Protein AF-0000000078981659 (afdb_homodimer)

Secondary structure (DSSP, 8-state):
--HHHHHHHHHHT--TTS-EEE---SSHHHHHHHHHTT-S-EE--HHHHHHHTT--SSS-S-HHHHHHHHHHHHHH-SS-EEEE-TT-SSSSHHHHHHHHHHHHHTT-SEEEE-SB-TTT-PBPP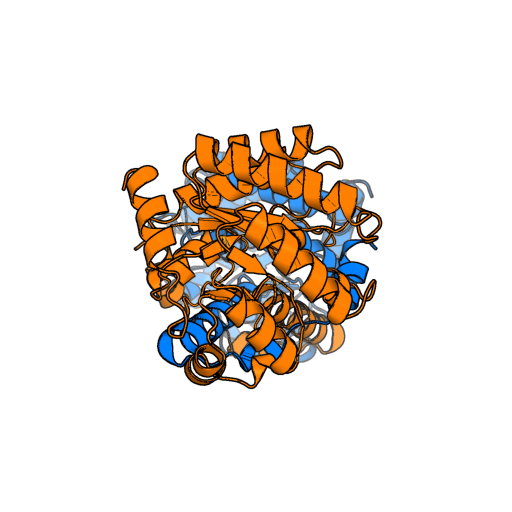HHHHHHHHHHHHHHHHHHT-EEEEE--HHHHTSS-HHHHHHHHHHHHHHT-SEEE-TT--HHHHHHHHTTSS-EEEE--GGGGGS-HHHHHTTT-SEEE-TTHHHHHHHHHHHHHHHHHHHH---GGGGGPPPHHHHHHHHH-/--HHHHHHHHHHT--TTS-EEE---SSHHHHHHHHHTT-S-EE--HHHHHHHTT--SSS-S-HHHHHHHHHHHHHH-SS-EEEE-TT-SSSSHHHHHHHHHHHHHTT-SEEEE-SB-TTT-PBPPHHHHHHHHHHHHHHHHHHT-EEEEE--HHHHTSS-HHHHHHHHHHHHHHT-SEEE-TT--HHHHHHHHTTSS-EEEE--GGGGGS-HHHHHTTT-SEEE-TTHHHHHHHHHHHHHHHHHHHH---GGGGGPPPHHHHHHHHH-

Solvent-accessible surface area (backbone atoms only — not comparable to full-atom values): 25833 Å² total; per-residue (Å²): 128,58,67,67,59,33,16,52,50,50,57,68,45,54,32,67,43,56,43,35,63,31,53,38,32,52,41,37,17,49,39,27,40,43,46,69,74,62,47,73,33,36,23,49,18,56,46,29,33,22,39,47,66,30,38,51,64,66,66,69,71,50,60,69,58,50,45,51,52,46,28,51,45,37,72,57,44,96,49,27,30,31,37,51,44,52,38,28,76,44,87,47,31,67,44,21,19,51,40,42,41,50,41,42,73,36,54,32,20,22,40,34,36,37,36,40,40,70,69,76,60,44,65,52,57,68,70,58,37,49,48,27,49,40,32,29,32,54,28,17,59,75,62,61,33,45,35,30,41,31,32,44,35,46,62,70,68,73,45,52,64,68,55,35,49,54,49,41,54,53,40,43,73,57,54,32,57,24,33,30,48,42,77,56,56,70,67,58,46,36,54,50,34,68,70,71,38,41,25,43,42,50,51,44,83,75,45,20,77,42,36,49,66,60,48,8,72,51,33,26,6,27,34,34,40,53,38,32,63,50,26,26,38,48,29,50,52,52,52,47,48,46,32,40,74,76,66,24,39,41,56,70,44,75,55,32,40,60,63,68,60,54,37,51,36,40,73,100,130,58,66,66,60,32,15,52,49,49,57,67,46,53,32,65,43,54,42,35,64,30,54,37,32,50,41,36,18,49,39,26,38,44,46,69,72,62,47,73,32,36,24,49,18,57,46,26,33,21,41,48,66,30,37,49,62,67,67,68,70,49,60,68,58,51,44,50,52,47,28,50,45,38,72,58,46,96,48,27,29,31,36,51,44,52,38,30,76,43,88,48,32,67,43,20,19,51,41,40,42,51,41,41,73,36,56,33,21,21,39,33,35,37,37,40,40,71,68,78,61,43,66,53,57,69,70,56,40,48,47,27,48,40,32,30,31,54,28,17,60,74,64,61,32,45,34,32,41,31,32,44,37,46,63,70,68,73,45,52,64,69,56,34,48,54,48,40,52,51,40,42,74,56,53,32,57,26,34,30,49,42,77,56,56,70,67,57,46,37,56,49,33,69,70,70,39,40,24,43,41,49,52,43,82,75,47,21,77,41,36,51,67,60,48,8,70,51,35,26,5,28,34,34,38,52,38,32,62,49,26,26,40,48,30,50,52,51,50,48,49,47,31,40,74,76,65,24,38,40,56,68,44,73,56,32,40,59,63,68,62,54,35,52,38,37,74,101

pLDDT: mean 96.69, std 4.77, range [62.84, 98.94]

Foldseek 3Di:
DDLLVQLVLVLVLQFWLQAQEEEEDQALLSLLLCVLVPHQEYEHFQQLVCVVVVHHHWLPAALVRQLQRLLSSLVSHPHAYEYECEQLRDQALVSNLVSLLSNLVSSHQEYEHEQADPPVREGDPLVSLLSNLLSSQVSCVVSVHAYEYEYECVVSVHDDLVVRLVSLLSSVVSPHQEYEYEPDDLVSLLSSLVSVHAYEYECDDPNVVDDSNRVSVSGHRYYYHHCPVSVVVVVLVVVQVCCCPVPVHNVSCVPDDDPVVSVVSSVD/DDLLVQLVQVLVLQFWLQAQEEEEDQALLSLLLCVLVPHQEYEHFQQLVCVVVVHHHWLPAALVRQLQRLLSSLVSHPHAYEYECEQLRDQALVSNLVSLLSNLVSSHQYYEHEQADPPVREGDPLVSLLSNLLSNQVSCVVSVHAYEYEYECVVSVHDDLVVRLVSQLSSVVSPHQEYEYEPDDLVSLLSSLVSVHAYEYACDDPNVVDDSNRVSVSGHRYYYHHCPVSVVVVVLVVVQVCCCPVPVHRVSCVPDDDPVVSVVSSVD

Structure (mmCIF, N/CA/C/O backbone):
data_AF-0000000078981659-model_v1
#
loop_
_entity.id
_entity.type
_entity.pdbx_description
1 polymer 'Carboxyvinyl-carboxyphosphonate phosphorylmutase'
#
loop_
_atom_site.group_PDB
_atom_site.id
_atom_site.type_symbol
_atom_site.label_atom_id
_atom_site.label_alt_id
_atom_site.label_comp_id
_atom_site.label_asym_id
_atom_site.label_entity_id
_atom_site.label_seq_id
_atom_site.pdbx_PDB_ins_code
_atom_site.Cartn_x
_atom_site.Cartn_y
_atom_site.Cartn_z
_atom_site.occupancy
_atom_site.B_iso_or_equiv
_atom_site.auth_seq_id
_atom_site.auth_comp_id
_atom_site.auth_asym_id
_atom_site.auth_atom_id
_atom_site.pdbx_PDB_model_num
ATOM 1 N N . MET A 1 1 ? 19.734 -7.562 -16.297 1 62.84 1 MET A N 1
ATOM 2 C CA . MET A 1 1 ? 19.75 -8.883 -16.922 1 62.84 1 MET A CA 1
ATOM 3 C C . MET A 1 1 ? 18.73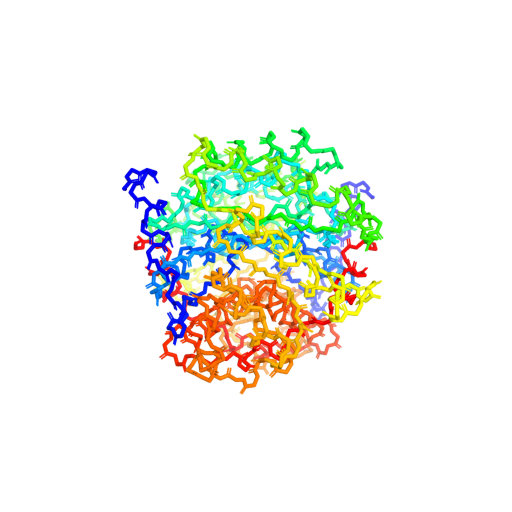4 -8.953 -18.062 1 62.84 1 MET A C 1
ATOM 5 O O . MET A 1 1 ? 17.656 -8.375 -17.984 1 62.84 1 MET A O 1
ATOM 9 N N . GLY A 1 2 ? 19.141 -9.5 -19.141 1 77.19 2 GLY A N 1
ATOM 10 C CA . GLY A 1 2 ? 18.234 -9.594 -20.266 1 77.19 2 GLY A CA 1
ATOM 11 C C . GLY A 1 2 ? 17.016 -10.461 -19.984 1 77.19 2 GLY A C 1
ATOM 12 O O . GLY A 1 2 ? 17.047 -11.305 -19.078 1 77.19 2 GLY A O 1
ATOM 13 N N . ARG A 1 3 ? 15.906 -10.25 -20.453 1 83.56 3 ARG A N 1
ATOM 14 C CA . ARG A 1 3 ? 14.633 -10.945 -20.266 1 83.56 3 ARG A CA 1
ATOM 15 C C . ARG A 1 3 ? 14.805 -12.453 -20.391 1 83.56 3 ARG A C 1
ATOM 17 O O . ARG A 1 3 ? 14.258 -13.219 -19.594 1 83.56 3 ARG A O 1
ATOM 24 N N . ASP A 1 4 ? 15.602 -12.875 -21.328 1 85.19 4 ASP A N 1
ATOM 25 C CA . ASP A 1 4 ? 15.781 -14.312 -21.562 1 85.19 4 ASP A CA 1
ATOM 26 C C . ASP A 1 4 ? 16.5 -14.969 -20.391 1 85.19 4 ASP A C 1
ATOM 28 O O . ASP A 1 4 ? 16.172 -16.078 -19.984 1 85.19 4 ASP A O 1
ATOM 32 N N . LYS A 1 5 ? 17.469 -14.281 -19.953 1 92.31 5 LYS A N 1
ATOM 33 C CA . LYS A 1 5 ? 18.203 -14.797 -18.812 1 92.31 5 LYS A CA 1
ATOM 34 C C . LYS A 1 5 ? 17.312 -14.883 -17.578 1 92.31 5 LYS A C 1
ATOM 36 O O . LYS A 1 5 ? 17.406 -15.836 -16.797 1 92.31 5 LYS A O 1
ATOM 41 N N . LEU A 1 6 ? 16.344 -13.938 -17.406 1 95.31 6 LEU A N 1
ATOM 42 C CA . LEU A 1 6 ? 15.445 -13.922 -16.25 1 95.31 6 LEU A CA 1
ATOM 43 C C . LEU A 1 6 ? 14.438 -15.062 -16.328 1 95.31 6 LEU A C 1
ATOM 45 O O . LEU A 1 6 ? 14.125 -15.695 -15.32 1 95.31 6 LEU A O 1
ATOM 49 N N . THR A 1 7 ? 13.977 -15.32 -17.469 1 96.19 7 THR A N 1
ATOM 50 C CA . THR A 1 7 ? 13 -16.391 -17.656 1 96.19 7 THR A CA 1
ATOM 51 C C . THR A 1 7 ? 13.648 -17.75 -17.422 1 96.19 7 THR A C 1
ATOM 53 O O . THR A 1 7 ? 13.055 -18.625 -16.797 1 96.19 7 THR A O 1
ATOM 56 N N . GLU A 1 8 ? 14.828 -17.938 -17.953 1 96.44 8 GLU A N 1
ATOM 57 C CA . GLU A 1 8 ? 15.555 -19.188 -17.719 1 96.44 8 GLU A CA 1
ATOM 58 C C . GLU A 1 8 ? 15.828 -19.391 -16.234 1 96.44 8 GLU A C 1
ATOM 60 O O . GLU A 1 8 ? 15.664 -20.5 -15.719 1 96.44 8 GLU A O 1
ATOM 65 N N . ARG A 1 9 ? 16.297 -18.344 -15.656 1 97.44 9 ARG A N 1
ATOM 66 C CA . ARG A 1 9 ? 16.5 -18.406 -14.219 1 97.44 9 ARG A CA 1
ATOM 67 C C . ARG A 1 9 ? 15.219 -18.797 -13.492 1 97.44 9 ARG A C 1
ATOM 69 O O . ARG A 1 9 ? 15.227 -19.625 -12.594 1 97.44 9 ARG A O 1
ATOM 76 N N . PHE A 1 10 ? 14.141 -18.172 -13.914 1 98.69 10 PHE A N 1
ATOM 77 C CA . PHE A 1 10 ? 12.852 -18.469 -13.305 1 98.69 10 PHE A CA 1
ATOM 78 C C . PHE A 1 10 ? 12.516 -19.938 -13.422 1 98.69 10 PHE A C 1
ATOM 80 O O . PHE A 1 10 ? 12.086 -20.562 -12.453 1 98.69 10 PHE A O 1
ATOM 87 N N . ARG A 1 11 ? 12.75 -20.5 -14.562 1 97.81 11 ARG A N 1
ATOM 88 C CA . ARG A 1 11 ? 12.484 -21.922 -14.805 1 97.81 11 ARG A CA 1
ATOM 89 C C . ARG A 1 11 ? 13.328 -22.797 -13.883 1 97.81 11 ARG A C 1
ATOM 91 O O . ARG A 1 11 ? 12.82 -23.75 -13.289 1 97.81 11 ARG A O 1
ATOM 98 N N . THR A 1 12 ? 14.539 -22.453 -13.727 1 97.81 12 THR A N 1
ATOM 99 C CA . THR A 1 12 ? 15.477 -23.281 -12.984 1 97.81 12 THR A CA 1
ATOM 100 C C . THR A 1 12 ? 15.172 -23.234 -11.484 1 97.81 12 THR A C 1
ATOM 102 O O . THR A 1 12 ? 15.562 -24.125 -10.734 1 97.81 12 THR A O 1
ATOM 105 N N . LEU A 1 13 ? 14.453 -22.219 -11.094 1 98.5 13 LEU A N 1
ATOM 106 C CA . LEU A 1 13 ? 14.141 -22.047 -9.68 1 98.5 13 LEU A CA 1
ATOM 107 C C . LEU A 1 13 ? 13.031 -23.016 -9.258 1 98.5 13 LEU A C 1
ATOM 109 O O . LEU A 1 13 ? 12.797 -23.203 -8.062 1 98.5 13 LEU A O 1
ATOM 113 N N . HIS A 1 14 ? 12.305 -23.578 -10.18 1 98.62 14 HIS A N 1
ATOM 114 C CA . HIS A 1 14 ? 11.258 -24.547 -9.859 1 98.62 14 HIS A CA 1
ATOM 115 C C . HIS A 1 14 ? 11.836 -25.938 -9.688 1 98.62 14 HIS A C 1
ATOM 117 O O . HIS A 1 14 ? 11.898 -26.719 -10.641 1 98.62 14 HIS A O 1
ATOM 123 N N . VAL A 1 15 ? 12.195 -26.297 -8.461 1 98.38 15 VAL A N 1
ATOM 124 C CA . VAL A 1 15 ? 12.781 -27.594 -8.141 1 98.38 15 VAL A CA 1
ATOM 125 C C . VAL A 1 15 ? 11.836 -28.375 -7.23 1 98.38 15 VAL A C 1
ATOM 127 O O . VAL A 1 15 ? 11.664 -28.031 -6.059 1 98.38 15 VAL A O 1
ATOM 130 N N . PRO A 1 16 ? 11.219 -29.453 -7.766 1 98.31 16 PRO A N 1
ATOM 131 C CA . PRO A 1 16 ? 10.336 -30.25 -6.922 1 98.31 16 PRO A CA 1
ATOM 132 C C . PRO A 1 16 ? 11.016 -30.719 -5.637 1 98.31 16 PRO A C 1
ATOM 134 O O . PRO A 1 16 ? 12.148 -31.219 -5.68 1 98.31 16 PRO A O 1
ATOM 137 N N . GLY A 1 17 ? 10.359 -30.469 -4.488 1 98.38 17 GLY A N 1
ATOM 138 C CA . GLY A 1 17 ? 10.898 -30.875 -3.201 1 98.38 17 GLY A CA 1
ATOM 139 C C . GLY A 1 17 ? 11.75 -29.797 -2.545 1 98.38 17 GLY A C 1
ATOM 140 O O . GLY A 1 17 ? 12.047 -29.875 -1.352 1 98.38 17 GLY A O 1
ATOM 141 N N . ASN A 1 18 ? 12.211 -28.875 -3.252 1 98.38 18 ASN A N 1
ATOM 142 C CA . ASN A 1 18 ? 12.906 -27.672 -2.799 1 98.38 18 ASN A CA 1
ATOM 143 C C . ASN A 1 18 ? 12.273 -26.406 -3.367 1 98.38 18 ASN A C 1
ATOM 145 O O . ASN A 1 18 ? 12.852 -25.75 -4.238 1 98.38 18 ASN A O 1
ATOM 149 N N . PRO A 1 19 ? 11.164 -26.047 -2.785 1 98.75 19 PRO A N 1
ATOM 150 C CA . PRO A 1 19 ? 10.297 -25.062 -3.455 1 98.75 19 PRO A CA 1
ATOM 151 C C . PRO A 1 19 ? 10.859 -23.641 -3.406 1 98.75 19 PRO A C 1
ATOM 153 O O . PRO A 1 19 ? 11.453 -23.25 -2.4 1 98.75 19 PRO A O 1
ATOM 156 N N . LEU A 1 20 ? 10.664 -22.906 -4.512 1 98.75 20 LEU A N 1
ATOM 157 C CA . LEU A 1 20 ? 10.82 -21.453 -4.574 1 98.75 20 LEU A CA 1
ATOM 158 C C . LEU A 1 20 ? 9.75 -20.75 -3.748 1 98.75 20 LEU A C 1
ATOM 160 O O . LEU A 1 20 ? 8.555 -20.922 -4.004 1 98.75 20 LEU A O 1
ATOM 164 N N . VAL A 1 21 ? 10.133 -20.062 -2.691 1 98.81 21 VAL A N 1
ATOM 165 C CA . VAL A 1 21 ? 9.195 -19.172 -2.002 1 98.81 21 VAL A CA 1
ATOM 166 C C . VAL A 1 21 ? 9.078 -17.859 -2.756 1 98.81 21 VAL A C 1
ATOM 168 O O . VAL A 1 21 ? 10.07 -17.141 -2.922 1 98.81 21 VAL A O 1
ATOM 171 N N . MET A 1 22 ? 7.883 -17.5 -3.209 1 98.69 22 MET A N 1
ATOM 172 C CA . MET A 1 22 ? 7.676 -16.375 -4.102 1 98.69 22 MET A CA 1
ATOM 173 C C . MET A 1 22 ? 6.684 -15.375 -3.498 1 98.69 22 MET A C 1
ATOM 175 O O . MET A 1 22 ? 5.473 -15.547 -3.635 1 98.69 22 MET A O 1
ATOM 179 N N . PRO A 1 23 ? 7.207 -14.266 -2.863 1 98.5 23 PRO A N 1
ATOM 180 C CA . PRO A 1 23 ? 6.32 -13.242 -2.303 1 98.5 23 PRO A CA 1
ATOM 181 C C . PRO A 1 23 ? 5.562 -12.461 -3.377 1 98.5 23 PRO A C 1
ATOM 183 O O . PRO A 1 23 ? 5.965 -12.469 -4.543 1 98.5 23 PRO A O 1
ATOM 186 N N . ASN A 1 24 ? 4.496 -11.82 -3.014 1 98.75 24 ASN A N 1
ATOM 187 C CA . ASN A 1 24 ? 3.598 -11.117 -3.926 1 98.75 24 ASN A CA 1
ATOM 188 C C . ASN A 1 24 ? 3.525 -9.625 -3.607 1 98.75 24 ASN A C 1
ATOM 190 O O . ASN A 1 24 ? 2.705 -9.203 -2.791 1 98.75 24 ASN A O 1
ATOM 194 N N . PRO A 1 25 ? 4.32 -8.82 -4.262 1 98.75 25 PRO A N 1
ATOM 195 C CA . PRO A 1 25 ? 4.25 -7.375 -4.047 1 98.75 25 PRO A CA 1
ATOM 196 C C . PRO A 1 25 ? 2.996 -6.746 -4.648 1 98.75 25 PRO A C 1
ATOM 198 O O . PRO A 1 25 ? 2.436 -7.281 -5.609 1 98.75 25 PRO A O 1
ATOM 201 N N . TRP A 1 26 ? 2.572 -5.629 -4.109 1 98.44 26 TRP A N 1
ATOM 202 C CA . TRP A 1 26 ? 1.372 -4.957 -4.594 1 98.44 26 TRP A CA 1
ATOM 203 C C . TRP A 1 26 ? 1.692 -3.543 -5.066 1 98.44 26 TRP A C 1
ATOM 205 O O . TRP A 1 26 ? 0.815 -2.836 -5.566 1 98.44 26 TRP A O 1
ATOM 215 N N . ASP A 1 27 ? 2.873 -3.078 -4.914 1 98.38 27 ASP A N 1
ATOM 216 C CA . ASP A 1 27 ? 3.363 -1.808 -5.438 1 98.38 27 ASP A CA 1
ATOM 217 C C . ASP A 1 27 ? 4.887 -1.819 -5.57 1 98.38 27 ASP A C 1
ATOM 219 O O . ASP A 1 27 ? 5.535 -2.82 -5.254 1 98.38 27 ASP A O 1
ATOM 223 N N . ILE A 1 28 ? 5.473 -0.735 -6.094 1 98.25 28 ILE A N 1
ATOM 224 C CA . ILE A 1 28 ? 6.898 -0.655 -6.379 1 98.25 28 ILE A CA 1
ATOM 225 C C . ILE A 1 28 ? 7.695 -0.793 -5.082 1 98.25 28 ILE A C 1
ATOM 227 O O . ILE A 1 28 ? 8.703 -1.505 -5.035 1 98.25 28 ILE A O 1
ATOM 231 N N . GLY A 1 29 ? 7.238 -0.164 -3.996 1 98.12 29 GLY A N 1
ATOM 232 C CA . GLY A 1 29 ? 7.938 -0.222 -2.723 1 98.12 29 GLY A CA 1
ATOM 233 C C . GLY A 1 29 ? 8 -1.621 -2.141 1 98.12 29 GLY A C 1
ATOM 234 O O . GLY A 1 29 ? 9.062 -2.074 -1.716 1 98.12 29 GLY A O 1
ATOM 235 N N . SER A 1 30 ? 6.879 -2.316 -2.086 1 98.62 30 SER A N 1
ATOM 236 C CA . SER A 1 30 ? 6.883 -3.674 -1.549 1 98.62 30 SER A CA 1
ATOM 237 C C . SER A 1 30 ? 7.738 -4.605 -2.4 1 98.62 30 SER A C 1
ATOM 239 O O . SER A 1 30 ? 8.383 -5.516 -1.878 1 98.62 30 SER A O 1
ATOM 241 N N . ALA A 1 31 ? 7.777 -4.383 -3.746 1 98.62 31 ALA A N 1
ATOM 242 C CA . ALA A 1 31 ? 8.633 -5.18 -4.625 1 98.62 31 ALA A CA 1
ATOM 243 C C . ALA A 1 31 ? 10.109 -4.988 -4.273 1 98.62 31 ALA A C 1
ATOM 245 O O . ALA A 1 31 ? 10.844 -5.965 -4.137 1 98.62 31 ALA A O 1
ATOM 246 N N . LYS A 1 32 ? 10.508 -3.75 -4.129 1 98.38 32 LYS A N 1
ATOM 247 C CA . LYS A 1 32 ? 11.898 -3.443 -3.816 1 98.38 32 LYS A CA 1
ATOM 248 C C . LYS A 1 32 ? 12.305 -4.031 -2.467 1 98.38 32 LYS A C 1
ATOM 250 O O . LYS A 1 32 ? 13.375 -4.621 -2.338 1 98.38 32 LYS A O 1
ATOM 255 N N . VAL A 1 33 ? 11.461 -3.871 -1.497 1 98.12 33 VAL A N 1
ATOM 256 C CA . VAL A 1 33 ? 11.734 -4.371 -0.155 1 98.12 33 VAL A CA 1
ATOM 257 C C . VAL A 1 33 ? 11.883 -5.891 -0.186 1 98.12 33 VAL A C 1
ATOM 259 O O . VAL A 1 33 ? 12.852 -6.438 0.334 1 98.12 33 VAL A O 1
ATOM 262 N N . MET A 1 34 ? 10.953 -6.586 -0.827 1 98.56 34 MET A N 1
ATOM 263 C CA . MET A 1 34 ? 10.977 -8.047 -0.896 1 98.56 34 MET A CA 1
ATOM 264 C C . MET A 1 34 ? 12.227 -8.531 -1.629 1 98.56 34 MET A C 1
ATOM 266 O O . MET A 1 34 ? 12.867 -9.492 -1.201 1 98.56 34 MET A O 1
ATOM 270 N N . ALA A 1 35 ? 12.539 -7.855 -2.719 1 98.38 35 ALA A N 1
ATOM 271 C CA . ALA A 1 35 ? 13.734 -8.203 -3.482 1 98.38 35 ALA A CA 1
ATOM 272 C C . ALA A 1 35 ? 14.992 -8.055 -2.633 1 98.38 35 ALA A C 1
ATOM 274 O O . ALA A 1 35 ? 15.836 -8.953 -2.592 1 98.38 35 ALA A O 1
ATOM 275 N N . ARG A 1 36 ? 15.086 -6.973 -1.884 1 97.75 36 ARG A N 1
ATOM 276 C CA . ARG A 1 36 ? 16.281 -6.664 -1.109 1 97.75 36 ARG A CA 1
ATOM 277 C C . ARG A 1 36 ? 16.406 -7.586 0.099 1 97.75 36 ARG A C 1
ATOM 279 O O . ARG A 1 36 ? 17.516 -7.805 0.611 1 97.75 36 ARG A O 1
ATOM 286 N N . LEU A 1 37 ? 15.305 -8.117 0.504 1 97.94 37 LEU A N 1
ATOM 287 C CA . LEU A 1 37 ? 15.328 -9.023 1.642 1 97.94 37 LEU A CA 1
ATOM 288 C C . LEU A 1 37 ? 15.664 -10.445 1.192 1 97.94 37 LEU A C 1
ATOM 290 O O . LEU A 1 37 ? 15.711 -11.367 2.012 1 97.94 37 LEU A O 1
ATOM 294 N N . GLY A 1 38 ? 15.789 -10.672 -0.123 1 98.06 38 GLY A N 1
ATOM 295 C CA . GLY A 1 38 ? 16.391 -11.93 -0.542 1 98.06 38 GLY A CA 1
ATOM 296 C C . GLY A 1 38 ? 15.469 -12.766 -1.413 1 98.06 38 GLY A C 1
ATOM 297 O O . GLY A 1 38 ? 15.758 -13.93 -1.699 1 98.06 38 GLY A O 1
ATOM 298 N N . ALA A 1 39 ? 14.352 -12.242 -1.826 1 98.69 39 ALA A N 1
ATOM 299 C CA . ALA A 1 39 ? 13.5 -13 -2.744 1 98.69 39 ALA A CA 1
ATOM 300 C C . ALA A 1 39 ? 14.266 -13.367 -4.016 1 98.69 39 ALA A C 1
ATOM 302 O O . ALA A 1 39 ? 15.047 -12.57 -4.535 1 98.69 39 ALA A O 1
ATOM 303 N N . GLN A 1 40 ? 14.008 -14.547 -4.512 1 98.62 40 GLN A N 1
ATOM 304 C CA . GLN A 1 40 ? 14.641 -14.992 -5.746 1 98.62 40 GLN A CA 1
ATOM 305 C C . GLN A 1 40 ? 13.742 -14.734 -6.953 1 98.62 40 GLN A C 1
ATOM 307 O O . GLN A 1 40 ? 14.219 -14.719 -8.094 1 98.62 40 GLN A O 1
ATOM 312 N N . ALA A 1 41 ? 12.484 -14.555 -6.727 1 98.81 41 ALA A N 1
ATOM 313 C CA . ALA A 1 41 ? 11.438 -14.203 -7.676 1 98.81 41 ALA A CA 1
ATOM 314 C C . ALA A 1 41 ? 10.242 -13.57 -6.965 1 98.81 41 ALA A C 1
ATOM 316 O O . ALA A 1 41 ? 10.102 -13.703 -5.746 1 98.81 41 ALA A O 1
ATOM 317 N N . LEU A 1 42 ? 9.461 -12.828 -7.664 1 98.81 42 LEU A N 1
ATOM 318 C CA . LEU A 1 42 ? 8.242 -12.211 -7.152 1 98.81 42 LEU A CA 1
ATOM 319 C C . LEU A 1 42 ? 7.043 -12.555 -8.039 1 98.81 42 LEU A C 1
ATOM 321 O O . LEU A 1 42 ? 7.215 -13.016 -9.172 1 98.81 42 LEU A O 1
ATOM 325 N N . ALA A 1 43 ? 5.871 -12.375 -7.508 1 98.81 43 ALA A N 1
ATOM 326 C CA . ALA A 1 43 ? 4.648 -12.477 -8.297 1 98.81 43 ALA A CA 1
ATOM 327 C C . ALA A 1 43 ? 3.691 -11.336 -7.977 1 98.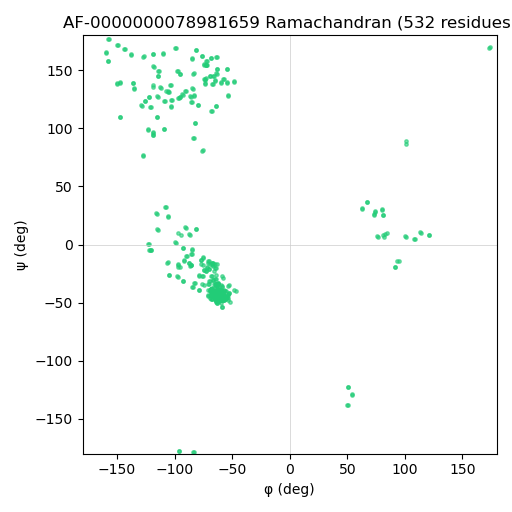81 43 ALA A C 1
ATOM 329 O O . ALA A 1 43 ? 3.502 -10.984 -6.809 1 98.81 43 ALA A O 1
ATOM 330 N N . THR A 1 44 ? 3.137 -10.727 -9.023 1 98.44 44 THR A N 1
ATOM 331 C CA . THR A 1 44 ? 2.109 -9.734 -8.742 1 98.44 44 THR A CA 1
ATOM 332 C C . THR A 1 44 ? 0.898 -10.375 -8.07 1 98.44 44 THR A C 1
ATOM 334 O O . THR A 1 44 ? 0.761 -11.602 -8.07 1 98.44 44 THR A O 1
ATOM 337 N N . THR A 1 45 ? 0.1 -9.617 -7.453 1 97.12 45 THR A N 1
ATOM 338 C CA . THR A 1 45 ? -1.144 -10.039 -6.816 1 97.12 45 THR A CA 1
ATOM 339 C C . THR A 1 45 ? -2.307 -9.156 -7.262 1 97.12 45 THR A C 1
ATOM 341 O O . THR A 1 45 ? -2.287 -7.945 -7.051 1 97.12 45 THR A O 1
ATOM 344 N N . SER A 1 46 ? -3.27 -9.797 -7.863 1 94.12 46 SER A N 1
ATOM 345 C CA . SER A 1 46 ? -4.422 -9.031 -8.328 1 94.12 46 SER A CA 1
ATOM 346 C C . SER A 1 46 ? -5.184 -8.414 -7.16 1 94.12 46 SER A C 1
ATOM 348 O O . SER A 1 46 ? -5.559 -7.238 -7.207 1 94.12 46 SER A O 1
ATOM 350 N N . SER A 1 47 ? -5.418 -9.164 -6.082 1 93.5 47 SER A N 1
ATOM 351 C CA . SER A 1 47 ? -6.141 -8.641 -4.926 1 93.5 47 SER A CA 1
ATOM 352 C C . SER A 1 47 ? -5.336 -7.559 -4.215 1 93.5 47 SER A C 1
ATOM 354 O O . SER A 1 47 ? -5.875 -6.508 -3.857 1 93.5 47 SER A O 1
ATOM 356 N N . GLY A 1 48 ? -4.027 -7.836 -3.98 1 96.5 48 GLY A N 1
ATOM 357 C CA . GLY A 1 48 ? -3.178 -6.852 -3.33 1 96.5 48 GLY A CA 1
ATOM 358 C C . GLY A 1 48 ? -3.139 -5.523 -4.062 1 96.5 48 GLY A C 1
ATOM 359 O O . GLY A 1 48 ? -3.27 -4.465 -3.443 1 96.5 48 GLY A O 1
ATOM 360 N N . TYR A 1 49 ? -2.938 -5.609 -5.367 1 97.69 49 TYR A N 1
ATOM 361 C CA . TYR A 1 49 ? -2.943 -4.395 -6.172 1 97.69 49 TYR A CA 1
ATOM 362 C C . TYR A 1 49 ? -4.328 -3.756 -6.191 1 97.69 49 TYR A C 1
ATOM 364 O O . TYR A 1 49 ? -4.457 -2.533 -6.102 1 97.69 49 TYR A O 1
ATOM 372 N N . GLY A 1 50 ? -5.355 -4.535 -6.312 1 96.38 50 GLY A N 1
ATOM 373 C CA . GLY A 1 50 ? -6.719 -4.031 -6.246 1 96.38 50 GLY A CA 1
ATOM 374 C C . GLY A 1 50 ? -6.988 -3.201 -5.008 1 96.38 50 GLY A C 1
ATOM 375 O O . GLY A 1 50 ? -7.621 -2.145 -5.086 1 96.38 50 GLY A O 1
ATOM 376 N N . PHE A 1 51 ? -6.473 -3.662 -3.838 1 96.56 51 PHE A N 1
ATOM 377 C CA . PHE A 1 51 ? -6.648 -2.934 -2.586 1 96.56 51 PHE A CA 1
ATOM 378 C C . PHE A 1 51 ? -6.109 -1.515 -2.703 1 96.56 51 PHE A C 1
ATOM 380 O O . PHE A 1 51 ? -6.73 -0.565 -2.223 1 96.56 51 PHE A O 1
ATOM 387 N N . THR A 1 52 ? -4.965 -1.345 -3.393 1 97.44 52 THR A N 1
ATOM 388 C CA . THR A 1 52 ? -4.348 -0.028 -3.502 1 97.44 52 THR A CA 1
ATOM 389 C C . THR A 1 52 ? -5.207 0.904 -4.348 1 97.44 52 THR A C 1
ATOM 391 O O . THR A 1 52 ? -5.203 2.119 -4.141 1 97.44 52 THR A O 1
ATOM 394 N N . LEU A 1 53 ? -5.973 0.338 -5.246 1 96.81 53 LEU A N 1
ATOM 395 C CA . LEU A 1 53 ? -6.801 1.103 -6.172 1 96.81 53 LEU A CA 1
ATOM 396 C C . LEU A 1 53 ? -8.203 1.305 -5.605 1 96.81 53 LEU A C 1
ATOM 398 O O . LEU A 1 53 ? -9.047 1.952 -6.234 1 96.81 53 LEU A O 1
ATOM 402 N N . GLY A 1 54 ? -8.422 0.719 -4.449 1 96.5 54 GLY A N 1
ATOM 403 C CA . GLY A 1 54 ? -9.758 0.78 -3.875 1 96.5 54 GLY A CA 1
ATOM 404 C C . GLY A 1 54 ? -10.758 -0.117 -4.582 1 96.5 54 GLY A C 1
ATOM 405 O O . GLY A 1 54 ? -11.938 0.216 -4.68 1 96.5 54 GLY A O 1
ATOM 406 N N . LEU A 1 55 ? -10.227 -1.16 -5.137 1 92.88 55 LEU A N 1
ATOM 407 C CA . LEU A 1 55 ? -11.062 -2.078 -5.898 1 92.88 55 LEU A CA 1
ATOM 408 C C . LEU A 1 55 ? -11.133 -3.441 -5.219 1 92.88 55 LEU A C 1
ATOM 410 O O . LEU A 1 55 ? -10.156 -3.895 -4.625 1 92.88 55 LEU A O 1
ATOM 414 N N . ALA A 1 56 ? -12.344 -4.027 -5.363 1 83.25 56 ALA A N 1
ATOM 415 C CA . ALA A 1 56 ? -12.461 -5.426 -4.957 1 83.25 56 ALA A CA 1
ATOM 416 C C . ALA A 1 56 ? -11.75 -6.344 -5.945 1 83.25 56 ALA A C 1
ATOM 418 O O . ALA A 1 56 ? -11.555 -5.984 -7.109 1 83.25 56 ALA A O 1
ATOM 419 N N . ASP A 1 57 ? -11.367 -7.473 -5.383 1 73.44 57 ASP A N 1
ATOM 420 C CA . ASP A 1 57 ? -10.711 -8.445 -6.254 1 73.44 57 ASP A CA 1
ATOM 421 C C . ASP A 1 57 ? -11.703 -9.039 -7.254 1 73.44 57 ASP A C 1
ATOM 423 O O . ASP A 1 57 ? -12.883 -9.211 -6.941 1 73.44 57 ASP A O 1
ATOM 427 N N . GLY A 1 58 ? -11.133 -9.273 -8.406 1 75.06 58 GLY A N 1
ATOM 428 C CA . GLY A 1 58 ? -11.891 -10.055 -9.375 1 75.06 58 GLY A CA 1
ATOM 429 C C . GLY A 1 58 ? -12.539 -9.195 -10.453 1 75.06 58 GLY A C 1
ATOM 430 O O . GLY A 1 58 ? -13.695 -8.797 -10.32 1 75.06 58 GLY A O 1
ATOM 431 N N . GLY A 1 59 ? -11.789 -9.047 -11.398 1 76.69 59 GLY A N 1
ATOM 432 C CA . GLY A 1 59 ? -12.352 -8.562 -12.648 1 76.69 59 GLY A CA 1
ATOM 433 C C . GLY A 1 59 ? -12.5 -7.051 -12.688 1 76.69 59 GLY A C 1
ATOM 434 O O . GLY A 1 59 ? -13.172 -6.508 -13.57 1 76.69 59 GLY A O 1
ATOM 435 N N . GLN A 1 60 ? -11.977 -6.387 -11.742 1 86.62 60 GLN A N 1
ATOM 436 C CA . GLN A 1 60 ? -12.141 -4.938 -11.719 1 86.62 60 GLN A CA 1
ATOM 437 C C . GLN A 1 60 ? -10.93 -4.234 -12.32 1 86.62 60 GLN A C 1
ATOM 439 O O . GLN A 1 60 ? -10.992 -3.049 -12.648 1 86.62 60 GLN A O 1
ATOM 444 N N . ILE A 1 61 ? -9.875 -4.922 -12.43 1 92.88 61 ILE A N 1
ATOM 445 C CA . ILE A 1 61 ? -8.664 -4.379 -13.031 1 92.88 61 ILE A CA 1
ATOM 446 C C . ILE A 1 61 ? -8.602 -4.77 -14.508 1 92.88 61 ILE A C 1
ATOM 448 O O . ILE A 1 61 ? -8.695 -5.949 -14.844 1 92.88 61 ILE A O 1
ATOM 452 N N . SER A 1 62 ? -8.438 -3.848 -15.438 1 95.75 62 SER A N 1
ATOM 453 C CA . SER A 1 62 ? -8.359 -4.141 -16.859 1 95.75 62 SER A CA 1
ATOM 454 C C . SER A 1 62 ? -7 -4.727 -17.234 1 95.75 62 SER A C 1
ATOM 456 O O . SER A 1 62 ? -6.043 -4.633 -16.469 1 95.75 62 SER A O 1
ATOM 458 N N . ARG A 1 63 ? -6.996 -5.332 -18.391 1 97.5 63 ARG A N 1
ATOM 459 C CA . ARG A 1 63 ? -5.742 -5.895 -18.891 1 97.5 63 ARG A CA 1
ATOM 460 C C . ARG A 1 63 ? -4.648 -4.832 -18.953 1 97.5 63 ARG A C 1
ATOM 462 O O . ARG A 1 63 ? -3.523 -5.066 -18.5 1 97.5 63 ARG A O 1
ATOM 469 N N . ASP A 1 64 ? -4.996 -3.621 -19.5 1 98 64 ASP A N 1
ATOM 470 C CA . ASP A 1 64 ? -4.008 -2.561 -19.656 1 98 64 ASP A CA 1
ATOM 471 C C . ASP A 1 64 ? -3.439 -2.131 -18.312 1 98 64 ASP A C 1
ATOM 473 O O . ASP A 1 64 ? -2.23 -1.92 -18.172 1 98 64 ASP A O 1
ATOM 477 N N . ILE A 1 65 ? -4.285 -2.004 -17.312 1 97.69 65 ILE A N 1
ATOM 478 C CA . ILE A 1 65 ? -3.867 -1.589 -15.984 1 97.69 65 ILE A CA 1
ATOM 479 C C . ILE A 1 65 ? -2.977 -2.664 -15.367 1 97.69 65 ILE A C 1
ATOM 481 O O . ILE A 1 65 ? -1.944 -2.355 -14.766 1 97.69 65 ILE A O 1
ATOM 485 N N . ALA A 1 66 ? -3.375 -3.912 -15.531 1 98 66 ALA A N 1
ATOM 486 C CA . ALA A 1 66 ? -2.584 -5.02 -15 1 98 66 ALA A CA 1
ATOM 487 C C . ALA A 1 66 ? -1.214 -5.082 -15.672 1 98 66 ALA A C 1
ATOM 489 O O . ALA A 1 66 ? -0.202 -5.328 -15.008 1 98 66 ALA A O 1
ATOM 490 N N . LEU A 1 67 ? -1.19 -4.883 -17 1 98.75 67 LEU A N 1
ATOM 491 C CA . LEU A 1 67 ? 0.058 -4.914 -17.75 1 98.75 67 LEU A CA 1
ATOM 492 C C . LEU A 1 67 ? 0.978 -3.775 -17.328 1 98.75 67 LEU A C 1
ATOM 494 O O . LEU A 1 67 ? 2.188 -3.969 -17.172 1 98.75 67 LEU A O 1
ATOM 498 N N . GLN A 1 68 ? 0.448 -2.605 -17.125 1 98.56 68 GLN A N 1
ATOM 499 C CA . GLN A 1 68 ? 1.253 -1.478 -16.672 1 98.56 68 GLN A CA 1
ATOM 500 C C . GLN A 1 68 ? 1.816 -1.734 -15.273 1 98.56 68 GLN A C 1
ATOM 502 O O . GLN A 1 68 ? 2.986 -1.451 -15.008 1 98.56 68 GLN A O 1
ATOM 507 N N . HIS A 1 69 ? 0.98 -2.234 -14.398 1 98.44 69 HIS A N 1
ATOM 508 C CA . HIS A 1 69 ? 1.419 -2.604 -13.055 1 98.44 69 HIS A CA 1
ATOM 509 C C . HIS A 1 69 ? 2.568 -3.604 -13.109 1 98.44 69 HIS A C 1
ATOM 511 O O . HIS A 1 69 ? 3.57 -3.441 -12.414 1 98.44 69 HIS A O 1
ATOM 517 N N . ALA A 1 70 ? 2.406 -4.621 -13.93 1 98.62 70 ALA A N 1
ATOM 518 C CA . ALA A 1 70 ? 3.445 -5.633 -14.094 1 98.62 70 ALA A CA 1
ATOM 519 C C . ALA A 1 70 ? 4.742 -5.008 -14.602 1 98.62 70 ALA A C 1
ATOM 521 O O . ALA A 1 70 ? 5.824 -5.305 -14.094 1 98.62 70 ALA A O 1
ATOM 522 N N . ALA A 1 71 ? 4.625 -4.148 -15.602 1 98.69 71 ALA A N 1
ATOM 523 C CA . ALA A 1 71 ? 5.797 -3.48 -16.156 1 98.69 71 ALA A CA 1
ATOM 524 C C . ALA A 1 71 ? 6.512 -2.65 -15.094 1 98.69 71 ALA A C 1
ATOM 526 O O . ALA A 1 71 ? 7.742 -2.648 -15.023 1 98.69 71 ALA A O 1
ATOM 527 N N . ASP A 1 72 ? 5.75 -1.957 -14.305 1 98.44 72 ASP A N 1
ATOM 528 C CA . ASP A 1 72 ? 6.309 -1.143 -13.227 1 98.44 72 ASP A CA 1
ATOM 529 C C . ASP A 1 72 ? 7.078 -2.004 -12.227 1 98.44 72 ASP A C 1
ATOM 531 O O . ASP A 1 72 ? 8.172 -1.638 -11.797 1 98.44 72 ASP A O 1
ATOM 535 N N . ILE A 1 73 ? 6.516 -3.146 -11.82 1 98.62 73 ILE A N 1
ATOM 536 C CA . ILE A 1 73 ? 7.152 -4.051 -10.867 1 98.62 73 ILE A CA 1
ATOM 537 C C . ILE A 1 73 ? 8.43 -4.621 -11.477 1 98.62 73 ILE A C 1
ATOM 539 O O . ILE A 1 73 ? 9.477 -4.645 -10.828 1 98.62 73 ILE A O 1
ATOM 543 N N . CYS A 1 74 ? 8.359 -5.062 -12.734 1 98.38 74 CYS A N 1
ATOM 544 C CA . CYS A 1 74 ? 9.516 -5.625 -13.414 1 98.38 74 CYS A CA 1
ATOM 545 C C . CYS A 1 74 ? 10.648 -4.605 -13.508 1 98.38 74 CYS A C 1
ATOM 547 O O . CYS A 1 74 ? 11.82 -4.957 -13.352 1 98.38 74 CYS A O 1
ATOM 549 N N . ALA A 1 75 ? 10.289 -3.377 -13.758 1 97.56 75 ALA A N 1
ATOM 550 C CA . ALA A 1 75 ? 11.289 -2.32 -13.898 1 97.56 75 ALA A CA 1
ATOM 551 C C . ALA A 1 75 ? 11.93 -1.995 -12.555 1 97.56 75 ALA A C 1
ATOM 553 O O . ALA A 1 75 ? 13.047 -1.467 -12.5 1 97.56 75 ALA A O 1
ATOM 554 N N . ALA A 1 76 ? 11.289 -2.326 -11.461 1 97 76 ALA A N 1
ATOM 555 C CA . ALA A 1 76 ? 11.703 -1.915 -10.125 1 97 76 ALA A CA 1
ATOM 556 C C . ALA A 1 76 ? 12.703 -2.906 -9.531 1 97 76 ALA A C 1
ATOM 558 O O . ALA A 1 76 ? 13.359 -2.609 -8.531 1 97 76 ALA A O 1
ATOM 559 N N . VAL A 1 77 ? 12.805 -4.105 -10.109 1 97.25 77 VAL A N 1
ATOM 560 C CA . VAL A 1 77 ? 13.633 -5.145 -9.5 1 97.25 77 VAL A CA 1
ATOM 561 C C . VAL A 1 77 ? 14.438 -5.867 -10.578 1 97.25 77 VAL A C 1
ATOM 563 O O . VAL A 1 77 ? 14.094 -5.805 -11.758 1 97.25 77 VAL A O 1
ATOM 566 N N . ASP A 1 78 ? 15.477 -6.602 -10.172 1 96.06 78 ASP A N 1
ATOM 567 C CA . ASP A 1 78 ? 16.312 -7.383 -11.078 1 96.06 78 ASP A CA 1
ATOM 568 C C . ASP A 1 78 ? 16.062 -8.875 -10.898 1 96.06 78 ASP A C 1
ATOM 570 O O . ASP A 1 78 ? 17 -9.68 -10.953 1 96.06 78 ASP A O 1
ATOM 574 N N . LEU A 1 79 ? 14.836 -9.211 -10.562 1 97.25 79 LEU A N 1
ATOM 575 C CA . LEU A 1 79 ? 14.406 -10.594 -10.344 1 97.25 79 LEU A CA 1
ATOM 576 C C . LEU A 1 79 ? 13.312 -10.984 -11.328 1 97.25 79 LEU A C 1
ATOM 578 O O . LEU A 1 79 ? 12.602 -10.117 -11.852 1 97.25 79 LEU A O 1
ATOM 582 N N . PRO A 1 80 ? 13.227 -12.344 -11.625 1 98.69 80 PRO A N 1
ATOM 583 C CA . PRO A 1 80 ? 12.047 -12.758 -12.383 1 98.69 80 PRO A CA 1
ATOM 584 C C . PRO A 1 80 ? 10.734 -12.438 -11.664 1 98.69 80 PRO A C 1
ATOM 586 O O . PRO A 1 80 ? 10.664 -12.555 -10.438 1 98.69 80 PRO A O 1
ATOM 589 N N . VAL A 1 81 ? 9.773 -11.992 -12.438 1 98.88 81 VAL A N 1
ATOM 590 C CA . VAL A 1 81 ? 8.453 -11.695 -11.898 1 98.88 81 VAL A CA 1
ATOM 591 C C . VAL A 1 81 ? 7.395 -12.516 -12.633 1 98.88 81 VAL A C 1
ATOM 593 O O . VAL A 1 81 ? 7.395 -12.578 -13.867 1 98.88 81 VAL A O 1
ATOM 596 N N . ASN A 1 82 ? 6.586 -13.234 -11.859 1 98.88 82 ASN A N 1
ATOM 597 C CA . ASN A 1 82 ? 5.391 -13.883 -12.375 1 98.88 82 ASN A CA 1
ATOM 598 C C . ASN A 1 82 ? 4.168 -12.984 -12.273 1 98.88 82 ASN A C 1
ATOM 600 O O . ASN A 1 82 ? 3.932 -12.367 -11.227 1 98.88 82 ASN A O 1
ATOM 604 N N . GLY A 1 83 ? 3.4 -12.867 -13.328 1 98.75 83 GLY A N 1
ATOM 605 C CA . GLY A 1 83 ? 2.18 -12.078 -13.273 1 98.75 83 GLY A CA 1
ATOM 606 C C . GLY A 1 83 ? 0.951 -12.898 -12.938 1 98.75 83 GLY A C 1
ATOM 607 O O . GLY A 1 83 ? 0.725 -13.961 -13.516 1 98.75 83 GLY A O 1
ATOM 608 N N . ASP A 1 84 ? 0.195 -12.461 -11.977 1 97.88 84 ASP A N 1
ATOM 609 C CA . ASP A 1 84 ? -1.16 -12.969 -11.781 1 97.88 84 ASP A CA 1
ATOM 610 C C . ASP A 1 84 ? -2.148 -12.266 -12.711 1 97.88 84 ASP A C 1
ATOM 612 O O . ASP A 1 84 ? -2.615 -11.164 -12.414 1 97.88 84 ASP A O 1
ATOM 616 N N . PHE A 1 85 ? -2.58 -12.906 -13.727 1 97.69 85 PHE A N 1
ATOM 617 C CA . PHE A 1 85 ? -3.395 -12.25 -14.742 1 97.69 85 PHE A CA 1
ATOM 618 C C . PHE A 1 85 ? -4.797 -12.852 -14.789 1 97.69 85 PHE A C 1
ATOM 620 O O . PHE A 1 85 ? -5.434 -12.883 -15.844 1 97.69 85 PHE A O 1
ATOM 627 N N . GLU A 1 86 ? -5.242 -13.398 -13.656 1 96.19 86 GLU A N 1
ATOM 628 C CA . GLU A 1 86 ? -6.609 -13.867 -13.438 1 96.19 86 GLU A CA 1
ATOM 629 C C . GLU A 1 86 ? -7.062 -14.781 -14.57 1 96.19 86 GLU A C 1
ATOM 631 O O . GLU A 1 86 ? -6.438 -15.812 -14.844 1 96.19 86 GLU A O 1
ATOM 636 N N . ASN A 1 87 ? -8.117 -14.477 -15.234 1 97 87 ASN A N 1
ATOM 637 C CA . ASN A 1 87 ? -8.594 -15.359 -16.297 1 97 87 ASN A CA 1
ATOM 638 C C . ASN A 1 87 ? -7.988 -15 -17.641 1 97 87 ASN A C 1
ATOM 640 O O . ASN A 1 87 ? -8.484 -15.422 -18.688 1 97 87 ASN A O 1
ATOM 644 N N . GLY A 1 88 ? -6.941 -14.18 -17.625 1 97.88 88 GLY A N 1
ATOM 645 C CA . GLY A 1 88 ? -6.352 -13.719 -18.875 1 97.88 88 GLY A CA 1
ATOM 646 C C . GLY A 1 88 ? -7.098 -12.555 -19.5 1 97.88 88 GLY A C 1
ATOM 647 O O . GLY A 1 88 ? -6.898 -12.234 -20.672 1 97.88 88 GLY A O 1
ATOM 648 N N . PHE A 1 89 ? -8.078 -11.992 -18.781 1 97.12 89 PHE A N 1
ATOM 649 C CA . PHE A 1 89 ? -8.82 -10.781 -19.109 1 97.12 89 PHE A CA 1
ATOM 650 C C . PHE A 1 89 ? -9.68 -10.992 -20.344 1 97.12 89 PHE A C 1
ATOM 652 O O . PHE A 1 89 ? -9.781 -10.109 -21.203 1 97.12 89 PHE A O 1
ATOM 659 N N . GLY A 1 90 ? -10.172 -12.141 -20.406 1 96.06 90 GLY A N 1
ATOM 660 C CA . GLY A 1 90 ? -11.117 -12.508 -21.453 1 96.06 90 GLY A CA 1
ATOM 661 C C . GLY A 1 90 ? -11.469 -13.984 -21.438 1 96.06 90 GLY A C 1
ATOM 662 O O . GLY A 1 90 ? -10.742 -14.797 -20.859 1 96.06 90 GLY A O 1
ATOM 663 N N . ASP A 1 91 ? -12.508 -14.383 -22.234 1 96.94 91 ASP A N 1
ATOM 664 C CA . ASP A 1 91 ? -13.023 -15.742 -22.156 1 96.94 91 ASP A CA 1
ATOM 665 C C . ASP A 1 91 ? -12.43 -16.609 -23.266 1 96.94 91 ASP A C 1
ATOM 667 O O . ASP A 1 91 ? -12.297 -17.828 -23.094 1 96.94 91 ASP A O 1
ATOM 671 N N . SER A 1 92 ? -12.062 -16.031 -24.328 1 98.12 92 SER A N 1
ATOM 672 C CA . SER A 1 92 ? -11.68 -16.812 -25.5 1 98.12 92 SER A CA 1
ATOM 673 C C . SER A 1 92 ? -10.227 -17.25 -25.422 1 98.12 92 SER A C 1
ATOM 675 O O . SER A 1 92 ? -9.375 -16.516 -24.906 1 98.12 92 SER A O 1
ATOM 677 N N . PRO A 1 93 ? -9.922 -18.422 -25.953 1 98.75 93 PRO A N 1
ATOM 678 C CA . PRO A 1 93 ? -8.523 -18.844 -26.047 1 98.75 93 PRO A CA 1
ATOM 679 C C . PRO A 1 93 ? -7.645 -17.797 -26.734 1 98.75 93 PRO A C 1
ATOM 681 O O . PRO A 1 93 ? -6.508 -17.562 -26.312 1 98.75 93 PRO A O 1
ATOM 684 N N . ASP A 1 94 ? -8.18 -17.109 -27.703 1 98.69 94 ASP A N 1
ATOM 685 C CA . ASP A 1 94 ? -7.414 -16.094 -28.438 1 98.69 94 ASP A CA 1
ATOM 686 C C . ASP A 1 94 ? -7.047 -14.93 -27.516 1 98.69 94 ASP A C 1
ATOM 688 O O . ASP A 1 94 ? -5.938 -14.398 -27.594 1 98.69 94 ASP A O 1
ATOM 692 N N . THR A 1 95 ? -7.992 -14.508 -26.734 1 98.56 95 THR A N 1
ATOM 693 C CA . THR A 1 95 ? -7.734 -13.406 -25.812 1 98.56 95 THR A CA 1
ATOM 694 C C . THR A 1 95 ? -6.66 -13.789 -24.797 1 98.56 95 THR A C 1
ATOM 696 O O . THR A 1 95 ? -5.785 -12.984 -24.469 1 98.56 95 THR A O 1
ATOM 699 N N . VAL A 1 96 ? -6.73 -14.977 -24.328 1 98.69 96 VAL A N 1
ATOM 700 C CA . VAL A 1 96 ? -5.746 -15.453 -23.375 1 98.69 96 VAL A CA 1
ATOM 701 C C . VAL A 1 96 ? -4.363 -15.484 -24.016 1 98.69 96 VAL A C 1
ATOM 703 O O . VAL A 1 96 ? -3.379 -15.039 -23.406 1 98.69 96 VAL A O 1
ATOM 706 N N . ALA A 1 97 ? -4.305 -16.031 -25.219 1 98.88 97 ALA A N 1
ATOM 707 C CA . ALA A 1 97 ? -3.033 -16.078 -25.938 1 98.88 97 ALA A CA 1
ATOM 708 C C . ALA A 1 97 ? -2.445 -14.672 -26.094 1 98.88 97 ALA A C 1
ATOM 710 O O . ALA A 1 97 ? -1.248 -14.469 -25.891 1 98.88 97 ALA A O 1
ATOM 711 N N . GLU A 1 98 ? -3.291 -13.734 -26.469 1 98.88 98 GLU A N 1
ATOM 712 C CA . GLU A 1 98 ? -2.85 -12.352 -26.609 1 98.88 98 GLU A CA 1
ATOM 713 C C . GLU A 1 98 ? -2.35 -11.789 -25.281 1 98.88 98 GLU A C 1
ATOM 715 O O . GLU A 1 98 ? -1.334 -11.094 -25.234 1 98.88 98 GLU A O 1
ATOM 720 N N . THR A 1 99 ? -3.07 -12.039 -24.219 1 98.88 99 THR A N 1
ATOM 721 C CA . THR A 1 99 ? -2.676 -11.602 -22.891 1 98.88 99 THR A CA 1
ATOM 722 C C . THR A 1 99 ? -1.299 -12.148 -22.531 1 98.88 99 THR A C 1
ATOM 724 O O . THR A 1 99 ? -0.457 -11.414 -22 1 98.88 99 THR A O 1
ATOM 727 N N . VAL A 1 100 ? -1.043 -13.406 -22.797 1 98.88 100 VAL A N 1
ATOM 728 C CA . VAL A 1 100 ? 0.234 -14.039 -22.484 1 98.88 100 VAL A CA 1
ATOM 729 C C . VAL A 1 100 ? 1.352 -13.367 -23.281 1 98.88 100 VAL A C 1
ATOM 731 O O . VAL A 1 100 ? 2.426 -13.094 -22.75 1 98.88 100 VAL A O 1
ATOM 734 N N . ARG A 1 101 ? 1.089 -13.141 -24.547 1 98.81 101 ARG A N 1
ATOM 735 C CA . ARG A 1 101 ? 2.074 -12.445 -25.359 1 98.81 101 ARG A CA 1
ATOM 736 C C . ARG A 1 101 ? 2.404 -11.07 -24.781 1 98.81 101 ARG A C 1
ATOM 738 O O . ARG A 1 101 ? 3.576 -10.711 -24.656 1 98.81 101 ARG A O 1
ATOM 745 N N . LEU A 1 102 ? 1.365 -10.297 -24.438 1 98.88 102 LEU A N 1
ATOM 746 C CA . LEU A 1 102 ? 1.536 -8.961 -23.875 1 98.88 102 LEU A CA 1
ATOM 747 C C . LEU A 1 102 ? 2.254 -9.023 -22.531 1 98.88 102 LEU A C 1
ATOM 749 O O . LEU A 1 102 ? 3.021 -8.125 -22.188 1 98.88 102 LEU A O 1
ATOM 753 N N . ALA A 1 103 ? 1.986 -10.07 -21.766 1 98.75 103 ALA A N 1
ATOM 754 C CA . ALA A 1 103 ? 2.664 -10.273 -20.484 1 98.75 103 ALA A CA 1
ATOM 755 C C . ALA A 1 103 ? 4.176 -10.367 -20.688 1 98.75 103 ALA A C 1
ATOM 757 O O . ALA A 1 103 ? 4.938 -9.75 -19.938 1 98.75 103 ALA A O 1
ATOM 758 N N . ALA A 1 104 ? 4.605 -11.125 -21.656 1 98.5 104 ALA A N 1
ATOM 759 C CA . ALA A 1 104 ? 6.027 -11.234 -21.969 1 98.5 104 ALA A CA 1
ATOM 760 C C . ALA A 1 104 ? 6.605 -9.883 -22.359 1 98.5 104 ALA A C 1
ATOM 762 O O . ALA A 1 104 ? 7.703 -9.516 -21.938 1 98.5 104 ALA A O 1
ATOM 763 N N . GLU A 1 105 ? 5.848 -9.141 -23.141 1 98.12 105 GLU A N 1
ATOM 764 C CA . GLU A 1 105 ? 6.293 -7.824 -23.594 1 98.12 105 GLU A CA 1
ATOM 765 C C . GLU A 1 105 ? 6.434 -6.859 -22.422 1 98.12 105 GLU A C 1
ATOM 767 O O . GLU A 1 105 ? 7.277 -5.961 -22.438 1 98.12 105 GLU A O 1
ATOM 772 N N . ALA A 1 106 ? 5.633 -7.066 -21.391 1 98.19 106 ALA A N 1
ATOM 773 C CA . ALA A 1 106 ? 5.664 -6.219 -20.203 1 98.19 106 ALA A CA 1
ATOM 774 C C . ALA A 1 106 ? 6.879 -6.535 -19.344 1 98.19 106 ALA A C 1
ATOM 776 O O . ALA A 1 106 ? 7.145 -5.84 -18.359 1 98.19 106 ALA A O 1
ATOM 777 N N . GLY A 1 107 ? 7.602 -7.609 -19.594 1 98.19 107 GLY A N 1
ATOM 778 C CA . GLY A 1 107 ? 8.828 -7.934 -18.891 1 98.19 107 GLY A CA 1
ATOM 779 C C . GLY A 1 107 ? 8.68 -9.109 -17.953 1 98.19 107 GLY A C 1
ATOM 780 O O . GLY A 1 107 ? 9.641 -9.492 -17.266 1 98.19 107 GLY A O 1
ATOM 781 N N . LEU A 1 108 ? 7.551 -9.742 -17.953 1 98.69 108 LEU A N 1
ATOM 782 C CA . LEU A 1 108 ? 7.293 -10.844 -17.016 1 98.69 108 LEU A CA 1
ATOM 783 C C . LEU A 1 108 ? 8.055 -12.094 -17.438 1 98.69 108 LEU A C 1
ATOM 785 O O . LEU A 1 108 ? 8.164 -12.391 -18.625 1 98.69 108 LEU A O 1
ATOM 789 N N . ALA A 1 109 ? 8.555 -12.812 -16.438 1 98.81 109 ALA A N 1
ATOM 790 C CA . ALA A 1 109 ? 9.219 -14.094 -16.656 1 98.81 109 ALA A CA 1
ATOM 791 C C . ALA A 1 109 ? 8.211 -15.242 -16.688 1 98.81 109 ALA A C 1
ATOM 793 O O . ALA A 1 109 ? 8.523 -16.328 -17.156 1 98.81 109 ALA A O 1
ATOM 794 N N . GLY A 1 110 ? 7.074 -14.984 -16.172 1 98.81 110 GLY A N 1
ATOM 795 C CA . GLY A 1 110 ? 5.984 -15.953 -16.156 1 98.81 110 GLY A CA 1
ATOM 796 C C . GLY A 1 110 ? 4.625 -15.305 -15.961 1 98.81 110 GLY A C 1
ATOM 797 O O . GLY A 1 110 ? 4.531 -14.141 -15.586 1 98.81 110 GLY A O 1
ATOM 798 N N . VAL A 1 111 ? 3.578 -16.094 -16.234 1 98.88 111 VAL A N 1
ATOM 799 C CA . VAL A 1 111 ? 2.217 -15.578 -16.094 1 98.88 111 VAL A CA 1
ATOM 800 C C . VAL A 1 111 ? 1.287 -16.719 -15.664 1 98.88 111 VAL A C 1
ATOM 802 O O . VAL A 1 111 ? 1.453 -17.859 -16.094 1 98.88 111 VAL A O 1
ATOM 805 N N . SER A 1 112 ? 0.412 -16.391 -14.789 1 98.75 112 SER A N 1
ATOM 806 C CA . SER A 1 112 ? -0.607 -17.344 -14.328 1 98.75 112 SER A CA 1
ATOM 807 C C . SER A 1 112 ? -1.961 -17.031 -14.961 1 98.75 112 SER A C 1
ATOM 809 O O . SER A 1 112 ? -2.369 -15.875 -15.047 1 98.75 112 SER A O 1
ATOM 811 N N . ILE A 1 113 ? -2.654 -18.094 -15.391 1 98.62 113 ILE A N 1
ATOM 812 C CA . ILE A 1 113 ? -3.988 -18.016 -15.977 1 98.62 113 ILE A CA 1
ATOM 813 C C . ILE A 1 113 ? -4.941 -18.938 -15.219 1 98.62 113 ILE A C 1
ATOM 815 O O . ILE A 1 113 ? -4.672 -20.125 -15.055 1 98.62 113 ILE A O 1
ATOM 819 N N . GLU A 1 114 ? -5.965 -18.406 -14.727 1 97.56 114 GLU A N 1
ATOM 820 C CA . GLU A 1 114 ? -6.891 -19.203 -13.938 1 97.56 114 GLU A CA 1
ATOM 821 C C . GLU A 1 114 ? -8.094 -19.641 -14.766 1 97.56 114 GLU A C 1
ATOM 823 O O . GLU A 1 114 ? -8.305 -19.156 -15.875 1 97.56 114 GLU A O 1
ATOM 828 N N . ASP A 1 115 ? -8.875 -20.531 -14.242 1 98.12 115 ASP A N 1
ATOM 829 C CA . ASP A 1 115 ? -10.008 -21.109 -14.945 1 98.12 115 ASP A CA 1
ATOM 830 C C . ASP A 1 115 ? -11.328 -20.547 -14.414 1 98.12 115 ASP A C 1
ATOM 832 O O . ASP A 1 115 ? -12.367 -21.203 -14.5 1 98.12 115 ASP A O 1
ATOM 836 N N . THR A 1 116 ? -11.25 -19.406 -13.859 1 95.44 116 THR A N 1
ATOM 837 C CA . THR A 1 116 ? -12.43 -18.75 -13.289 1 95.44 116 THR A CA 1
ATOM 838 C C . THR A 1 116 ? -12.898 -17.609 -14.18 1 95.44 116 THR A C 1
ATOM 840 O O . THR A 1 116 ? -12.094 -16.75 -14.578 1 95.44 116 THR A O 1
ATOM 843 N N . MET A 1 117 ? -14.227 -17.625 -14.438 1 93.25 117 MET A N 1
ATOM 844 C CA . MET A 1 117 ? -14.812 -16.547 -15.219 1 93.25 117 MET A CA 1
ATOM 845 C C . MET A 1 117 ? -14.906 -15.266 -14.383 1 93.25 117 MET A C 1
ATOM 847 O O . MET A 1 117 ? -15.234 -15.32 -13.195 1 93.25 117 MET A O 1
ATOM 851 N N . MET A 1 118 ? -14.617 -14.211 -14.961 1 87.19 118 MET A N 1
ATOM 852 C CA . MET A 1 118 ? -14.711 -12.914 -14.297 1 87.19 118 MET A CA 1
ATOM 853 C C . MET A 1 118 ? -15.711 -12.008 -15.008 1 87.19 118 MET A C 1
ATOM 855 O O . MET A 1 118 ? -15.82 -12.039 -16.234 1 87.19 118 MET A O 1
ATOM 859 N N . PRO A 1 119 ? -16.5 -11.336 -14.281 1 83.19 119 PRO A N 1
ATOM 860 C CA . PRO A 1 119 ? -16.5 -11.125 -12.828 1 83.19 119 PRO A CA 1
ATOM 861 C C . PRO A 1 119 ? -17.406 -12.102 -12.086 1 83.19 119 PRO A C 1
ATOM 863 O O . PRO A 1 119 ? -17.547 -12.016 -10.859 1 83.19 119 PRO A O 1
ATOM 866 N N . SER A 1 120 ? -17.938 -13.086 -12.703 1 82.19 120 SER A N 1
ATOM 867 C CA . SER A 1 120 ? -18.938 -13.961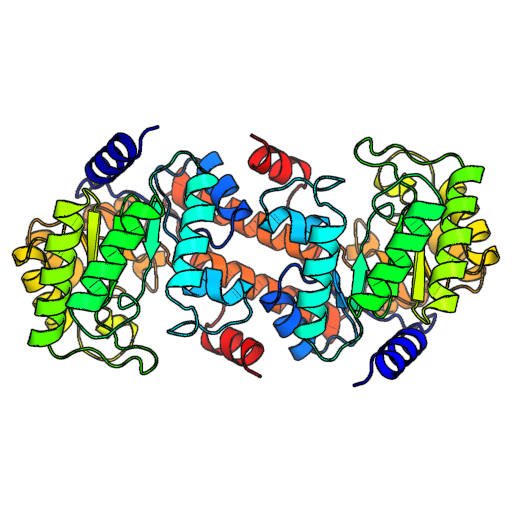 -12.109 1 82.19 120 SER A CA 1
ATOM 868 C C . SER A 1 120 ? -18.297 -14.938 -11.117 1 82.19 120 SER A C 1
ATOM 870 O O . SER A 1 120 ? -18.984 -15.484 -10.25 1 82.19 120 SER A O 1
ATOM 872 N N . LYS A 1 121 ? -17.281 -15.312 -11.125 1 83.56 121 LYS A N 1
ATOM 873 C CA . LYS A 1 121 ? -16.516 -16.234 -10.289 1 83.56 121 LYS A CA 1
ATOM 874 C C . LYS A 1 121 ? -16.906 -17.688 -10.586 1 83.56 121 LYS A C 1
ATOM 876 O O . LYS A 1 121 ? -16.469 -18.609 -9.891 1 83.56 121 LYS A O 1
ATOM 881 N N . GLU A 1 122 ? -17.672 -17.828 -11.57 1 91.88 122 GLU A N 1
ATOM 882 C CA . GLU A 1 122 ? -17.938 -19.172 -12.07 1 91.88 122 GLU A CA 1
ATOM 883 C C . GLU A 1 122 ? -16.703 -19.734 -12.797 1 91.88 122 GLU A C 1
ATOM 885 O O . GLU A 1 122 ? -15.805 -18.984 -13.172 1 91.88 122 GLU A O 1
ATOM 890 N N . PHE A 1 123 ? -16.703 -21.109 -12.867 1 96.5 123 PHE A N 1
ATOM 891 C CA . PHE A 1 123 ? -15.57 -21.734 -13.539 1 96.5 123 PHE A CA 1
ATOM 892 C C . PHE A 1 123 ? -15.914 -22.062 -14.984 1 96.5 123 PHE A C 1
ATOM 894 O O . PHE A 1 123 ? -17.078 -22.344 -15.297 1 96.5 123 PHE A O 1
ATOM 901 N N . TYR A 1 124 ? -15 -22.062 -15.938 1 97.94 124 TYR A N 1
ATOM 902 C CA . TYR A 1 124 ? -15.203 -22.469 -17.328 1 97.94 124 TYR A CA 1
ATOM 903 C C . TYR A 1 124 ? -15.5 -23.953 -17.406 1 97.94 124 TYR A C 1
ATOM 905 O O . TYR A 1 124 ? -14.906 -24.766 -16.703 1 97.94 124 TYR A O 1
ATOM 913 N N . PRO A 1 125 ? -16.375 -24.328 -18.359 1 97.88 125 PRO A N 1
ATOM 914 C CA . PRO A 1 125 ? -16.438 -25.766 -18.672 1 97.88 125 PRO A CA 1
ATOM 915 C C . PRO A 1 125 ? -15.086 -26.359 -19.031 1 97.88 125 PRO A C 1
ATOM 917 O O . PRO A 1 125 ? -14.219 -25.672 -19.562 1 97.88 125 PRO A O 1
ATOM 920 N N . PHE A 1 126 ? -14.953 -27.672 -18.719 1 98.38 126 PHE A N 1
ATOM 921 C CA . PHE A 1 126 ? -13.664 -28.359 -18.797 1 98.38 126 PHE A CA 1
ATOM 922 C C . PHE A 1 126 ? -13.031 -28.141 -20.172 1 98.38 126 PHE A C 1
ATOM 924 O O . PHE A 1 126 ? -11.867 -27.734 -20.266 1 98.38 126 PHE A O 1
ATOM 931 N N . ASP A 1 127 ? -13.797 -28.359 -21.234 1 98.62 127 ASP A N 1
ATOM 932 C CA . ASP A 1 127 ? -13.242 -28.297 -22.578 1 98.62 127 ASP A CA 1
ATOM 933 C C . ASP A 1 127 ? -12.766 -26.891 -22.906 1 98.62 127 ASP A C 1
ATOM 935 O O . ASP A 1 127 ? -11.719 -26.719 -23.547 1 98.62 127 ASP A O 1
ATOM 939 N N . LEU A 1 128 ? -13.492 -25.906 -22.5 1 98.69 128 LEU A N 1
ATOM 940 C CA . LEU A 1 128 ? -13.094 -24.531 -22.75 1 98.69 128 LEU A CA 1
ATOM 941 C C . LEU A 1 128 ? -11.883 -24.141 -21.906 1 98.69 128 LEU A C 1
ATOM 943 O O . LEU A 1 128 ? -10.969 -23.469 -22.375 1 98.69 128 LEU A O 1
ATOM 947 N N . ALA A 1 129 ? -11.906 -24.531 -20.641 1 98.81 129 ALA A N 1
ATOM 948 C CA . ALA A 1 129 ? -10.75 -24.281 -19.797 1 98.81 129 ALA A CA 1
ATOM 949 C C . ALA A 1 129 ? -9.477 -24.859 -20.406 1 98.81 129 ALA A C 1
ATOM 951 O O . ALA A 1 129 ? -8.438 -24.188 -20.438 1 98.81 129 ALA A O 1
ATOM 952 N N . LEU A 1 130 ? -9.578 -26.078 -20.891 1 98.88 130 LEU A N 1
ATOM 953 C CA . LEU A 1 130 ? -8.438 -26.75 -21.5 1 98.88 130 LEU A CA 1
ATOM 954 C C . LEU A 1 130 ? -7.992 -26 -22.75 1 98.88 130 LEU A C 1
ATOM 956 O O . LEU A 1 130 ? -6.797 -25.766 -22.953 1 98.88 130 LEU A O 1
ATOM 960 N N . ALA A 1 131 ? -8.922 -25.609 -23.609 1 98.88 131 ALA A N 1
ATOM 961 C CA . ALA A 1 131 ? -8.594 -24.891 -24.828 1 98.88 131 ALA A CA 1
ATOM 962 C C . ALA A 1 131 ? -7.891 -23.578 -24.516 1 98.88 131 ALA A C 1
ATOM 964 O O . ALA A 1 131 ? -6.969 -23.172 -25.234 1 98.88 131 ALA A O 1
ATOM 965 N N . ARG A 1 132 ? -8.344 -22.891 -23.5 1 98.88 132 ARG A N 1
ATOM 966 C CA . ARG A 1 132 ? -7.73 -21.641 -23.062 1 98.88 132 ARG A CA 1
ATOM 967 C C . ARG A 1 132 ? -6.289 -21.859 -22.609 1 98.88 132 ARG A C 1
ATOM 969 O O . ARG A 1 132 ? -5.391 -21.109 -23 1 98.88 132 ARG A O 1
ATOM 976 N N . ILE A 1 133 ? -6.035 -22.906 -21.844 1 98.94 133 ILE A N 1
ATOM 977 C CA . ILE A 1 133 ? -4.695 -23.203 -21.359 1 98.94 133 ILE A CA 1
ATOM 978 C C . ILE A 1 133 ? -3.811 -23.641 -22.531 1 98.94 133 ILE A C 1
ATOM 980 O O . ILE A 1 133 ? -2.635 -23.281 -22.594 1 98.94 133 ILE A O 1
ATOM 984 N N . GLU A 1 134 ? -4.355 -24.438 -23.469 1 98.94 134 GLU A N 1
ATOM 985 C CA . GLU A 1 134 ? -3.586 -24.828 -24.641 1 98.94 134 GLU A CA 1
ATOM 986 C C . GLU A 1 134 ? -3.129 -23.594 -25.422 1 98.94 134 GLU A C 1
ATOM 988 O O . GLU A 1 134 ? -1.979 -23.531 -25.859 1 98.94 134 GLU A O 1
ATOM 993 N N . ALA A 1 135 ? -4.023 -22.656 -25.578 1 98.94 135 ALA A N 1
ATOM 994 C CA . ALA A 1 135 ? -3.676 -21.406 -26.266 1 98.94 135 ALA A CA 1
ATOM 995 C C . ALA A 1 135 ? -2.605 -20.641 -25.484 1 98.94 135 ALA A C 1
ATOM 997 O O . ALA A 1 135 ? -1.678 -20.094 -26.078 1 98.94 135 ALA A O 1
ATOM 998 N N . ALA A 1 136 ? -2.762 -20.594 -24.203 1 98.94 136 ALA A N 1
ATOM 999 C CA . ALA A 1 136 ? -1.783 -19.922 -23.344 1 98.94 136 ALA A CA 1
ATOM 1000 C C . ALA A 1 136 ? -0.417 -20.594 -23.453 1 98.94 136 ALA A C 1
ATOM 1002 O O . ALA A 1 136 ? 0.611 -19.922 -23.516 1 98.94 136 ALA A O 1
ATOM 1003 N N . VAL A 1 137 ? -0.37 -21.906 -23.469 1 98.94 137 VAL A N 1
ATOM 1004 C CA . VAL A 1 137 ? 0.866 -22.688 -23.562 1 98.94 137 VAL A CA 1
ATOM 1005 C C . VAL A 1 137 ? 1.592 -22.328 -24.859 1 98.94 137 VAL A C 1
ATOM 1007 O O . VAL A 1 137 ? 2.793 -22.047 -24.844 1 98.94 137 VAL A O 1
ATOM 1010 N N . ALA A 1 138 ? 0.833 -22.375 -25.906 1 98.88 138 ALA A N 1
ATOM 1011 C CA . ALA A 1 138 ? 1.43 -22.062 -27.203 1 98.88 138 ALA A CA 1
ATOM 1012 C C . ALA A 1 138 ? 2.021 -20.656 -27.219 1 98.88 138 ALA A C 1
ATOM 1014 O O . ALA A 1 138 ? 3.146 -20.453 -27.672 1 98.88 138 ALA A O 1
ATOM 1015 N N . ALA A 1 139 ? 1.271 -19.688 -26.703 1 98.88 139 ALA A N 1
ATOM 1016 C CA . ALA A 1 139 ? 1.73 -18.297 -26.672 1 98.88 139 ALA A CA 1
ATOM 1017 C C . ALA A 1 139 ? 2.955 -18.156 -25.766 1 98.88 139 ALA A C 1
ATOM 1019 O O . ALA A 1 139 ? 3.9 -17.438 -26.094 1 98.88 139 ALA A O 1
ATOM 1020 N N . ALA A 1 140 ? 2.949 -18.812 -24.656 1 98.81 140 ALA A N 1
ATOM 1021 C CA . ALA A 1 140 ? 4.055 -18.75 -23.703 1 98.81 140 ALA A CA 1
ATOM 1022 C C . ALA A 1 140 ? 5.328 -19.344 -24.297 1 98.81 140 ALA A C 1
ATOM 1024 O O . ALA A 1 140 ? 6.418 -18.781 -24.141 1 98.81 140 ALA A O 1
ATOM 1025 N N . ARG A 1 141 ? 5.156 -20.469 -24.953 1 98.38 141 ARG A N 1
ATOM 1026 C CA . ARG A 1 141 ? 6.293 -21.094 -25.609 1 98.38 141 ARG A CA 1
ATOM 1027 C C . ARG A 1 141 ? 6.891 -20.172 -26.672 1 98.38 141 ARG A C 1
ATOM 1029 O O . ARG A 1 141 ? 8.109 -20.016 -26.75 1 98.38 141 ARG A O 1
ATOM 1036 N N . ALA A 1 142 ? 6.023 -19.625 -27.422 1 98.44 142 ALA A N 1
ATOM 1037 C CA . ALA A 1 142 ? 6.48 -18.703 -28.469 1 98.44 142 ALA A CA 1
ATOM 1038 C C . ALA A 1 142 ? 7.188 -17.5 -27.859 1 98.44 142 ALA A C 1
ATOM 1040 O O . ALA A 1 142 ? 8.164 -17 -28.422 1 98.44 142 ALA A O 1
ATOM 1041 N N . ALA A 1 143 ? 6.711 -17.016 -26.75 1 98.12 143 ALA A N 1
ATOM 1042 C CA . ALA A 1 143 ? 7.238 -15.805 -26.109 1 98.12 143 ALA A CA 1
ATOM 1043 C C . ALA A 1 143 ? 8.414 -16.141 -25.203 1 98.12 143 ALA A C 1
ATOM 1045 O O . ALA A 1 143 ? 9.148 -15.242 -24.781 1 98.12 143 ALA A O 1
ATOM 1046 N N . GLY A 1 144 ? 8.594 -17.375 -24.828 1 97.94 144 GLY A N 1
ATOM 1047 C CA . GLY A 1 144 ? 9.695 -17.812 -23.984 1 97.94 144 GLY A CA 1
ATOM 1048 C C . GLY A 1 144 ? 9.477 -17.547 -22.516 1 97.94 144 GLY A C 1
ATOM 1049 O O . GLY A 1 144 ? 10.422 -17.203 -21.781 1 97.94 144 GLY A O 1
ATOM 1050 N N . ILE A 1 145 ? 8.211 -17.547 -22.031 1 98.56 145 ILE A N 1
ATOM 1051 C CA . ILE A 1 145 ? 7.969 -17.297 -20.609 1 98.56 145 ILE A CA 1
ATOM 1052 C C . ILE A 1 145 ? 7.285 -18.516 -20 1 98.56 145 ILE A C 1
ATOM 1054 O O . ILE A 1 145 ? 6.809 -19.406 -20.719 1 98.56 145 ILE A O 1
ATOM 1058 N N . VAL A 1 146 ? 7.297 -18.594 -18.656 1 98.81 146 VAL A N 1
ATOM 1059 C CA . VAL A 1 146 ? 6.766 -19.719 -17.906 1 98.81 146 VAL A CA 1
ATOM 1060 C C . VAL A 1 146 ? 5.258 -19.562 -17.734 1 98.81 146 VAL A C 1
ATOM 1062 O O . VAL A 1 146 ? 4.777 -18.516 -17.312 1 98.81 146 VAL A O 1
ATOM 1065 N N . LEU A 1 147 ? 4.5 -20.578 -18.094 1 98.94 147 LEU A N 1
ATOM 1066 C CA . LEU A 1 147 ? 3.053 -20.547 -17.922 1 98.94 147 LEU A CA 1
ATOM 1067 C C . LEU A 1 147 ? 2.635 -21.359 -16.703 1 98.94 147 LEU A C 1
ATOM 1069 O O . LEU A 1 147 ? 2.959 -22.547 -16.594 1 98.94 147 LEU A O 1
ATOM 1073 N N . THR A 1 148 ? 1.935 -20.719 -15.82 1 98.94 148 THR A N 1
ATOM 1074 C CA . THR A 1 148 ? 1.264 -21.375 -14.711 1 98.94 148 THR A CA 1
ATOM 1075 C C . THR A 1 148 ? -0.234 -21.5 -14.977 1 98.94 148 THR A C 1
ATOM 1077 O O . THR A 1 148 ? -0.923 -20.5 -15.156 1 98.94 148 THR A O 1
ATOM 1080 N N . ALA A 1 149 ? -0.703 -22.672 -15.031 1 98.94 149 ALA A N 1
ATOM 1081 C CA . ALA A 1 149 ? -2.129 -22.938 -15.227 1 98.94 149 ALA A CA 1
ATOM 1082 C C . ALA A 1 149 ? -2.822 -23.188 -13.891 1 98.94 149 ALA A C 1
ATOM 1084 O O . ALA A 1 149 ? -2.416 -24.078 -13.133 1 98.94 149 ALA A O 1
ATOM 1085 N N . ARG A 1 150 ? -3.865 -22.453 -13.641 1 98.75 150 ARG A N 1
ATOM 1086 C CA . ARG A 1 150 ? -4.52 -22.516 -12.336 1 98.75 150 ARG A CA 1
ATOM 1087 C C . ARG A 1 150 ? -5.91 -23.125 -12.445 1 98.75 150 ARG A C 1
ATOM 1089 O O . ARG A 1 150 ? -6.664 -22.797 -13.367 1 98.75 150 ARG A O 1
ATOM 1096 N N . ALA A 1 151 ? -6.199 -23.984 -11.57 1 98.62 151 ALA A N 1
ATOM 1097 C CA . ALA A 1 151 ? -7.543 -24.5 -11.305 1 98.62 151 ALA A CA 1
ATOM 1098 C C . ALA A 1 151 ? -8.062 -23.984 -9.961 1 98.62 151 ALA A C 1
ATOM 1100 O O . ALA A 1 151 ? -7.809 -24.594 -8.922 1 98.62 151 ALA A O 1
ATOM 1101 N N . ASP A 1 152 ? -8.898 -22.953 -9.992 1 96.94 152 ASP A N 1
ATOM 1102 C CA . ASP A 1 152 ? -9.18 -22.172 -8.805 1 96.94 152 ASP A CA 1
ATOM 1103 C C . ASP A 1 152 ? -10.5 -22.594 -8.164 1 96.94 152 ASP A C 1
ATOM 1105 O O . ASP A 1 152 ? -10.883 -22.078 -7.109 1 96.94 152 ASP A O 1
ATOM 1109 N N . GLY A 1 153 ? -11.172 -23.531 -8.648 1 96.88 153 GLY A N 1
ATOM 1110 C CA . GLY A 1 153 ? -12.547 -23.844 -8.266 1 96.88 153 GLY A CA 1
ATOM 1111 C C . GLY A 1 153 ? -12.68 -24.266 -6.812 1 96.88 153 GLY A C 1
ATOM 1112 O O . GLY A 1 153 ? -13.703 -24 -6.18 1 96.88 153 GLY A O 1
ATOM 1113 N N . CYS A 1 154 ? -11.711 -24.953 -6.238 1 96.38 154 CYS A N 1
ATOM 1114 C CA . CYS A 1 154 ? -11.766 -25.297 -4.824 1 96.38 154 CYS A CA 1
ATOM 1115 C C . CYS A 1 154 ? -11.711 -24.047 -3.955 1 96.38 154 CYS A C 1
ATOM 1117 O O . CYS A 1 154 ? -12.469 -23.922 -2.988 1 96.38 154 CYS A O 1
ATOM 1119 N 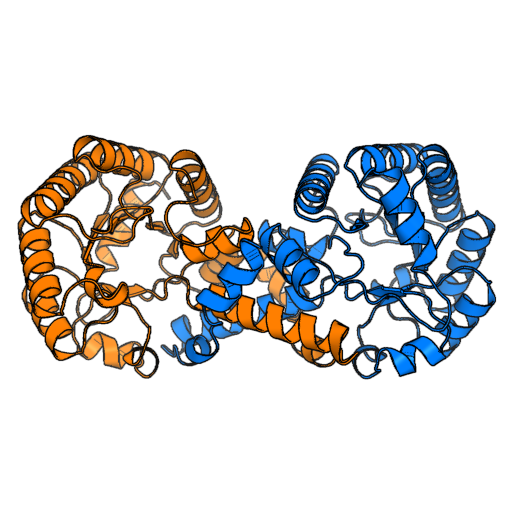N . MET A 1 155 ? -10.914 -23.125 -4.312 1 93.25 155 MET A N 1
ATOM 1120 C CA . MET A 1 155 ? -10.758 -21.875 -3.568 1 93.25 155 MET A CA 1
ATOM 1121 C C . MET A 1 155 ? -12.016 -21.016 -3.664 1 93.25 155 MET A C 1
ATOM 1123 O O . MET A 1 155 ? -12.414 -20.391 -2.688 1 93.25 155 MET A O 1
ATOM 1127 N N . THR A 1 156 ? -12.648 -21 -4.855 1 92.06 156 THR A N 1
ATOM 1128 C CA . THR A 1 156 ? -13.828 -20.172 -5.059 1 92.06 156 THR A CA 1
ATOM 1129 C C . THR A 1 156 ? -15.086 -20.906 -4.594 1 92.06 156 THR A C 1
ATOM 1131 O O . THR A 1 156 ? -16.172 -20.328 -4.594 1 92.06 156 THR A O 1
ATOM 1134 N N . GLY A 1 157 ? -14.945 -22.188 -4.246 1 93.62 157 GLY A N 1
ATOM 1135 C CA . GLY A 1 157 ? -16.062 -22.984 -3.773 1 93.62 157 GLY A CA 1
ATOM 1136 C C . GLY A 1 157 ? -16.938 -23.516 -4.898 1 93.62 157 GLY A C 1
ATOM 1137 O O . GLY A 1 157 ? -18.109 -23.797 -4.691 1 93.62 157 GLY A O 1
ATOM 1138 N N . ASN A 1 158 ? -16.391 -23.672 -6.078 1 95.94 158 ASN A N 1
ATOM 1139 C CA . ASN A 1 158 ? -17.219 -23.953 -7.246 1 95.94 158 ASN A CA 1
ATOM 1140 C C . ASN A 1 158 ? -17.109 -25.422 -7.672 1 95.94 158 ASN A C 1
ATOM 1142 O O . ASN A 1 158 ? -18 -25.922 -8.367 1 95.94 158 ASN A O 1
ATOM 1146 N N . TYR A 1 159 ? -16.031 -26.109 -7.383 1 97.06 159 TYR A N 1
ATOM 1147 C CA . TYR A 1 159 ? -15.906 -27.547 -7.629 1 97.06 159 TYR A CA 1
ATOM 1148 C C . TYR A 1 159 ? -14.984 -28.203 -6.605 1 97.06 159 TYR A C 1
ATOM 1150 O O . TYR A 1 159 ? -14.375 -27.516 -5.781 1 97.06 159 TYR A O 1
ATOM 1158 N N . ASP A 1 160 ? -14.906 -29.531 -6.586 1 97.5 160 ASP A N 1
ATOM 1159 C CA . ASP A 1 160 ? -14.18 -30.234 -5.539 1 97.5 160 ASP A CA 1
ATOM 1160 C C . ASP A 1 160 ? -12.758 -30.578 -5.98 1 97.5 160 ASP A C 1
ATOM 1162 O O . ASP A 1 160 ? -12.336 -30.188 -7.074 1 97.5 160 ASP A O 1
ATOM 1166 N N . GLN A 1 161 ? -12.008 -31.25 -5.137 1 98.12 161 GLN A N 1
ATOM 1167 C CA . GLN A 1 161 ? -10.586 -31.484 -5.367 1 98.12 161 GLN A CA 1
ATOM 1168 C C . GLN A 1 161 ? -10.383 -32.469 -6.508 1 98.12 161 GLN A C 1
ATOM 1170 O O . GLN A 1 161 ? -9.367 -32.406 -7.215 1 98.12 161 GLN A O 1
ATOM 1175 N N . ALA A 1 162 ? -11.328 -33.406 -6.66 1 98.38 162 ALA A N 1
ATOM 1176 C CA . ALA A 1 162 ? -11.219 -34.344 -7.777 1 98.38 162 ALA A CA 1
ATOM 1177 C C . ALA A 1 162 ? -11.227 -33.594 -9.117 1 98.38 162 ALA A C 1
ATOM 1179 O O . ALA A 1 162 ? -10.461 -33.906 -10.016 1 98.38 162 ALA A O 1
ATOM 1180 N N . GLU A 1 163 ? -12.125 -32.625 -9.188 1 98.62 163 GLU A N 1
ATOM 1181 C CA . GLU A 1 163 ? -12.195 -31.828 -10.406 1 98.62 163 GLU A CA 1
ATOM 1182 C C . GLU A 1 163 ? -10.945 -30.984 -10.578 1 98.62 163 GLU A C 1
ATOM 1184 O O . GLU A 1 163 ? -10.445 -30.812 -11.695 1 98.62 163 GLU A O 1
ATOM 1189 N N . ALA A 1 164 ? -10.445 -30.391 -9.531 1 98.69 164 ALA A N 1
ATOM 1190 C CA . ALA A 1 164 ? -9.203 -29.625 -9.602 1 98.69 164 ALA A CA 1
ATOM 1191 C C . ALA A 1 164 ? -8.062 -30.5 -10.125 1 98.69 164 ALA A C 1
ATOM 1193 O O . ALA A 1 164 ? -7.285 -30.062 -10.977 1 98.69 164 ALA A O 1
ATOM 1194 N N . LEU A 1 165 ? -7.988 -31.719 -9.586 1 98.69 165 LEU A N 1
ATOM 1195 C CA . LEU A 1 165 ? -6.957 -32.656 -10.016 1 98.69 165 LEU A CA 1
ATOM 1196 C C . LEU A 1 165 ? -7.113 -33 -11.492 1 98.69 165 LEU A C 1
ATOM 1198 O O . LEU A 1 165 ? -6.137 -33 -12.242 1 98.69 165 LEU A O 1
ATOM 1202 N N . ARG A 1 166 ? -8.359 -33.312 -11.898 1 98.75 166 ARG A N 1
ATOM 1203 C CA . ARG A 1 166 ? -8.641 -33.625 -13.297 1 98.75 166 ARG A CA 1
ATOM 1204 C C . ARG A 1 166 ? -8.164 -32.5 -14.211 1 98.75 166 ARG A C 1
ATOM 1206 O O . ARG A 1 166 ? -7.48 -32.75 -15.211 1 98.75 166 ARG A O 1
ATOM 1213 N N . ARG A 1 167 ? -8.414 -31.312 -13.898 1 98.88 167 ARG A N 1
ATOM 1214 C CA . ARG A 1 167 ? -8.055 -30.156 -14.703 1 98.88 167 ARG A CA 1
ATOM 1215 C C . ARG A 1 167 ? -6.543 -29.953 -14.734 1 98.88 167 ARG A C 1
ATOM 1217 O O . ARG A 1 167 ? -5.949 -29.797 -15.805 1 98.88 167 ARG A O 1
ATOM 1224 N N . CYS A 1 168 ? -5.945 -30.016 -13.586 1 98.88 168 CYS A N 1
ATOM 1225 C CA . CYS A 1 168 ? -4.504 -29.797 -13.516 1 98.88 168 CYS A CA 1
ATOM 1226 C C . CYS A 1 168 ? -3.752 -30.859 -14.305 1 98.88 168 CYS A C 1
ATOM 1228 O O . CYS A 1 168 ? -2.748 -30.562 -14.953 1 98.88 168 CYS A O 1
ATOM 1230 N N . ILE A 1 169 ? -4.211 -32.125 -14.242 1 98.81 169 ILE A N 1
ATOM 1231 C CA . ILE A 1 169 ? -3.6 -33.188 -15.031 1 98.81 169 ILE A CA 1
ATOM 1232 C C . ILE A 1 169 ? -3.699 -32.844 -16.516 1 98.81 169 ILE A C 1
ATOM 1234 O O . ILE A 1 169 ? -2.723 -32.969 -17.25 1 98.81 169 ILE A O 1
ATOM 1238 N N . ALA A 1 170 ? -4.875 -32.438 -16.938 1 98.94 170 ALA A N 1
ATOM 1239 C CA . ALA A 1 170 ? -5.074 -32.062 -18.344 1 98.94 170 ALA A CA 1
ATOM 1240 C C . ALA A 1 170 ? -4.191 -30.859 -18.719 1 98.94 170 ALA A C 1
ATOM 1242 O O . ALA A 1 170 ? -3.621 -30.828 -19.812 1 98.94 170 ALA A O 1
ATOM 1243 N N . PHE A 1 171 ? -4.086 -29.844 -17.859 1 98.94 171 PHE A N 1
ATOM 1244 C CA . PHE A 1 171 ? -3.258 -28.672 -18.109 1 98.94 171 PHE A CA 1
ATOM 1245 C C . PHE A 1 171 ? -1.79 -29.062 -18.219 1 98.94 171 PHE A C 1
ATOM 1247 O O . PHE A 1 171 ? -1.074 -28.547 -19.078 1 98.94 171 PHE A O 1
ATOM 1254 N N . ALA A 1 172 ? -1.365 -29.953 -17.344 1 98.81 172 ALA A N 1
ATOM 1255 C CA . ALA A 1 172 ? 0.001 -30.469 -17.406 1 98.81 172 ALA A CA 1
ATOM 1256 C C . ALA A 1 172 ? 0.271 -31.156 -18.75 1 98.81 172 ALA A C 1
ATOM 1258 O O . ALA A 1 172 ? 1.292 -30.891 -19.391 1 98.81 172 ALA A O 1
ATOM 1259 N N . ARG A 1 173 ? -0.611 -32 -19.156 1 98.75 173 ARG A N 1
ATOM 1260 C CA . ARG A 1 173 ? -0.471 -32.719 -20.422 1 98.75 173 ARG A CA 1
ATOM 1261 C C . ARG A 1 173 ? -0.45 -31.75 -21.594 1 98.75 173 ARG A C 1
ATOM 1263 O O . ARG A 1 173 ? 0.235 -31.984 -22.594 1 98.75 173 ARG A O 1
ATOM 1270 N N . ALA A 1 174 ? -1.22 -30.656 -21.406 1 98.81 174 ALA A N 1
ATOM 1271 C CA . ALA A 1 174 ? -1.269 -29.641 -22.453 1 98.81 174 ALA A CA 1
ATOM 1272 C C . ALA A 1 174 ? 0.054 -28.875 -22.547 1 98.81 174 ALA A C 1
ATOM 1274 O O . ALA A 1 174 ? 0.298 -28.156 -23.5 1 98.81 174 ALA A O 1
ATOM 1275 N N . GLY A 1 175 ? 0.874 -28.984 -21.531 1 98.75 175 GLY A N 1
ATOM 1276 C CA . GLY A 1 175 ? 2.209 -28.406 -21.625 1 98.75 175 GLY A CA 1
ATOM 1277 C C . GLY A 1 175 ? 2.434 -27.25 -20.672 1 98.75 175 GLY A C 1
ATOM 1278 O O . GLY A 1 175 ? 3.416 -26.516 -20.812 1 98.75 175 GLY A O 1
ATOM 1279 N N . ALA A 1 176 ? 1.513 -27.016 -19.75 1 98.88 176 ALA A N 1
ATOM 1280 C CA . ALA A 1 176 ? 1.771 -25.984 -18.734 1 98.88 176 ALA A CA 1
ATOM 1281 C C . ALA A 1 176 ? 3.086 -26.25 -18.016 1 98.88 176 ALA A C 1
ATOM 1283 O O . ALA A 1 176 ? 3.406 -27.406 -17.703 1 98.88 176 ALA A O 1
ATOM 1284 N N . ASP A 1 177 ? 3.875 -25.172 -17.75 1 98.88 177 ASP A N 1
ATOM 1285 C CA . ASP A 1 177 ? 5.16 -25.312 -17.062 1 98.88 177 ASP A CA 1
ATOM 1286 C C . ASP A 1 177 ? 4.969 -25.578 -15.578 1 98.88 177 ASP A C 1
ATOM 1288 O O . ASP A 1 177 ? 5.801 -26.219 -14.938 1 98.88 177 ASP A O 1
ATOM 1292 N N . VAL A 1 178 ? 3.967 -25 -14.992 1 98.94 178 VAL A N 1
ATOM 1293 C CA . VAL A 1 178 ? 3.592 -25.109 -13.586 1 98.94 178 VAL A CA 1
ATOM 1294 C C . VAL A 1 178 ? 2.08 -25.297 -13.469 1 98.94 178 VAL A C 1
ATOM 1296 O O . VAL A 1 178 ? 1.312 -24.672 -14.203 1 98.94 178 VAL A O 1
ATOM 1299 N N . ILE A 1 179 ? 1.62 -26.141 -12.609 1 98.94 179 ILE A N 1
ATOM 1300 C CA . ILE A 1 179 ? 0.198 -26.281 -12.312 1 98.94 179 ILE A CA 1
ATOM 1301 C C . ILE A 1 179 ? -0.078 -25.844 -10.875 1 98.94 179 ILE A C 1
ATOM 1303 O O . ILE A 1 179 ? 0.808 -25.906 -10.023 1 98.94 179 ILE A O 1
ATOM 1307 N N . TYR A 1 180 ? -1.251 -25.328 -10.664 1 98.88 180 TYR A N 1
ATOM 1308 C CA . TYR A 1 180 ? -1.627 -24.609 -9.445 1 98.88 180 TYR A CA 1
ATOM 1309 C C . TYR A 1 180 ? -3.102 -24.828 -9.117 1 98.88 180 TYR A C 1
ATOM 1311 O O . TYR A 1 180 ? -3.977 -24.359 -9.852 1 98.88 180 TYR A O 1
ATOM 1319 N N . ALA A 1 181 ? -3.367 -25.547 -8.086 1 98.62 181 ALA A N 1
ATOM 1320 C CA . ALA A 1 181 ? -4.707 -25.703 -7.523 1 98.62 181 ALA A CA 1
ATOM 1321 C C . ALA A 1 181 ? -4.758 -25.188 -6.082 1 98.62 181 ALA A C 1
ATOM 1323 O O . ALA A 1 181 ? -4.445 -25.938 -5.148 1 98.62 181 ALA A O 1
ATOM 1324 N N . PRO A 1 182 ? -5.191 -23.938 -5.867 1 97.25 182 PRO A N 1
ATOM 1325 C CA . PRO A 1 182 ? -5.164 -23.375 -4.52 1 97.25 182 PRO A CA 1
ATOM 1326 C C . PRO A 1 182 ? -6.137 -24.062 -3.568 1 97.25 182 PRO A C 1
ATOM 1328 O O . PRO A 1 182 ? -7.25 -24.422 -3.967 1 97.25 182 PRO A O 1
ATOM 1331 N N . LEU A 1 183 ? -5.68 -24.312 -2.301 1 96.44 183 LEU A N 1
ATOM 1332 C CA . LEU A 1 183 ? -6.465 -24.734 -1.149 1 96.44 183 LEU A CA 1
ATOM 1333 C C . LEU A 1 183 ? -6.891 -26.188 -1.294 1 96.44 183 LEU A C 1
ATOM 1335 O O . LEU A 1 183 ? -7.973 -26.578 -0.845 1 96.44 183 LEU A O 1
ATOM 1339 N N . VAL A 1 184 ? -6.168 -26.969 -2.016 1 96.94 184 VAL A N 1
ATOM 1340 C CA . VAL A 1 184 ? -6.352 -28.422 -1.986 1 96.94 184 VAL A CA 1
ATOM 1341 C C . VAL A 1 184 ? -5.555 -29.016 -0.833 1 96.94 184 VAL A C 1
ATOM 1343 O O . VAL A 1 184 ? -4.629 -28.391 -0.316 1 96.94 184 VAL A O 1
ATOM 1346 N N . ASP A 1 185 ? -5.902 -30.219 -0.402 1 96.19 185 ASP A N 1
ATOM 1347 C CA . ASP A 1 185 ? -5.25 -30.812 0.756 1 96.19 185 ASP A CA 1
ATOM 1348 C C . ASP A 1 185 ? -3.945 -31.5 0.356 1 96.19 185 ASP A C 1
ATOM 1350 O O . ASP A 1 185 ? -3.549 -31.453 -0.81 1 96.19 185 ASP A O 1
ATOM 1354 N N . ALA A 1 186 ? -3.264 -32.094 1.271 1 96.56 186 ALA A N 1
ATOM 1355 C CA . ALA A 1 186 ? -1.949 -32.719 1.082 1 96.56 186 ALA A CA 1
ATOM 1356 C C . ALA A 1 186 ? -2.02 -33.875 0.097 1 96.56 186 ALA A C 1
ATOM 1358 O O . ALA A 1 186 ? -1.125 -34.062 -0.734 1 96.56 186 ALA A O 1
ATOM 1359 N N . ASP A 1 187 ? -3.033 -34.688 0.207 1 97.12 187 ASP A N 1
ATOM 1360 C CA . ASP A 1 187 ? -3.17 -35.844 -0.678 1 97.12 187 ASP A CA 1
ATOM 1361 C C . ASP A 1 187 ? -3.33 -35.406 -2.131 1 97.12 187 ASP A C 1
ATOM 1363 O O . ASP A 1 187 ? -2.674 -35.938 -3.025 1 97.12 187 ASP A O 1
ATOM 1367 N N . THR A 1 188 ? -4.234 -34.469 -2.342 1 98.25 188 THR A N 1
ATOM 1368 C CA . THR A 1 188 ? -4.406 -33.938 -3.686 1 98.25 188 THR A CA 1
ATOM 1369 C C . THR A 1 188 ? -3.121 -33.281 -4.176 1 98.25 188 THR A C 1
ATOM 1371 O O . THR A 1 188 ? -2.766 -33.375 -5.352 1 98.25 188 THR A O 1
ATOM 1374 N N . THR A 1 189 ? -2.414 -32.594 -3.305 1 98.44 189 THR A N 1
ATOM 1375 C CA . THR A 1 189 ? -1.139 -31.969 -3.662 1 98.44 189 THR A CA 1
ATOM 1376 C C . THR A 1 189 ? -0.148 -33.031 -4.141 1 98.44 189 THR A C 1
ATOM 1378 O O . THR A 1 189 ? 0.497 -32.844 -5.18 1 98.44 189 THR A O 1
ATOM 1381 N N . ARG A 1 190 ? -0.052 -34.125 -3.449 1 98.19 190 ARG A N 1
ATOM 1382 C CA . ARG A 1 190 ? 0.844 -35.219 -3.848 1 98.19 190 ARG A CA 1
ATOM 1383 C C . ARG A 1 190 ? 0.442 -35.781 -5.203 1 98.19 190 ARG A C 1
ATOM 1385 O O . ARG A 1 190 ? 1.302 -36.156 -6.012 1 98.19 190 ARG A O 1
ATOM 1392 N N . ALA A 1 191 ? -0.839 -35.906 -5.375 1 98.62 191 ALA A N 1
ATOM 1393 C CA . ALA A 1 191 ? -1.324 -36.375 -6.664 1 98.62 191 ALA A CA 1
ATOM 1394 C C . ALA A 1 191 ? -0.935 -35.438 -7.789 1 98.62 191 ALA A C 1
ATOM 1396 O O . ALA A 1 191 ? -0.604 -35.875 -8.898 1 98.62 191 ALA A O 1
ATOM 1397 N N . LEU A 1 192 ? -1.011 -34.156 -7.551 1 98.88 192 LEU A N 1
ATOM 1398 C CA . LEU A 1 192 ? -0.568 -33.156 -8.523 1 98.88 192 LEU A CA 1
ATOM 1399 C C . LEU A 1 192 ? 0.924 -33.312 -8.805 1 98.88 192 LEU A C 1
ATOM 1401 O O . LEU A 1 192 ? 1.348 -33.25 -9.961 1 98.88 192 LEU A O 1
ATOM 1405 N N . VAL A 1 193 ? 1.688 -33.469 -7.781 1 98.75 193 VAL A N 1
ATOM 1406 C CA . VAL A 1 193 ? 3.137 -33.625 -7.902 1 98.75 193 VAL A CA 1
ATOM 1407 C C . VAL A 1 193 ? 3.465 -34.844 -8.75 1 98.75 193 VAL A C 1
ATOM 1409 O O . VAL A 1 193 ? 4.422 -34.844 -9.531 1 98.75 193 VAL A O 1
ATOM 1412 N N . ALA A 1 194 ? 2.684 -35.844 -8.641 1 98.31 194 ALA A N 1
ATOM 1413 C CA . ALA A 1 194 ? 2.91 -37.094 -9.336 1 98.31 194 ALA A CA 1
ATOM 1414 C C . ALA A 1 194 ? 2.746 -36.938 -10.844 1 98.31 194 ALA A C 1
ATOM 1416 O O . ALA A 1 194 ? 3.15 -37.781 -11.617 1 98.31 194 ALA A O 1
ATOM 1417 N N . THR A 1 195 ? 2.145 -35.875 -11.289 1 98.06 195 THR A N 1
ATOM 1418 C CA . THR A 1 195 ? 2.016 -35.594 -12.719 1 98.06 195 THR A CA 1
ATOM 1419 C C . THR A 1 195 ? 3.387 -35.375 -13.352 1 98.06 195 THR A C 1
ATOM 1421 O O . THR A 1 195 ? 3.537 -35.469 -14.57 1 98.06 195 THR A O 1
ATOM 1424 N N . GLY A 1 196 ? 4.359 -34.938 -12.539 1 98.38 196 GLY A N 1
ATOM 1425 C CA . GLY A 1 196 ? 5.695 -34.656 -13.031 1 98.38 196 GLY A CA 1
ATOM 1426 C C . GLY A 1 196 ? 5.895 -33.188 -13.375 1 98.38 196 GLY A C 1
ATOM 1427 O O . GLY A 1 196 ? 7.023 -32.75 -13.57 1 98.38 196 GLY A O 1
ATOM 1428 N N . THR A 1 197 ? 4.828 -32.438 -13.477 1 98.75 197 THR A N 1
ATOM 1429 C CA . THR A 1 197 ? 4.871 -31.016 -13.695 1 98.75 197 THR A CA 1
ATOM 1430 C C . THR A 1 197 ? 5.043 -30.266 -12.375 1 98.75 197 THR A C 1
ATOM 1432 O O . THR A 1 197 ? 4.414 -30.625 -11.375 1 98.75 197 THR A O 1
ATOM 1435 N N . PRO A 1 198 ? 5.996 -29.25 -12.328 1 98.88 198 PRO A N 1
ATOM 1436 C CA . PRO A 1 198 ? 6.137 -28.469 -11.094 1 98.88 198 PRO A CA 1
ATOM 1437 C C . PRO A 1 198 ? 4.801 -27.969 -10.555 1 98.88 198 PRO A C 1
ATOM 1439 O O . PRO A 1 198 ? 3.926 -27.562 -11.32 1 98.88 198 PRO A O 1
ATOM 1442 N N . VAL A 1 199 ? 4.621 -28 -9.219 1 98.94 199 VAL A N 1
ATOM 1443 C CA . VAL A 1 199 ? 3.377 -27.609 -8.562 1 98.94 199 VAL A CA 1
ATOM 1444 C C . VAL A 1 199 ? 3.615 -26.359 -7.703 1 98.94 199 VAL A C 1
ATOM 1446 O O . VAL A 1 199 ? 4.578 -26.312 -6.934 1 98.94 199 VAL A O 1
ATOM 1449 N N . ASN A 1 200 ? 2.799 -25.344 -7.914 1 98.88 200 ASN A N 1
ATOM 1450 C CA . ASN A 1 200 ? 2.723 -24.219 -6.988 1 98.88 200 ASN A CA 1
ATOM 1451 C C . ASN A 1 200 ? 1.735 -24.5 -5.855 1 98.88 200 ASN A C 1
ATOM 1453 O O . ASN A 1 200 ? 0.6 -24.906 -6.102 1 98.88 200 ASN A O 1
ATOM 1457 N N . LEU A 1 201 ? 2.174 -24.328 -4.672 1 98.69 201 LEU A N 1
ATOM 1458 C CA . LEU A 1 201 ? 1.314 -24.422 -3.496 1 98.69 201 LEU A CA 1
ATOM 1459 C C . LEU A 1 201 ? 1.058 -23.031 -2.914 1 98.69 201 LEU A C 1
ATOM 1461 O O . LEU A 1 201 ? 1.985 -22.234 -2.775 1 98.69 201 LEU A O 1
ATOM 1465 N N . LEU A 1 202 ? -0.192 -22.703 -2.627 1 98.25 202 LEU A N 1
ATOM 1466 C CA . LEU A 1 202 ? -0.556 -21.469 -1.95 1 98.25 202 LEU A CA 1
ATOM 1467 C C . LEU A 1 202 ? -0.462 -21.625 -0.437 1 98.25 202 LEU A C 1
ATOM 1469 O O . LEU A 1 202 ? -1.113 -22.5 0.141 1 98.25 202 LEU A O 1
ATOM 1473 N N . ALA A 1 203 ? 0.341 -20.797 0.214 1 97.75 203 ALA A N 1
ATOM 1474 C CA . ALA A 1 203 ? 0.385 -20.797 1.674 1 97.75 203 ALA A CA 1
ATOM 1475 C C . ALA A 1 203 ? -0.843 -20.094 2.256 1 97.75 203 ALA A C 1
ATOM 1477 O O . ALA A 1 203 ? -0.751 -18.969 2.74 1 97.75 203 ALA A O 1
ATOM 1478 N N . ALA A 1 204 ? -1.915 -20.781 2.312 1 95.81 204 ALA A N 1
ATOM 1479 C CA . ALA A 1 204 ? -3.207 -20.328 2.824 1 95.81 204 ALA A CA 1
ATOM 1480 C C . ALA A 1 204 ? -3.926 -21.453 3.566 1 95.81 204 ALA A C 1
ATOM 1482 O O . ALA A 1 204 ? -3.516 -22.609 3.498 1 95.81 204 ALA A O 1
ATOM 1483 N N . GLY A 1 205 ? -5.004 -21.047 4.285 1 93.25 205 GLY A N 1
ATOM 1484 C CA . GLY A 1 205 ? -5.691 -22.062 5.07 1 93.25 205 GLY A CA 1
ATOM 1485 C C . GLY A 1 205 ? -4.77 -22.812 6.004 1 93.25 205 GLY A C 1
ATOM 1486 O O . GLY A 1 205 ? -3.967 -22.219 6.719 1 93.25 205 GLY A O 1
ATOM 1487 N N . GLU A 1 206 ? -4.828 -24.109 5.949 1 92.25 206 GLU A N 1
ATOM 1488 C CA . GLU A 1 206 ? -4.039 -24.969 6.84 1 92.25 206 GLU A CA 1
ATOM 1489 C C . GLU A 1 206 ? -2.572 -24.984 6.426 1 92.25 206 GLU A C 1
ATOM 1491 O O . GLU A 1 206 ? -1.696 -25.281 7.238 1 92.25 206 GLU A O 1
ATOM 1496 N N . MET A 1 207 ? -2.363 -24.656 5.195 1 93.81 207 MET A N 1
ATOM 1497 C CA . MET A 1 207 ? -0.989 -24.688 4.699 1 93.81 207 MET A CA 1
ATOM 1498 C C . MET A 1 207 ? -0.137 -23.625 5.391 1 93.81 207 MET A C 1
ATOM 1500 O O . MET A 1 207 ? 1.092 -23.719 5.387 1 93.81 207 MET A O 1
ATOM 1504 N N . ARG A 1 208 ? -0.724 -22.641 6.055 1 95.56 208 ARG A N 1
ATOM 1505 C CA . ARG A 1 208 ? 0.003 -21.594 6.758 1 95.56 208 ARG A CA 1
ATOM 1506 C C . ARG A 1 208 ? 0.681 -22.141 8.008 1 95.56 208 ARG A C 1
ATOM 1508 O O . ARG A 1 208 ? 1.563 -21.484 8.578 1 95.56 208 ARG A O 1
ATOM 1515 N N . ASP A 1 209 ? 0.285 -23.297 8.375 1 96.75 209 ASP A N 1
ATOM 1516 C CA . ASP A 1 209 ? 0.857 -23.906 9.57 1 96.75 209 ASP A CA 1
ATOM 1517 C C . ASP A 1 209 ? 2.1 -24.734 9.219 1 96.75 209 ASP A C 1
ATOM 1519 O O . ASP A 1 209 ? 2.814 -25.188 10.117 1 96.75 209 ASP A O 1
ATOM 1523 N N . LEU A 1 210 ? 2.344 -24.938 7.93 1 97.5 210 LEU A N 1
ATOM 1524 C CA . LEU A 1 210 ? 3.492 -25.703 7.477 1 97.5 210 LEU A CA 1
ATOM 1525 C C . LEU A 1 210 ? 4.664 -24.797 7.133 1 97.5 210 LEU A C 1
ATOM 1527 O O . LEU A 1 210 ? 4.465 -23.672 6.641 1 97.5 210 LEU A O 1
ATOM 1531 N N . THR A 1 211 ? 5.859 -25.297 7.379 1 98.38 211 THR A N 1
ATOM 1532 C CA . THR A 1 211 ? 7.07 -24.609 6.953 1 98.38 211 THR A CA 1
ATOM 1533 C C . THR A 1 211 ? 7.367 -24.891 5.484 1 98.38 211 THR A C 1
ATOM 1535 O O . THR A 1 211 ? 6.777 -25.797 4.891 1 98.38 211 THR A O 1
ATOM 1538 N N . THR A 1 212 ? 8.281 -24.109 4.938 1 98.69 212 THR A N 1
ATOM 1539 C CA . THR A 1 212 ? 8.758 -24.344 3.58 1 98.69 212 THR A CA 1
ATOM 1540 C C . THR A 1 212 ? 9.25 -25.781 3.43 1 98.69 212 THR A C 1
ATOM 1542 O O . THR A 1 212 ? 8.938 -26.453 2.439 1 98.69 212 THR A O 1
ATOM 1545 N N . GLU A 1 213 ? 9.977 -26.25 4.406 1 98.38 213 GLU A N 1
ATOM 1546 C CA . GLU A 1 213 ? 10.516 -27.609 4.375 1 98.38 213 GLU A CA 1
ATOM 1547 C C . GLU A 1 213 ? 9.398 -28.656 4.352 1 98.38 213 GLU A C 1
ATOM 1549 O O . GLU A 1 213 ? 9.438 -29.609 3.574 1 98.38 213 GLU A O 1
ATOM 1554 N N . GLN A 1 214 ? 8.391 -28.422 5.199 1 98.38 214 GLN A N 1
ATOM 1555 C CA . GLN A 1 214 ? 7.27 -29.344 5.27 1 98.38 214 GLN A CA 1
ATOM 1556 C C . GLN A 1 214 ? 6.461 -29.328 3.977 1 98.38 214 GLN A C 1
ATOM 1558 O O . GLN A 1 214 ? 6.008 -30.375 3.51 1 98.38 214 GLN A O 1
ATOM 1563 N N . MET A 1 215 ? 6.293 -28.203 3.363 1 98.5 215 MET A N 1
ATOM 1564 C CA . MET A 1 215 ? 5.609 -28.109 2.076 1 98.5 215 MET A CA 1
ATOM 1565 C C . MET A 1 215 ? 6.445 -28.75 0.972 1 98.5 215 MET A C 1
ATOM 1567 O O . MET A 1 215 ? 5.902 -29.422 0.095 1 98.5 215 MET A O 1
ATOM 1571 N N . GLY A 1 216 ? 7.762 -28.531 1.069 1 98.69 216 GLY A N 1
ATOM 1572 C CA . GLY A 1 216 ? 8.664 -29.203 0.147 1 98.69 216 GLY A CA 1
ATOM 1573 C C . GLY A 1 216 ? 8.562 -30.719 0.207 1 98.69 216 GLY A C 1
ATOM 1574 O O . GLY A 1 216 ? 8.641 -31.391 -0.822 1 98.69 216 GLY A O 1
ATOM 1575 N N . ALA A 1 217 ? 8.344 -31.219 1.356 1 98.5 217 ALA A N 1
ATOM 1576 C CA . ALA A 1 217 ? 8.242 -32.656 1.551 1 98.5 217 ALA A CA 1
ATOM 1577 C C . ALA A 1 217 ? 7.031 -33.219 0.81 1 98.5 217 ALA A C 1
ATOM 1579 O O . ALA A 1 217 ? 6.965 -34.438 0.545 1 98.5 217 ALA A O 1
ATOM 1580 N N . LEU A 1 218 ? 6.074 -32.375 0.486 1 98.38 218 LEU A N 1
ATOM 1581 C CA . LEU A 1 218 ? 4.945 -32.812 -0.341 1 98.38 218 LEU A CA 1
ATOM 1582 C C . LEU A 1 218 ? 5.355 -32.906 -1.807 1 98.38 218 LEU A C 1
ATOM 1584 O O . LEU A 1 218 ? 4.609 -33.438 -2.629 1 98.38 218 LEU A O 1
ATOM 1588 N N . GLY A 1 219 ? 6.512 -32.344 -2.135 1 98.81 219 GLY A N 1
ATOM 1589 C CA . GLY A 1 219 ? 7.055 -32.438 -3.48 1 98.81 219 GLY A CA 1
ATOM 1590 C C . GLY A 1 219 ? 6.824 -31.188 -4.312 1 98.81 219 GLY A C 1
ATOM 1591 O O . GLY A 1 219 ? 7.137 -31.156 -5.504 1 98.81 219 GLY A O 1
ATOM 1592 N N . VAL A 1 220 ? 6.316 -30.141 -3.727 1 98.81 220 VAL A N 1
ATOM 1593 C CA . VAL A 1 220 ? 5.965 -28.953 -4.5 1 98.81 220 VAL A CA 1
ATOM 1594 C C . VAL A 1 220 ? 7.23 -28.203 -4.906 1 98.81 220 VAL A C 1
ATOM 1596 O O . VAL A 1 220 ? 8.281 -28.359 -4.273 1 98.81 220 VAL A O 1
ATOM 1599 N N . ALA A 1 221 ? 7.164 -27.422 -5.988 1 98.88 221 ALA A N 1
ATOM 1600 C CA . ALA A 1 221 ? 8.32 -26.734 -6.555 1 98.88 221 ALA A CA 1
ATOM 1601 C C . ALA A 1 221 ? 8.266 -25.234 -6.262 1 98.88 221 ALA A C 1
ATOM 1603 O O . ALA A 1 221 ? 9.266 -24.531 -6.398 1 98.88 221 ALA A O 1
ATOM 1604 N N . ARG A 1 222 ? 7.133 -24.703 -5.863 1 98.88 222 ARG A N 1
ATOM 1605 C CA . ARG A 1 222 ? 6.895 -23.281 -5.652 1 98.88 222 ARG A CA 1
ATOM 1606 C C . ARG A 1 222 ? 5.852 -23.047 -4.562 1 98.88 222 ARG A C 1
ATOM 1608 O O . ARG A 1 222 ? 4.891 -23.812 -4.449 1 98.88 222 ARG A O 1
ATOM 1615 N N . ILE A 1 223 ? 6.086 -22.094 -3.723 1 98.81 223 ILE A N 1
ATOM 1616 C CA . ILE A 1 223 ? 5.141 -21.641 -2.709 1 98.81 223 ILE A CA 1
ATOM 1617 C C . ILE A 1 223 ? 4.82 -20.172 -2.924 1 98.81 223 ILE A C 1
ATOM 1619 O O . ILE A 1 223 ? 5.727 -19.328 -2.973 1 98.81 223 ILE A O 1
ATOM 1623 N N . SER A 1 224 ? 3.611 -19.828 -3.174 1 98.12 224 SER A N 1
ATOM 1624 C CA . SER A 1 224 ? 3.15 -18.438 -3.256 1 98.12 224 SER A CA 1
ATOM 1625 C C . SER A 1 224 ? 2.248 -18.094 -2.076 1 98.12 224 SER A C 1
ATOM 1627 O O . SER A 1 224 ? 1.78 -18.984 -1.358 1 98.12 224 SER A O 1
ATOM 1629 N N . ILE A 1 225 ? 2.035 -16.766 -1.874 1 98.19 225 ILE A N 1
ATOM 1630 C CA . ILE A 1 225 ? 1.213 -16.359 -0.742 1 98.19 225 ILE A CA 1
ATOM 1631 C C . ILE A 1 225 ? 0.037 -15.516 -1.237 1 98.19 225 ILE A C 1
ATOM 1633 O O . ILE A 1 225 ? -0.785 -15.062 -0.441 1 98.19 225 ILE A O 1
ATOM 1637 N N . GLY A 1 226 ? -0.052 -15.312 -2.535 1 96.25 226 GLY A N 1
ATOM 1638 C CA . GLY A 1 226 ? -1.118 -14.492 -3.086 1 96.25 226 GLY A CA 1
ATOM 1639 C C . GLY A 1 226 ? -1.252 -13.148 -2.398 1 96.25 226 GLY A C 1
ATOM 1640 O O . GLY A 1 226 ? -0.252 -12.477 -2.139 1 96.25 226 GLY A O 1
ATOM 1641 N N . GLY A 1 227 ? -2.492 -12.797 -2.17 1 96.19 227 GLY A N 1
ATOM 1642 C CA . GLY A 1 227 ? -2.756 -11.523 -1.518 1 96.19 227 GLY A CA 1
ATOM 1643 C C . GLY A 1 227 ? -2.617 -11.586 -0.008 1 96.19 227 GLY A C 1
ATOM 1644 O O . GLY A 1 227 ? -3.037 -10.664 0.698 1 96.19 227 GLY A O 1
ATOM 1645 N N . GLY A 1 228 ? -2.014 -12.68 0.51 1 97.5 228 GLY A N 1
ATOM 1646 C CA . GLY A 1 228 ? -2.016 -12.922 1.943 1 97.5 228 GLY A CA 1
ATOM 1647 C C . GLY A 1 228 ? -1.38 -11.797 2.74 1 97.5 228 GLY A C 1
ATOM 1648 O O . GLY A 1 228 ? -1.984 -11.281 3.68 1 97.5 228 GLY A O 1
ATOM 1649 N N . LEU A 1 229 ? -0.165 -11.445 2.383 1 98.62 229 LEU A N 1
ATOM 1650 C CA . LEU A 1 229 ? 0.544 -10.43 3.15 1 98.62 229 LEU A CA 1
ATOM 1651 C C . LEU A 1 229 ? -0.104 -9.062 2.969 1 98.62 229 LEU A C 1
ATOM 1653 O O . LEU A 1 229 ? -0.178 -8.273 3.914 1 98.62 229 LEU A O 1
ATOM 1657 N N . ALA A 1 230 ? -0.571 -8.734 1.737 1 98.12 230 ALA A N 1
ATOM 1658 C CA . ALA A 1 230 ? -1.34 -7.512 1.524 1 98.12 230 ALA A CA 1
ATOM 1659 C C . ALA A 1 230 ? -2.557 -7.461 2.443 1 98.12 230 ALA A C 1
ATOM 1661 O O . ALA A 1 230 ? -2.877 -6.41 3.004 1 98.12 230 ALA A O 1
ATOM 1662 N N . ARG A 1 231 ? -3.199 -8.578 2.629 1 97.81 231 ARG A N 1
ATOM 1663 C CA . ARG A 1 231 ? -4.387 -8.633 3.473 1 97.81 231 ARG A CA 1
ATOM 1664 C C . ARG A 1 231 ? -4.023 -8.461 4.941 1 97.81 231 ARG A C 1
ATOM 1666 O O . ARG A 1 231 ? -4.82 -7.934 5.727 1 97.81 231 ARG A O 1
ATOM 1673 N N . VAL A 1 232 ? -2.865 -8.953 5.34 1 98.69 232 VAL A N 1
ATOM 1674 C CA . VAL A 1 232 ? -2.426 -8.695 6.707 1 98.69 232 VAL A CA 1
ATOM 1675 C C . VAL A 1 232 ? -2.275 -7.191 6.922 1 98.69 232 VAL A C 1
ATOM 1677 O O . VAL A 1 232 ? -2.67 -6.668 7.969 1 98.69 232 VAL A O 1
ATOM 1680 N N . THR A 1 233 ? -1.731 -6.457 5.945 1 98.56 233 THR A N 1
ATOM 1681 C CA . THR A 1 233 ? -1.6 -5.008 6.074 1 98.56 233 THR A CA 1
ATOM 1682 C C . THR A 1 233 ? -2.973 -4.344 6.125 1 98.56 233 THR A C 1
ATOM 1684 O O . THR A 1 233 ? -3.15 -3.326 6.797 1 98.56 233 THR A O 1
ATOM 1687 N N . GLN A 1 234 ? -3.943 -4.91 5.391 1 98.31 234 GLN A N 1
ATOM 1688 C CA . GLN A 1 234 ? -5.301 -4.383 5.477 1 98.31 234 GLN A CA 1
ATOM 1689 C C . GLN A 1 234 ? -5.855 -4.523 6.891 1 98.31 234 GLN A C 1
ATOM 1691 O O . GLN A 1 234 ? -6.582 -3.65 7.371 1 98.31 234 GLN A O 1
ATOM 1696 N N . GLN A 1 235 ? -5.551 -5.66 7.508 1 98.75 235 GLN A N 1
ATOM 1697 C CA . GLN A 1 235 ? -6.008 -5.828 8.883 1 98.75 235 GLN A CA 1
ATOM 1698 C C . GLN A 1 235 ? -5.414 -4.754 9.789 1 98.75 235 GLN A C 1
ATOM 1700 O O . GLN A 1 235 ? -6.094 -4.238 10.68 1 98.75 235 GLN A O 1
ATOM 1705 N N . ILE A 1 236 ? -4.164 -4.383 9.609 1 98.75 236 ILE A N 1
ATOM 1706 C CA . ILE A 1 236 ? -3.498 -3.336 10.383 1 98.75 236 ILE A CA 1
ATOM 1707 C C . ILE A 1 236 ? -4.168 -1.992 10.109 1 98.75 236 ILE A C 1
ATOM 1709 O O . ILE A 1 236 ? -4.395 -1.205 11.031 1 98.75 236 ILE A O 1
ATOM 1713 N N . LEU A 1 237 ? -4.488 -1.732 8.844 1 98.62 237 LEU A N 1
ATOM 1714 C CA . LEU A 1 237 ? -5.211 -0.526 8.445 1 98.62 237 LEU A CA 1
ATOM 1715 C C . LEU A 1 237 ? -6.543 -0.424 9.18 1 98.62 237 LEU A C 1
ATOM 1717 O O . LEU A 1 237 ? -6.863 0.62 9.758 1 98.62 237 LEU A O 1
ATOM 1721 N N . LEU A 1 238 ? -7.27 -1.554 9.211 1 98.56 238 LEU A N 1
ATOM 1722 C CA . LEU A 1 238 ? -8.555 -1.604 9.891 1 98.56 238 LEU A CA 1
ATOM 1723 C C . LEU A 1 238 ? -8.391 -1.355 11.391 1 98.56 238 LEU A C 1
ATOM 1725 O O . LEU A 1 238 ? -9.039 -0.474 11.953 1 98.56 238 LEU A O 1
ATOM 1729 N N . ASP A 1 239 ? -7.477 -2.084 12.008 1 98.69 239 ASP A N 1
ATOM 1730 C CA . ASP A 1 239 ? -7.266 -2.004 13.453 1 98.69 239 ASP A CA 1
ATOM 1731 C C . ASP A 1 239 ? -6.812 -0.607 13.867 1 98.69 239 ASP A C 1
ATOM 1733 O O . ASP A 1 239 ? -7.336 -0.035 14.82 1 98.69 239 ASP A O 1
ATOM 1737 N N . GLY A 1 240 ? -5.832 -0.083 13.133 1 98.69 240 GLY A N 1
ATOM 1738 C CA . GLY A 1 240 ? -5.297 1.229 13.461 1 98.69 240 GLY A CA 1
ATOM 1739 C C . GLY A 1 240 ? -6.316 2.342 13.32 1 98.69 240 GLY A C 1
ATOM 1740 O O . GLY A 1 240 ? -6.418 3.213 14.188 1 98.69 240 GLY A O 1
ATOM 1741 N N . THR A 1 241 ? -7.059 2.295 12.234 1 98.69 241 THR A N 1
ATOM 1742 C CA . THR A 1 241 ? -8.062 3.322 11.984 1 98.69 241 THR A CA 1
ATOM 1743 C C . THR A 1 241 ? -9.172 3.26 13.031 1 98.69 241 THR A C 1
ATOM 1745 O O . THR A 1 241 ? -9.555 4.285 13.594 1 98.69 241 THR A O 1
ATOM 1748 N N . ARG A 1 242 ? -9.648 2.061 13.375 1 98.56 242 ARG A N 1
ATOM 1749 C CA . ARG A 1 242 ? -10.688 1.899 14.391 1 98.56 242 ARG A CA 1
ATOM 1750 C C . ARG A 1 242 ? -10.188 2.346 15.758 1 98.56 242 ARG A C 1
ATOM 1752 O O . ARG A 1 242 ? -10.906 3.033 16.5 1 98.56 242 ARG A O 1
ATOM 1759 N N . ALA A 1 243 ? -8.938 1.966 16.078 1 98.62 243 ALA A N 1
ATOM 1760 C CA . ALA A 1 243 ? -8.375 2.34 17.375 1 98.62 243 ALA A CA 1
ATOM 1761 C C . ALA A 1 243 ? -8.352 3.855 17.547 1 98.62 243 ALA A C 1
ATOM 1763 O O . ALA A 1 243 ? -8.75 4.371 18.594 1 98.62 243 ALA A O 1
ATOM 1764 N N . MET A 1 244 ? -7.957 4.602 16.531 1 98.38 244 MET A N 1
ATOM 1765 C CA . MET A 1 244 ? -7.805 6.043 16.672 1 98.38 244 MET A CA 1
ATOM 1766 C C . MET A 1 244 ? -9.156 6.746 16.609 1 98.38 244 MET A C 1
ATOM 1768 O O . MET A 1 244 ? -9.422 7.676 17.359 1 98.38 244 MET A O 1
ATOM 1772 N N . LEU A 1 245 ? -10.062 6.297 15.727 1 98.5 245 LEU A N 1
ATOM 1773 C CA . LEU A 1 245 ? -11.305 7.027 15.492 1 98.5 245 LEU A CA 1
ATOM 1774 C C . LEU A 1 245 ? -12.359 6.648 16.531 1 98.5 245 LEU A C 1
ATOM 1776 O O . LEU A 1 245 ? -13.141 7.496 16.969 1 98.5 245 LEU A O 1
ATOM 1780 N N . GLU A 1 246 ? -12.391 5.359 16.953 1 97.75 246 GLU A N 1
ATOM 1781 C CA . GLU A 1 246 ? -13.43 4.891 17.859 1 97.75 246 GLU A CA 1
ATOM 1782 C C . GLU A 1 246 ? -12.984 5.004 19.312 1 97.75 246 GLU A C 1
ATOM 1784 O O . GLU A 1 246 ? -13.797 5.262 20.203 1 97.75 246 GLU A O 1
ATOM 1789 N N . ARG A 1 247 ? -11.664 4.848 19.578 1 97.56 247 ARG A N 1
ATOM 1790 C CA . ARG A 1 247 ? -11.234 4.715 20.969 1 97.56 247 ARG A CA 1
ATOM 1791 C C . ARG A 1 247 ? -10.234 5.809 21.328 1 97.56 247 ARG A C 1
ATOM 1793 O O . ARG A 1 247 ? -9.828 5.926 22.484 1 97.56 247 ARG A O 1
ATOM 1800 N N . GLY A 1 248 ? -9.844 6.609 20.344 1 98.38 248 GLY A N 1
ATOM 1801 C CA . GLY A 1 248 ? -8.836 7.621 20.609 1 98.38 248 GLY A CA 1
ATOM 1802 C C . GLY A 1 248 ? -7.504 7.035 21.031 1 98.38 248 GLY A C 1
ATOM 1803 O O . GLY A 1 248 ? -6.812 7.598 21.891 1 98.38 248 GLY A O 1
ATOM 1804 N N . ASP A 1 249 ? -7.184 5.852 20.531 1 98.62 249 ASP A N 1
ATOM 1805 C CA . ASP A 1 249 ? -6.008 5.07 20.922 1 98.62 249 ASP A CA 1
ATOM 1806 C C . ASP A 1 249 ? -4.973 5.047 19.797 1 98.62 249 ASP A C 1
ATOM 1808 O O . ASP A 1 249 ? -5.273 4.625 18.688 1 98.62 249 ASP A O 1
ATOM 1812 N N . PHE A 1 250 ? -3.738 5.477 20.047 1 98.75 250 PHE A N 1
ATOM 1813 C CA . PHE A 1 250 ? -2.697 5.598 19.031 1 98.75 250 PHE A CA 1
ATOM 1814 C C . PHE A 1 250 ? -1.556 4.625 19.312 1 98.75 250 PHE A C 1
ATOM 1816 O O . PHE A 1 250 ? -0.503 4.699 18.672 1 98.75 250 PHE A O 1
ATOM 1823 N N . THR A 1 251 ? -1.749 3.699 20.203 1 98.5 251 THR A N 1
ATOM 1824 C CA . THR A 1 251 ? -0.688 2.82 20.688 1 98.5 251 THR A CA 1
ATOM 1825 C C . THR A 1 251 ? -0.207 1.892 19.578 1 98.5 251 THR A C 1
ATOM 1827 O O . THR A 1 251 ? 0.954 1.479 19.562 1 98.5 251 THR A O 1
ATOM 1830 N N . LEU A 1 252 ? -1.104 1.548 18.656 1 98.44 252 LEU A N 1
ATOM 1831 C CA . LEU A 1 252 ? -0.724 0.678 17.547 1 98.44 252 LEU A CA 1
ATOM 1832 C C . LEU A 1 252 ? 0.421 1.288 16.734 1 98.44 252 LEU A C 1
ATOM 1834 O O . LEU A 1 252 ? 1.251 0.563 16.188 1 98.44 252 LEU A O 1
ATOM 1838 N N . LEU A 1 253 ? 0.536 2.607 16.734 1 98.5 253 LEU A N 1
ATOM 1839 C CA . LEU A 1 253 ? 1.553 3.311 15.953 1 98.5 253 LEU A CA 1
ATOM 1840 C C . LEU A 1 253 ? 2.947 3.023 16.5 1 98.5 253 LEU A C 1
ATOM 1842 O O . LEU A 1 253 ? 3.947 3.283 15.828 1 98.5 253 LEU A O 1
ATOM 1846 N N . LYS A 1 254 ? 3.059 2.525 17.734 1 98 254 LYS A N 1
ATOM 1847 C CA . LYS A 1 254 ? 4.344 2.182 18.328 1 98 254 LYS A CA 1
ATOM 1848 C C . LYS A 1 254 ? 5.016 1.04 17.578 1 98 254 LYS A C 1
ATOM 1850 O O . LYS A 1 254 ? 6.219 0.817 17.719 1 98 254 LYS A O 1
ATOM 1855 N N . GLY A 1 255 ? 4.258 0.311 16.766 1 97.88 255 GLY A N 1
ATOM 1856 C CA . GLY A 1 255 ? 4.793 -0.789 15.977 1 97.88 255 GLY A CA 1
ATOM 1857 C C . GLY A 1 255 ? 5.348 -0.348 14.633 1 97.88 255 GLY A C 1
ATOM 1858 O O . GLY A 1 255 ? 5.691 -1.182 13.797 1 97.88 255 GLY A O 1
ATOM 1859 N N . ALA A 1 256 ? 5.449 0.961 14.414 1 97.69 256 ALA A N 1
ATOM 1860 C CA . ALA A 1 256 ? 5.914 1.493 13.141 1 97.69 256 ALA A CA 1
ATOM 1861 C C . ALA A 1 256 ? 7.367 1.104 12.883 1 97.69 256 ALA A C 1
ATOM 1863 O O . ALA A 1 256 ? 8.188 1.091 13.805 1 97.69 256 ALA A O 1
ATOM 1864 N N . ALA A 1 257 ? 7.668 0.792 11.641 1 97.44 257 ALA A N 1
ATOM 1865 C CA . ALA A 1 257 ? 9.031 0.465 11.234 1 97.44 257 ALA A CA 1
ATOM 1866 C C . ALA A 1 257 ? 9.961 1.659 11.43 1 97.44 257 ALA A C 1
ATOM 1868 O O . ALA A 1 257 ? 9.531 2.811 11.359 1 97.44 257 ALA A O 1
ATOM 1869 N N . ASN A 1 258 ? 11.219 1.312 11.68 1 94.31 258 ASN A N 1
ATOM 1870 C CA . ASN A 1 258 ? 12.25 2.344 11.602 1 94.31 258 ASN A CA 1
ATOM 1871 C C . ASN A 1 258 ? 12.383 2.902 10.188 1 94.31 258 ASN A C 1
ATOM 1873 O O . ASN A 1 258 ? 12.703 2.166 9.25 1 94.31 258 ASN A O 1
ATOM 1877 N N . VAL A 1 259 ? 12.141 4.148 10.078 1 90.12 259 VAL A N 1
ATOM 1878 C CA . VAL A 1 259 ? 12.102 4.793 8.766 1 90.12 259 VAL A CA 1
ATOM 1879 C C . VAL A 1 259 ? 13.438 4.586 8.055 1 90.12 259 VAL A C 1
ATOM 1881 O O . V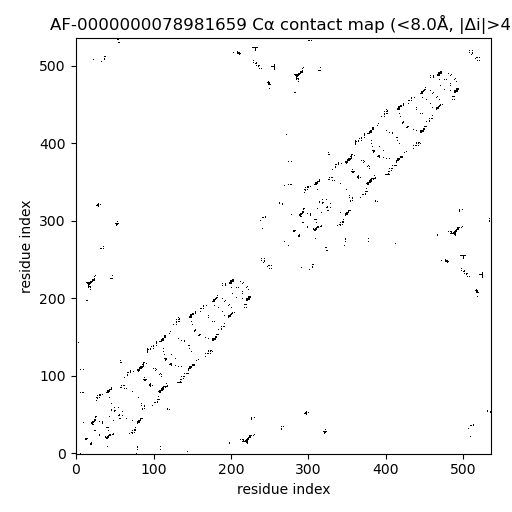AL A 1 259 ? 13.469 4.336 6.848 1 90.12 259 VAL A O 1
ATOM 1884 N N . ALA A 1 260 ? 14.5 4.711 8.75 1 89.69 260 ALA A N 1
ATOM 1885 C CA . ALA A 1 260 ? 15.836 4.551 8.172 1 89.69 260 ALA A CA 1
ATOM 1886 C C . ALA A 1 260 ? 16.016 3.154 7.586 1 89.69 260 ALA A C 1
ATOM 1888 O O . ALA A 1 260 ? 16.656 2.988 6.543 1 89.69 260 ALA A O 1
ATOM 1889 N N . GLU A 1 261 ? 15.523 2.18 8.211 1 92.69 261 GLU A N 1
ATOM 1890 C CA . GLU A 1 261 ? 15.617 0.814 7.707 1 92.69 261 GLU A CA 1
ATOM 1891 C C . GLU A 1 261 ? 14.836 0.659 6.402 1 92.69 261 GLU A C 1
ATOM 1893 O O . GLU A 1 261 ? 15.344 0.088 5.434 1 92.69 261 GLU A O 1
ATOM 1898 N N . VAL A 1 262 ? 13.633 1.169 6.398 1 94.25 262 VAL A N 1
ATOM 1899 C CA . VAL A 1 262 ? 12.797 1.071 5.207 1 94.25 262 VAL A CA 1
ATOM 1900 C C . VAL A 1 262 ? 13.461 1.803 4.043 1 94.25 262 VAL A C 1
ATOM 1902 O O . VAL A 1 262 ? 13.578 1.256 2.943 1 94.25 262 VAL A O 1
ATOM 1905 N N . GLU A 1 263 ? 13.922 2.977 4.348 1 91.56 263 GLU A N 1
ATOM 1906 C CA . GLU A 1 263 ? 14.531 3.799 3.307 1 91.56 263 GLU A CA 1
ATOM 1907 C C . GLU A 1 263 ? 15.789 3.143 2.746 1 91.56 263 GLU A C 1
ATOM 1909 O O . GLU A 1 263 ? 16.078 3.252 1.553 1 91.56 263 GLU A O 1
ATOM 1914 N N . ALA A 1 264 ? 16.531 2.467 3.561 1 93.12 264 ALA A N 1
ATOM 1915 C CA . ALA A 1 264 ? 17.734 1.759 3.107 1 93.12 264 ALA A CA 1
ATOM 1916 C C . ALA A 1 264 ? 17.375 0.656 2.115 1 93.12 264 ALA A C 1
ATOM 1918 O O . ALA A 1 264 ? 18.109 0.408 1.158 1 93.12 264 ALA A O 1
ATOM 1919 N N . LEU A 1 265 ? 16.281 0.056 2.295 1 94.5 265 LEU A N 1
ATOM 1920 C CA . LEU A 1 265 ? 15.828 -1.027 1.426 1 94.5 265 LEU A CA 1
ATOM 1921 C C . LEU A 1 265 ? 15.25 -0.479 0.124 1 94.5 265 LEU A C 1
ATOM 1923 O O . LEU A 1 265 ? 15.32 -1.139 -0.916 1 94.5 265 LEU A O 1
ATOM 1927 N N . LEU A 1 266 ? 14.742 0.711 0.153 1 93.5 266 LEU A N 1
ATOM 1928 C CA . LEU A 1 266 ? 14.125 1.307 -1.027 1 93.5 266 LEU A CA 1
ATOM 1929 C C . LEU A 1 266 ? 15.18 1.908 -1.947 1 93.5 266 LEU A C 1
ATOM 1931 O O . LEU A 1 266 ? 14.992 1.958 -3.164 1 93.5 266 LEU A O 1
ATOM 1935 N N . ASN A 1 267 ? 16.297 2.447 -1.429 1 83.81 267 ASN A N 1
ATOM 1936 C CA . ASN A 1 267 ? 17.328 3.145 -2.182 1 83.81 267 ASN A CA 1
ATOM 1937 C C . ASN A 1 267 ? 18.438 2.191 -2.635 1 83.81 267 ASN A C 1
ATOM 1939 O O . ASN A 1 267 ? 19.297 2.57 -3.422 1 83.81 267 ASN A O 1
ATOM 1943 N N . GLY A 1 268 ? 18.5 1.037 -2.105 1 69.75 268 GLY A N 1
ATOM 1944 C CA . GLY A 1 268 ? 19.609 0.154 -2.42 1 69.75 268 GLY A CA 1
ATOM 1945 C C . GLY A 1 268 ? 19.406 -0.621 -3.709 1 69.75 268 GLY A C 1
ATOM 1946 O O . GLY A 1 268 ? 18.297 -0.667 -4.246 1 69.75 268 GLY A O 1
ATOM 1947 N N . MET B 1 1 ? -20.297 16.891 -2.736 1 63.25 1 MET B N 1
ATOM 1948 C CA . MET B 1 1 ? -20.297 18.203 -2.084 1 63.25 1 MET B CA 1
ATOM 1949 C C . MET B 1 1 ? -19.344 19.172 -2.793 1 63.25 1 MET B C 1
ATOM 1951 O O . MET B 1 1 ? -18.281 18.766 -3.262 1 63.25 1 MET B O 1
ATOM 1955 N N . GLY B 1 2 ? -19.797 20.344 -2.994 1 77.06 2 GLY B N 1
ATOM 1956 C CA . GLY B 1 2 ? -18.938 21.297 -3.67 1 77.06 2 GLY B CA 1
ATOM 1957 C C . GLY B 1 2 ? -17.688 21.641 -2.879 1 77.06 2 GLY B C 1
ATOM 1958 O O . GLY B 1 2 ? -17.641 21.438 -1.663 1 77.06 2 GLY B O 1
ATOM 1959 N N . ARG B 1 3 ? -16.609 21.922 -3.398 1 83.38 3 ARG B N 1
ATOM 1960 C CA . ARG B 1 3 ? -15.305 22.219 -2.807 1 83.38 3 ARG B CA 1
ATOM 1961 C C . ARG B 1 3 ? -15.445 23.25 -1.688 1 83.38 3 ARG B C 1
ATOM 1963 O O . ARG B 1 3 ? -14.828 23.109 -0.627 1 83.38 3 ARG B O 1
ATOM 1970 N N . ASP B 1 4 ? -16.281 24.234 -1.868 1 85.31 4 ASP B N 1
ATOM 1971 C CA . ASP B 1 4 ? -16.438 25.297 -0.871 1 85.31 4 ASP B CA 1
ATOM 1972 C C . ASP B 1 4 ? -17.078 24.75 0.407 1 85.31 4 ASP B C 1
ATOM 1974 O O . ASP B 1 4 ? -16.672 25.125 1.512 1 85.31 4 ASP B O 1
ATOM 1978 N N . LYS B 1 5 ? -18 23.969 0.217 1 92.25 5 LYS B N 1
ATOM 1979 C CA . LYS B 1 5 ? -18.656 23.359 1.371 1 92.25 5 LYS B CA 1
ATOM 1980 C C . LYS B 1 5 ? -17.703 22.469 2.145 1 92.25 5 LYS B C 1
ATOM 1982 O O . LYS B 1 5 ? -17.734 22.438 3.377 1 92.25 5 LYS B O 1
ATOM 1987 N N . LEU B 1 6 ? -16.766 21.766 1.406 1 95.31 6 LEU B N 1
ATOM 1988 C CA . LEU B 1 6 ? -15.789 20.891 2.039 1 95.31 6 LEU B CA 1
ATOM 1989 C C . LEU B 1 6 ? -14.758 21.688 2.83 1 95.31 6 LEU B C 1
ATOM 1991 O O . LEU B 1 6 ? -14.375 21.281 3.932 1 95.31 6 LEU B O 1
ATOM 1995 N N . THR B 1 7 ? -14.367 22.75 2.312 1 96.12 7 THR B N 1
ATOM 1996 C CA . THR B 1 7 ? -13.375 23.578 2.992 1 96.12 7 THR B CA 1
ATOM 1997 C C . THR B 1 7 ? -13.969 24.219 4.246 1 96.12 7 THR B C 1
ATOM 1999 O O . THR B 1 7 ? -13.312 24.281 5.285 1 96.12 7 THR B O 1
ATOM 2002 N N . GLU B 1 8 ? -15.18 24.719 4.129 1 96.38 8 GLU B N 1
ATOM 2003 C CA . GLU B 1 8 ? -15.859 25.281 5.297 1 96.38 8 GLU B CA 1
ATOM 2004 C C . GLU B 1 8 ? -16.031 24.219 6.387 1 96.38 8 GLU B C 1
ATOM 2006 O O . GLU B 1 8 ? -15.805 24.5 7.566 1 96.38 8 GLU B O 1
ATOM 2011 N N . ARG B 1 9 ? -16.5 23.109 5.941 1 97.44 9 ARG B N 1
ATOM 2012 C CA . ARG B 1 9 ? -16.609 22 6.887 1 97.44 9 ARG B CA 1
ATOM 2013 C C . ARG B 1 9 ? -15.266 21.703 7.551 1 97.44 9 ARG B C 1
ATOM 2015 O O . ARG B 1 9 ? -15.195 21.516 8.766 1 97.44 9 ARG B O 1
ATOM 2022 N N . PHE B 1 10 ? -14.234 21.688 6.738 1 98.62 10 PHE B N 1
ATOM 2023 C CA . PHE B 1 10 ? -12.898 21.422 7.262 1 98.62 10 PHE B CA 1
ATOM 2024 C C . PHE B 1 10 ? -12.523 22.438 8.336 1 98.62 10 PHE B C 1
ATOM 2026 O O . PHE B 1 10 ? -12.016 22.078 9.398 1 98.62 10 PHE B O 1
ATOM 2033 N N . ARG B 1 11 ? -12.812 23.672 8.109 1 97.75 11 ARG B N 1
ATOM 2034 C CA . ARG B 1 11 ? -12.531 24.75 9.062 1 97.75 11 ARG B CA 1
ATOM 2035 C C . ARG B 1 11 ? -13.289 24.531 10.367 1 97.75 11 ARG B C 1
ATOM 2037 O O . ARG B 1 11 ? -12.719 24.672 11.453 1 97.75 11 ARG B O 1
ATOM 2044 N N . THR B 1 12 ? -14.492 24.156 10.258 1 97.81 12 THR B N 1
ATOM 2045 C CA . THR B 1 12 ? -15.352 24.047 11.43 1 97.81 12 THR B CA 1
ATOM 2046 C C . THR B 1 12 ? -14.953 22.844 12.281 1 97.81 12 THR B C 1
ATOM 2048 O O . THR B 1 12 ? -15.273 22.797 13.469 1 97.81 12 THR B O 1
ATOM 2051 N N . LEU B 1 13 ? -14.25 21.922 11.68 1 98.5 13 LEU B N 1
ATOM 2052 C CA . LEU B 1 13 ? -13.844 20.719 12.391 1 98.5 13 LEU B CA 1
ATOM 2053 C C . LEU B 1 13 ? -12.688 21.016 13.344 1 98.5 13 LEU B C 1
ATOM 2055 O O . LEU B 1 13 ? -12.375 20.203 14.211 1 98.5 13 LEU B O 1
ATOM 2059 N N . HIS B 1 14 ? -12 22.109 13.18 1 98.62 14 HIS B N 1
ATOM 2060 C CA . HIS B 1 14 ? -10.906 22.484 14.07 1 98.62 14 HIS B CA 1
ATOM 2061 C C . HIS B 1 14 ? -11.422 23.188 15.32 1 98.62 14 HIS B C 1
ATOM 2063 O O . HIS B 1 14 ? -11.539 24.422 15.344 1 98.62 14 HIS B O 1
ATOM 2069 N N . VAL B 1 15 ? -11.68 22.438 16.375 1 98.31 15 VAL B N 1
ATOM 2070 C CA . VAL B 1 15 ? -12.203 22.953 17.625 1 98.31 15 VAL B CA 1
ATOM 2071 C C . VAL B 1 15 ? -11.172 22.75 18.734 1 98.31 15 VAL B C 1
ATOM 2073 O O . VAL B 1 15 ? -10.938 21.609 19.172 1 98.31 15 VAL B O 1
ATOM 2076 N N . PRO B 1 16 ? -10.57 23.844 19.219 1 98.25 16 PRO B N 1
ATOM 2077 C CA . PRO B 1 16 ? -9.609 23.703 20.312 1 98.25 16 PRO B CA 1
ATOM 2078 C C . PRO B 1 16 ? -10.188 22.953 21.516 1 98.25 16 PRO B C 1
ATOM 2080 O O . PRO B 1 16 ? -11.305 23.25 21.953 1 98.25 16 PRO B O 1
ATOM 2083 N N . GLY B 1 17 ? -9.461 21.906 21.969 1 98.31 17 GLY B N 1
ATOM 2084 C CA . GLY B 1 17 ? -9.898 21.125 23.109 1 98.31 17 GLY B CA 1
ATOM 2085 C C . GLY B 1 17 ? -10.742 19.922 22.719 1 98.31 17 GLY B C 1
ATOM 2086 O O . GLY B 1 17 ? -10.961 19.016 23.531 1 98.31 17 GLY B O 1
ATOM 2087 N N . ASN B 1 18 ? -11.281 19.906 21.578 1 98.38 18 ASN B N 1
ATOM 2088 C CA . ASN B 1 18 ? -11.992 18.797 20.953 1 98.38 18 ASN B CA 1
ATOM 2089 C C . ASN B 1 18 ? -11.438 18.484 19.562 1 98.38 18 ASN B C 1
ATOM 2091 O O . ASN B 1 18 ? -12.094 18.75 18.547 1 98.38 18 ASN B O 1
ATOM 2095 N N . PRO B 1 19 ? -10.305 17.844 19.562 1 98.75 19 PRO B N 1
ATOM 2096 C CA . PRO B 1 19 ? -9.516 17.797 18.328 1 98.75 19 PRO B CA 1
ATOM 2097 C C . PRO B 1 19 ? -10.117 16.875 17.281 1 98.75 19 PRO B C 1
ATOM 2099 O O . PRO B 1 19 ? -10.664 15.812 17.609 1 98.75 19 PRO B O 1
ATOM 2102 N N . LEU B 1 20 ? -10.016 17.281 15.992 1 98.75 20 LEU B N 1
ATOM 2103 C CA . LEU B 1 20 ? -10.227 16.438 14.82 1 98.75 20 LEU B CA 1
ATOM 2104 C C . LEU B 1 20 ? -9.125 15.391 14.703 1 98.75 20 LEU B C 1
ATOM 2106 O O . LEU B 1 20 ? -7.945 15.734 14.602 1 98.75 20 LEU B O 1
ATOM 2110 N N . VAL B 1 21 ? -9.469 14.109 14.836 1 98.81 21 VAL B N 1
ATOM 2111 C CA . VAL B 1 21 ? -8.516 13.055 14.5 1 98.81 21 VAL B CA 1
ATOM 2112 C C . VAL B 1 21 ? -8.492 12.844 12.992 1 98.81 21 VAL B C 1
ATOM 2114 O O . VAL B 1 21 ? -9.508 12.5 12.391 1 98.81 21 VAL B O 1
ATOM 2117 N N . MET B 1 22 ? -7.328 13.031 12.359 1 98.69 22 MET B N 1
ATOM 2118 C CA . MET B 1 22 ? -7.215 13.047 10.906 1 98.69 22 MET B CA 1
ATOM 2119 C C . MET B 1 22 ? -6.219 11.992 10.43 1 98.69 22 MET B C 1
ATOM 2121 O O . MET B 1 22 ? -5.012 12.234 10.406 1 98.69 22 MET B O 1
ATOM 2125 N N . PRO B 1 23 ? -6.734 10.789 9.969 1 98.5 23 PRO B N 1
ATOM 2126 C CA . PRO B 1 23 ? -5.844 9.75 9.445 1 98.5 23 PRO B CA 1
ATOM 2127 C C . PRO B 1 23 ? -5.184 10.141 8.125 1 98.5 23 PRO B C 1
ATOM 2129 O O . PRO B 1 23 ? -5.66 11.055 7.441 1 98.5 23 PRO B O 1
ATOM 2132 N N . ASN B 1 24 ? -4.113 9.5 7.773 1 98.81 24 ASN B N 1
ATOM 2133 C CA . ASN B 1 24 ? -3.301 9.812 6.605 1 98.81 24 ASN B CA 1
ATOM 2134 C C . ASN B 1 24 ? -3.254 8.648 5.621 1 98.81 24 ASN B C 1
ATOM 2136 O O . ASN B 1 24 ? -2.396 7.773 5.73 1 98.81 24 ASN B O 1
ATOM 2140 N N . PRO B 1 25 ? -4.117 8.648 4.629 1 98.75 25 PRO B N 1
ATOM 2141 C CA . PRO B 1 25 ? -4.082 7.594 3.617 1 98.75 25 PRO B CA 1
ATOM 2142 C C . PRO B 1 25 ? -2.891 7.727 2.67 1 98.75 25 PRO B C 1
ATOM 2144 O O . PRO B 1 25 ? -2.381 8.828 2.463 1 98.75 25 PRO B O 1
ATOM 2147 N N . TRP B 1 26 ? -2.469 6.625 2.1 1 98.44 26 TRP B N 1
ATOM 2148 C CA . TRP B 1 26 ? -1.324 6.633 1.192 1 98.44 26 TRP B CA 1
ATOM 2149 C C . TRP B 1 26 ? -1.721 6.125 -0.19 1 98.44 26 TRP B C 1
ATOM 2151 O O . TRP B 1 26 ? -0.902 6.117 -1.112 1 98.44 26 TRP B O 1
ATOM 2161 N N . ASP B 1 27 ? -2.908 5.688 -0.386 1 98.31 27 ASP B N 1
ATOM 2162 C CA . ASP B 1 27 ? -3.473 5.305 -1.678 1 98.31 27 ASP B CA 1
ATOM 2163 C C . ASP B 1 27 ? -4.996 5.367 -1.65 1 98.31 27 ASP B C 1
ATOM 2165 O O . ASP B 1 27 ? -5.594 5.707 -0.626 1 98.31 27 ASP B O 1
ATOM 2169 N N . ILE B 1 28 ? -5.648 5.102 -2.797 1 98.25 28 ILE B N 1
ATOM 2170 C CA . ILE B 1 28 ? -7.094 5.23 -2.941 1 98.25 28 ILE B CA 1
ATOM 2171 C C . ILE B 1 28 ? -7.797 4.266 -1.991 1 98.25 28 ILE B C 1
ATOM 2173 O O . ILE B 1 28 ? -8.773 4.633 -1.336 1 98.25 28 ILE B O 1
ATOM 2177 N N . GLY B 1 29 ? -7.285 3.037 -1.852 1 98.12 29 GLY B N 1
ATOM 2178 C CA . GLY B 1 29 ? -7.898 2.043 -0.983 1 98.12 29 GLY B CA 1
ATOM 2179 C C . GLY B 1 29 ? -7.879 2.439 0.481 1 98.12 29 GLY B C 1
ATOM 2180 O O . GLY B 1 29 ? -8.898 2.35 1.167 1 98.12 29 GLY B O 1
ATOM 2181 N N . SER B 1 30 ? -6.742 2.857 0.992 1 98.62 30 SER B N 1
ATOM 2182 C CA . SER B 1 30 ? -6.664 3.268 2.391 1 98.62 30 SER B CA 1
ATOM 2183 C C . SER B 1 30 ? -7.547 4.48 2.66 1 98.62 30 SER B C 1
ATOM 2185 O O . SER B 1 30 ? -8.125 4.609 3.742 1 98.62 30 SER B O 1
ATOM 2187 N N . ALA B 1 31 ? -7.676 5.41 1.664 1 98.62 31 ALA B N 1
ATOM 2188 C CA . ALA B 1 31 ? -8.562 6.566 1.811 1 98.62 31 ALA B CA 1
ATOM 2189 C C . ALA B 1 31 ? -10.016 6.125 1.97 1 98.62 31 ALA B C 1
ATOM 2191 O O . ALA B 1 31 ? -10.711 6.586 2.875 1 98.62 31 ALA B O 1
ATOM 2192 N N . LYS B 1 32 ? -10.445 5.238 1.11 1 98.38 32 LYS B N 1
ATOM 2193 C CA . LYS B 1 32 ? -11.82 4.758 1.149 1 98.38 32 LYS B CA 1
ATOM 2194 C C . LYS B 1 32 ? -12.117 4.043 2.465 1 98.38 32 LYS B C 1
ATOM 2196 O O . LYS B 1 32 ? -13.164 4.27 3.078 1 98.38 32 LYS B O 1
ATOM 2201 N N . VAL B 1 33 ? -11.219 3.209 2.877 1 98.12 33 VAL B N 1
ATOM 2202 C CA . VAL B 1 33 ? -11.398 2.447 4.109 1 98.12 33 VAL B CA 1
ATOM 2203 C C . VAL B 1 33 ? -11.492 3.402 5.297 1 98.12 33 VAL B C 1
ATOM 2205 O O . VAL B 1 33 ? -12.414 3.297 6.109 1 98.12 33 VAL B O 1
ATOM 2208 N N . MET B 1 34 ? -10.586 4.359 5.395 1 98.56 34 MET B N 1
ATOM 2209 C CA . MET B 1 34 ? -10.57 5.312 6.5 1 98.56 34 MET B CA 1
ATOM 2210 C C . MET B 1 34 ? -11.852 6.145 6.516 1 98.56 34 MET B C 1
ATOM 2212 O O . MET B 1 34 ? -12.43 6.379 7.578 1 98.56 34 MET B O 1
ATOM 2216 N N . ALA B 1 35 ? -12.258 6.582 5.34 1 98.38 35 ALA B N 1
ATOM 2217 C CA . ALA B 1 35 ? -13.484 7.359 5.227 1 98.38 35 ALA B CA 1
ATOM 2218 C C . ALA B 1 35 ? -14.688 6.555 5.707 1 98.38 35 ALA B C 1
ATOM 2220 O O . ALA B 1 35 ? -15.5 7.047 6.496 1 98.38 35 ALA B O 1
ATOM 2221 N N . ARG B 1 36 ? -14.773 5.297 5.32 1 97.75 36 ARG B N 1
ATOM 2222 C CA . ARG B 1 36 ? -15.93 4.457 5.629 1 97.75 36 ARG B CA 1
ATOM 2223 C C . ARG B 1 36 ? -15.938 4.066 7.105 1 97.75 36 ARG B C 1
ATOM 2225 O O . ARG B 1 36 ? -17 3.762 7.66 1 97.75 36 ARG B O 1
ATOM 2232 N N . LEU B 1 37 ? -14.789 4.109 7.695 1 97.94 37 LEU B N 1
ATOM 2233 C CA . LEU B 1 37 ? -14.711 3.771 9.117 1 97.94 37 LEU B CA 1
ATOM 2234 C C . LEU B 1 37 ? -15.023 4.984 9.984 1 97.94 37 LEU B C 1
ATOM 2236 O O . LEU B 1 37 ? -14.992 4.902 11.211 1 97.94 37 LEU B O 1
ATOM 2240 N N . GLY B 1 38 ? -15.227 6.16 9.367 1 98.06 38 GLY B N 1
ATOM 2241 C CA . GLY B 1 38 ? -15.805 7.242 10.141 1 98.06 38 GLY B CA 1
ATOM 2242 C C . GLY B 1 38 ? -14.922 8.469 10.211 1 98.06 38 GLY B C 1
ATOM 2243 O O . GLY B 1 38 ? -15.195 9.398 10.977 1 98.06 38 GLY B O 1
ATOM 2244 N N . ALA B 1 39 ? -13.859 8.508 9.469 1 98.69 39 ALA B N 1
ATOM 2245 C CA . ALA B 1 39 ? -13.047 9.727 9.445 1 98.69 39 ALA B CA 1
ATOM 2246 C C . ALA B 1 39 ? -13.875 10.93 9.016 1 98.69 39 ALA B C 1
ATOM 2248 O O . ALA B 1 39 ? -14.719 10.82 8.117 1 98.69 39 ALA B O 1
ATOM 2249 N N . GLN B 1 40 ? -13.602 12.055 9.617 1 98.62 40 GLN B N 1
ATOM 2250 C CA . GLN B 1 40 ? -14.312 13.281 9.25 1 98.62 40 GLN B CA 1
ATOM 2251 C C . GLN B 1 40 ? -13.5 14.102 8.258 1 98.62 40 GLN B C 1
ATOM 2253 O O . GLN B 1 40 ? -14.047 14.984 7.582 1 98.62 40 GLN B O 1
ATOM 2258 N N . ALA B 1 41 ? -12.242 13.867 8.172 1 98.81 41 ALA B N 1
ATOM 2259 C CA . ALA B 1 41 ? -11.266 14.43 7.242 1 98.81 41 ALA B CA 1
ATOM 2260 C C . ALA B 1 41 ? -10.047 13.516 7.105 1 98.81 41 ALA B C 1
ATOM 2262 O O . ALA B 1 41 ? -9.82 12.641 7.941 1 98.81 41 ALA B O 1
ATOM 2263 N N . LEU B 1 42 ? -9.336 13.641 6.043 1 98.88 42 LEU B N 1
ATOM 2264 C CA . LEU B 1 42 ? -8.109 12.891 5.789 1 98.88 42 LEU B CA 1
ATOM 2265 C C . LEU B 1 42 ? -6.961 13.836 5.441 1 98.88 42 LEU B C 1
ATOM 2267 O O . LEU B 1 42 ? -7.188 15 5.125 1 98.88 42 LEU B O 1
ATOM 2271 N N . ALA B 1 43 ? -5.766 13.344 5.555 1 98.81 43 ALA B N 1
ATOM 2272 C CA . ALA B 1 43 ? -4.59 14.07 5.074 1 98.81 43 ALA B CA 1
ATOM 2273 C C . ALA B 1 43 ? -3.654 13.141 4.305 1 98.81 43 ALA B C 1
ATOM 2275 O O . ALA B 1 43 ? -3.398 12.016 4.73 1 98.81 43 ALA B O 1
ATOM 2276 N N . THR B 1 44 ? -3.182 13.609 3.146 1 98.44 44 THR B N 1
ATOM 2277 C CA . THR B 1 44 ? -2.172 12.805 2.465 1 98.44 44 THR B CA 1
ATOM 2278 C C . THR B 1 44 ? -0.902 12.711 3.305 1 98.44 44 THR B C 1
ATOM 2280 O O . THR B 1 44 ? -0.727 13.461 4.266 1 98.44 44 THR B O 1
ATOM 2283 N N . THR B 1 45 ? -0.09 11.773 3.035 1 97.19 45 THR B N 1
ATOM 2284 C CA . THR B 1 45 ? 1.203 11.57 3.678 1 97.19 45 THR B CA 1
ATOM 2285 C C . THR B 1 45 ? 2.309 11.43 2.637 1 97.19 45 THR B C 1
ATOM 2287 O O . THR B 1 45 ? 2.271 10.516 1.806 1 97.19 45 THR B O 1
ATOM 2290 N N . SER B 1 46 ? 3.248 12.328 2.709 1 94.12 46 SER B N 1
ATOM 2291 C CA . SER B 1 46 ? 4.348 12.266 1.751 1 94.12 46 SER B CA 1
ATOM 2292 C C . SER B 1 46 ? 5.164 10.992 1.927 1 94.12 46 SER B C 1
ATOM 2294 O O . SER B 1 46 ? 5.496 10.32 0.947 1 94.12 46 SER B O 1
ATOM 2296 N N . SER B 1 47 ? 5.484 10.609 3.174 1 93.56 47 SER B N 1
ATOM 2297 C CA . SER B 1 47 ? 6.262 9.398 3.42 1 93.56 47 SER B CA 1
ATOM 2298 C C . SER B 1 47 ? 5.473 8.148 3.051 1 93.56 47 SER B C 1
ATOM 2300 O O . SER B 1 47 ? 6.004 7.238 2.408 1 93.56 47 SER B O 1
ATOM 2302 N N . GLY B 1 48 ? 4.188 8.086 3.496 1 96.5 48 GLY B N 1
ATOM 2303 C CA . GLY B 1 48 ? 3.354 6.941 3.168 1 96.5 48 GLY B CA 1
ATOM 2304 C C . GLY B 1 48 ? 3.227 6.703 1.676 1 96.5 48 GLY B C 1
ATOM 2305 O O . GLY B 1 48 ? 3.365 5.574 1.208 1 96.5 48 GLY B O 1
ATOM 2306 N N . TYR B 1 49 ? 2.947 7.777 0.952 1 97.75 49 TYR B N 1
ATOM 2307 C CA . TYR B 1 49 ? 2.867 7.668 -0.5 1 97.75 49 TYR B CA 1
ATOM 2308 C C . TYR B 1 49 ? 4.227 7.332 -1.098 1 97.75 49 TYR B C 1
ATOM 2310 O O . TYR B 1 49 ? 4.324 6.516 -2.018 1 97.75 49 TYR B O 1
ATOM 2318 N N . GLY B 1 50 ? 5.273 7.941 -0.62 1 96.44 50 GLY B N 1
ATOM 2319 C CA . GLY B 1 50 ? 6.621 7.621 -1.06 1 96.44 50 GLY B CA 1
ATOM 2320 C C . GLY B 1 50 ? 6.941 6.141 -0.973 1 96.44 50 GLY B C 1
ATOM 2321 O O . GLY B 1 50 ? 7.535 5.574 -1.893 1 96.44 50 GLY B O 1
ATOM 2322 N N . PHE B 1 51 ? 6.516 5.488 0.14 1 96.62 51 PHE B N 1
ATOM 2323 C CA . PHE B 1 51 ? 6.746 4.059 0.319 1 96.62 51 PHE B CA 1
ATOM 2324 C C . PHE B 1 51 ? 6.152 3.266 -0.839 1 96.62 51 PHE B C 1
ATOM 2326 O O . PHE B 1 51 ? 6.777 2.324 -1.336 1 96.62 51 PHE B O 1
ATOM 2333 N N . THR B 1 52 ? 4.961 3.662 -1.322 1 97.44 52 THR B N 1
ATOM 2334 C CA . THR B 1 52 ? 4.297 2.92 -2.389 1 97.44 52 THR B CA 1
ATOM 2335 C C . THR B 1 52 ? 5.07 3.043 -3.697 1 97.44 52 THR B C 1
ATOM 2337 O O . THR B 1 52 ? 5.047 2.133 -4.527 1 97.44 52 THR B O 1
ATOM 2340 N N . LEU B 1 53 ? 5.797 4.125 -3.852 1 96.88 53 LEU B N 1
ATOM 2341 C CA . LEU B 1 53 ? 6.539 4.414 -5.074 1 96.88 53 LEU B CA 1
ATOM 2342 C C . LEU B 1 53 ? 7.969 3.887 -4.98 1 96.88 53 LEU B C 1
ATOM 2344 O O . LEU B 1 53 ? 8.742 4.016 -5.926 1 96.88 53 LEU B O 1
ATOM 2348 N N . GLY B 1 54 ? 8.289 3.342 -3.822 1 96.56 54 GLY B N 1
ATOM 2349 C CA . GLY B 1 54 ? 9.648 2.893 -3.605 1 96.56 54 GLY B CA 1
ATOM 2350 C C . GLY B 1 54 ? 10.633 4.035 -3.398 1 96.56 54 GLY B C 1
ATOM 2351 O O . GLY B 1 54 ? 11.789 3.943 -3.799 1 96.56 54 GLY B O 1
ATOM 2352 N N . LEU B 1 55 ? 10.094 5.09 -2.879 1 93 55 LEU B N 1
ATOM 2353 C CA . LEU B 1 55 ? 10.914 6.281 -2.676 1 93 55 LEU B CA 1
ATOM 2354 C C . LEU B 1 55 ? 11.078 6.582 -1.188 1 93 55 LEU B C 1
ATOM 2356 O O . LEU B 1 55 ? 10.156 6.355 -0.402 1 93 55 LEU B O 1
ATOM 2360 N N . ALA B 1 56 ? 12.289 7.098 -0.903 1 83.19 56 ALA B N 1
ATOM 2361 C CA . ALA B 1 56 ? 12.484 7.637 0.441 1 83.19 56 ALA B CA 1
ATOM 2362 C C . ALA B 1 56 ? 11.75 8.961 0.612 1 83.19 56 ALA B C 1
ATOM 2364 O O . ALA B 1 56 ? 11.461 9.648 -0.37 1 83.19 56 ALA B O 1
ATOM 2365 N N . ASP B 1 57 ? 11.438 9.195 1.88 1 73.5 57 ASP B N 1
ATOM 2366 C CA . ASP B 1 57 ? 10.766 10.461 2.164 1 73.5 57 ASP B CA 1
ATOM 2367 C C . ASP B 1 57 ? 11.711 11.641 1.953 1 73.5 57 ASP B C 1
ATOM 2369 O O . ASP B 1 57 ? 12.914 11.531 2.189 1 73.5 57 ASP B O 1
ATOM 2373 N N . GLY B 1 58 ? 11.07 12.688 1.486 1 75.31 58 GLY B N 1
ATOM 2374 C CA . GLY B 1 58 ? 11.805 13.945 1.467 1 75.31 58 GLY B CA 1
ATOM 2375 C C . GLY B 1 58 ? 12.344 14.297 0.094 1 75.31 58 GLY B C 1
ATOM 2376 O O . GLY B 1 58 ? 13.508 14.031 -0.212 1 75.31 58 GLY B O 1
ATOM 2377 N N . GLY B 1 59 ? 11.516 14.898 -0.563 1 76.75 59 GLY B N 1
ATOM 2378 C CA . GLY B 1 59 ? 11.969 15.617 -1.746 1 76.75 59 GLY B CA 1
ATOM 2379 C C . GLY B 1 59 ? 12.07 14.734 -2.975 1 76.75 59 GLY B C 1
ATOM 2380 O O . GLY B 1 59 ? 12.672 15.117 -3.979 1 76.75 59 GLY B O 1
ATOM 2381 N N . GLN B 1 60 ? 11.586 13.555 -2.898 1 86.69 60 GLN B N 1
ATOM 2382 C CA . GLN B 1 60 ? 11.711 12.648 -4.043 1 86.69 60 GLN B CA 1
ATOM 2383 C C . GLN B 1 60 ? 10.445 12.664 -4.891 1 86.69 60 GLN B C 1
ATOM 2385 O O . GLN B 1 60 ? 10.461 12.219 -6.039 1 86.69 60 GLN B O 1
ATOM 2390 N N . ILE B 1 61 ? 9.406 13.133 -4.344 1 93.06 61 ILE B N 1
ATOM 2391 C CA . ILE B 1 61 ? 8.141 13.234 -5.066 1 93.06 61 ILE B CA 1
ATOM 2392 C C . ILE B 1 61 ? 8 14.633 -5.66 1 93.06 61 ILE B C 1
ATOM 2394 O O . ILE B 1 61 ? 8.109 15.633 -4.945 1 93.06 61 ILE B O 1
ATOM 2398 N N . SER B 1 62 ? 7.742 14.805 -6.953 1 95.75 62 SER B N 1
ATOM 2399 C CA . SER B 1 62 ? 7.582 16.109 -7.59 1 95.75 62 SER B CA 1
ATOM 2400 C C . SER B 1 62 ? 6.223 16.719 -7.27 1 95.75 62 SER B C 1
ATOM 2402 O O . SER B 1 62 ? 5.316 16.016 -6.809 1 95.75 62 SER B O 1
ATOM 2404 N N . ARG B 1 63 ? 6.16 18 -7.492 1 97.5 63 ARG B N 1
ATOM 2405 C CA . ARG B 1 63 ? 4.898 18.703 -7.27 1 97.5 63 ARG B CA 1
ATOM 2406 C C . ARG B 1 63 ? 3.771 18.062 -8.07 1 97.5 63 ARG B C 1
ATOM 2408 O O . ARG B 1 63 ? 2.684 17.812 -7.543 1 97.5 63 ARG B O 1
ATOM 2415 N N . ASP B 1 64 ? 4.043 17.766 -9.391 1 98 64 ASP B N 1
ATOM 2416 C CA . ASP B 1 64 ? 3.01 17.203 -10.258 1 98 64 ASP B CA 1
ATOM 2417 C C . ASP B 1 64 ? 2.516 15.859 -9.734 1 98 64 ASP B C 1
ATOM 2419 O O . ASP B 1 64 ? 1.313 15.586 -9.742 1 98 64 ASP B O 1
ATOM 2423 N N . ILE B 1 65 ? 3.422 15.023 -9.281 1 97.69 65 ILE B N 1
ATOM 2424 C CA . ILE B 1 65 ? 3.078 13.703 -8.766 1 97.69 65 ILE B CA 1
ATOM 2425 C C . ILE B 1 65 ? 2.262 13.852 -7.484 1 97.69 65 ILE B C 1
ATOM 2427 O O . ILE B 1 65 ? 1.259 13.156 -7.297 1 97.69 65 ILE B O 1
ATOM 2431 N N . ALA B 1 66 ? 2.686 14.758 -6.629 1 98 66 ALA B N 1
ATOM 2432 C CA . ALA B 1 66 ? 1.965 15 -5.383 1 98 66 ALA B CA 1
ATOM 2433 C C . ALA B 1 66 ? 0.557 15.523 -5.656 1 98 66 ALA B C 1
ATOM 2435 O O . ALA B 1 66 ? -0.401 15.117 -4.992 1 98 66 ALA B O 1
ATOM 2436 N N . LEU B 1 67 ? 0.447 16.453 -6.621 1 98.75 67 LEU B N 1
ATOM 2437 C CA . LEU B 1 67 ? -0.846 17.016 -6.977 1 98.75 67 LEU B CA 1
ATOM 2438 C C . LEU B 1 67 ? -1.772 15.961 -7.555 1 98.75 67 LEU B C 1
ATOM 2440 O O . LEU B 1 67 ? -2.963 15.922 -7.234 1 98.75 67 LEU B O 1
ATOM 2444 N N . GLN B 1 68 ? -1.269 15.102 -8.391 1 98.56 68 GLN B N 1
ATOM 2445 C CA . GLN B 1 68 ? -2.078 14.023 -8.953 1 98.56 68 GLN B CA 1
ATOM 2446 C C . GLN B 1 68 ? -2.545 13.062 -7.859 1 98.56 68 GLN B C 1
ATOM 2448 O O . GLN B 1 68 ? -3.705 12.648 -7.848 1 98.56 68 GLN B O 1
ATOM 2453 N N . HIS B 1 69 ? -1.635 12.703 -6.984 1 98.44 69 HIS B N 1
ATOM 2454 C CA . HIS B 1 69 ? -1.976 11.859 -5.848 1 98.44 69 HIS B CA 1
ATOM 2455 C C . HIS B 1 69 ? -3.096 12.477 -5.016 1 98.44 69 HIS B C 1
ATOM 2457 O O . HIS B 1 69 ? -4.055 11.797 -4.656 1 98.44 69 HIS B O 1
ATOM 2463 N N . ALA B 1 70 ? -2.955 13.75 -4.727 1 98.62 70 ALA B N 1
ATOM 2464 C CA . ALA B 1 70 ? -3.971 14.469 -3.963 1 98.62 70 ALA B CA 1
ATOM 2465 C C . ALA B 1 70 ? -5.316 14.445 -4.684 1 98.62 70 ALA B C 1
ATOM 2467 O O . ALA B 1 70 ? -6.352 14.195 -4.062 1 98.62 70 ALA B O 1
ATOM 2468 N N . ALA B 1 71 ? -5.289 14.711 -5.977 1 98.69 71 ALA B N 1
ATOM 2469 C CA . ALA B 1 71 ? -6.52 14.703 -6.77 1 98.69 71 ALA B CA 1
ATOM 2470 C C . ALA B 1 71 ? -7.188 13.336 -6.727 1 98.69 71 ALA B C 1
ATOM 2472 O O . ALA B 1 71 ? -8.414 13.234 -6.605 1 98.69 71 ALA B O 1
ATOM 2473 N N . ASP B 1 72 ? -6.402 12.305 -6.84 1 98.44 72 ASP B N 1
ATOM 2474 C CA . ASP B 1 72 ? -6.918 10.938 -6.789 1 98.44 72 ASP B CA 1
ATOM 2475 C C . ASP B 1 72 ? -7.594 10.656 -5.445 1 98.44 72 ASP B C 1
ATOM 2477 O O . ASP B 1 72 ? -8.672 10.055 -5.402 1 98.44 72 ASP B O 1
ATOM 2481 N N . ILE B 1 73 ? -6.961 11.055 -4.328 1 98.62 73 ILE B N 1
ATOM 2482 C CA . ILE B 1 73 ? -7.508 10.836 -2.994 1 98.62 73 ILE B CA 1
ATOM 2483 C C . ILE B 1 73 ? -8.805 11.625 -2.832 1 98.62 73 ILE B C 1
ATOM 2485 O O . ILE B 1 73 ? -9.805 11.102 -2.348 1 98.62 73 ILE B O 1
ATOM 2489 N N . CYS B 1 74 ? -8.797 12.898 -3.262 1 98.38 74 CYS B N 1
ATOM 2490 C CA . CYS B 1 74 ? -9.977 13.742 -3.16 1 98.38 74 CYS B CA 1
ATOM 2491 C C . CYS B 1 74 ? -11.141 13.156 -3.945 1 98.38 74 CYS B C 1
ATOM 2493 O O . CYS B 1 74 ? -12.289 13.211 -3.498 1 98.38 74 CYS B O 1
ATOM 2495 N N . ALA B 1 75 ? -10.844 12.609 -5.09 1 97.56 75 ALA B N 1
ATOM 2496 C CA . ALA B 1 75 ? -11.883 12.039 -5.941 1 97.56 75 ALA B CA 1
ATOM 2497 C C . ALA B 1 75 ? -12.453 10.758 -5.336 1 97.56 75 ALA B C 1
ATOM 2499 O O . ALA B 1 75 ? -13.57 10.359 -5.656 1 97.56 75 ALA B O 1
ATOM 2500 N N . ALA B 1 76 ? -11.727 10.125 -4.449 1 97 76 ALA B N 1
ATOM 2501 C CA . ALA B 1 76 ? -12.07 8.805 -3.926 1 97 76 ALA B CA 1
ATOM 2502 C C . ALA B 1 76 ? -13 8.914 -2.723 1 97 76 ALA B C 1
ATOM 2504 O O . ALA B 1 76 ? -13.609 7.926 -2.303 1 97 76 ALA B O 1
ATOM 2505 N N . VAL B 1 77 ? -13.102 10.102 -2.115 1 97.25 77 VAL B N 1
ATOM 2506 C CA . VAL B 1 77 ? -13.859 10.227 -0.875 1 97.25 77 VAL B CA 1
ATOM 2507 C C . VAL B 1 77 ? -14.695 11.5 -0.912 1 97.25 77 VAL B C 1
ATOM 2509 O O . VAL B 1 77 ? -14.43 12.414 -1.701 1 97.25 77 VAL B O 1
ATOM 2512 N N . ASP B 1 78 ? -15.703 11.609 -0.024 1 96.06 78 ASP B N 1
ATOM 2513 C CA . ASP B 1 78 ? -16.562 12.773 0.1 1 96.06 78 ASP B CA 1
ATOM 2514 C C . ASP B 1 78 ? -16.25 13.555 1.377 1 96.06 78 ASP B C 1
ATOM 2516 O O . ASP B 1 78 ? -17.156 14.039 2.053 1 96.06 78 ASP B O 1
ATOM 2520 N N . LEU B 1 79 ? -14.984 13.531 1.763 1 97.38 79 LEU B N 1
ATOM 2521 C CA . LEU B 1 79 ? -14.484 14.211 2.955 1 97.38 79 LEU B CA 1
ATOM 2522 C C . LEU B 1 79 ? -13.461 15.281 2.586 1 97.38 79 LEU B C 1
ATOM 2524 O O . LEU B 1 79 ? -12.828 15.195 1.534 1 97.38 79 LEU B O 1
ATOM 2528 N N . PRO B 1 80 ? -13.359 16.344 3.471 1 98.75 80 PRO B N 1
ATOM 2529 C CA . PRO B 1 80 ? -12.219 17.234 3.262 1 98.75 80 PRO B CA 1
ATOM 2530 C C . PRO B 1 80 ? -10.875 16.516 3.369 1 98.75 80 PRO B C 1
ATOM 2532 O O . PRO B 1 80 ? -10.719 15.617 4.203 1 98.75 80 PRO B O 1
ATOM 2535 N N . VAL B 1 81 ? -9.977 16.875 2.479 1 98.88 81 VAL B N 1
ATOM 2536 C CA . VAL B 1 81 ? -8.633 16.312 2.488 1 98.88 81 VAL B CA 1
ATOM 2537 C C . VAL B 1 81 ? -7.598 17.422 2.617 1 98.88 81 VAL B C 1
ATOM 2539 O O . VAL B 1 81 ? -7.676 18.438 1.916 1 98.88 81 VAL B O 1
ATOM 2542 N N . ASN B 1 82 ? -6.719 17.281 3.604 1 98.88 82 ASN B N 1
ATOM 2543 C CA . ASN B 1 82 ? -5.535 18.125 3.727 1 98.88 82 ASN B CA 1
ATOM 2544 C C . ASN B 1 82 ? -4.336 17.531 3 1 98.88 82 ASN B C 1
ATOM 2546 O O . ASN B 1 82 ? -4.055 16.328 3.141 1 98.88 82 ASN B O 1
ATOM 2550 N N . GLY B 1 83 ? -3.637 18.312 2.217 1 98.75 83 GLY B N 1
ATOM 2551 C CA . GLY B 1 83 ? -2.443 17.828 1.545 1 98.75 83 GLY B CA 1
ATOM 2552 C C . GLY B 1 83 ? -1.168 18.094 2.322 1 98.75 83 GLY B C 1
ATOM 2553 O O . GLY B 1 83 ? -0.946 19.219 2.785 1 98.75 83 GLY B O 1
ATOM 2554 N N . ASP B 1 84 ? -0.372 17.094 2.516 1 97.88 84 ASP B N 1
ATOM 2555 C CA . ASP B 1 84 ? 1.009 17.297 2.947 1 97.88 84 ASP B CA 1
ATOM 2556 C C . ASP B 1 84 ? 1.912 17.625 1.762 1 97.88 84 ASP B C 1
ATOM 2558 O O . ASP B 1 84 ? 2.369 16.719 1.053 1 97.88 84 ASP B O 1
ATOM 2562 N N . PHE B 1 85 ? 2.295 18.844 1.612 1 97.75 85 PHE B N 1
ATOM 2563 C CA . PHE B 1 85 ? 3.021 19.266 0.421 1 97.75 85 PHE B CA 1
ATOM 2564 C C . PHE B 1 85 ? 4.434 19.703 0.778 1 97.75 85 PHE B C 1
ATOM 2566 O O . PHE B 1 85 ? 5.004 20.578 0.114 1 97.75 85 PHE B O 1
ATOM 2573 N N . GLU B 1 86 ? 4.977 19.172 1.873 1 96.25 86 GLU B N 1
ATOM 2574 C CA . GLU B 1 86 ? 6.367 19.328 2.285 1 96.25 86 GLU B CA 1
ATOM 2575 C C . GLU B 1 86 ? 6.781 20.797 2.281 1 96.25 86 GLU B C 1
ATOM 2577 O O . GLU B 1 86 ? 6.172 21.625 2.969 1 96.25 86 GLU B O 1
ATOM 2582 N N . ASN B 1 87 ? 7.777 21.156 1.567 1 97.06 87 ASN B N 1
ATOM 2583 C CA . ASN B 1 87 ? 8.211 22.547 1.588 1 97.06 87 ASN B CA 1
ATOM 2584 C C . ASN B 1 87 ? 7.516 23.375 0.508 1 97.06 87 ASN B C 1
ATOM 2586 O O . ASN B 1 87 ? 7.965 24.469 0.167 1 97.06 87 ASN B O 1
ATOM 2590 N N . GLY B 1 88 ? 6.445 22.828 -0.056 1 97.88 88 GLY B N 1
ATOM 2591 C CA . GLY B 1 88 ? 5.762 23.516 -1.146 1 97.88 88 GLY B CA 1
ATOM 2592 C C . GLY B 1 88 ? 6.43 23.297 -2.492 1 97.88 88 GLY B C 1
ATOM 2593 O O . GLY B 1 88 ? 6.145 24.016 -3.449 1 97.88 88 GLY B O 1
ATOM 2594 N N . PHE B 1 89 ? 7.441 22.422 -2.551 1 97.12 89 PHE B N 1
ATOM 2595 C CA . PHE B 1 89 ? 8.125 21.969 -3.756 1 97.12 89 PHE B CA 1
ATOM 2596 C C . PHE B 1 89 ? 8.906 23.094 -4.402 1 97.12 89 PHE B C 1
ATOM 2598 O O . PHE B 1 89 ? 8.922 23.234 -5.629 1 97.12 89 PHE B O 1
ATOM 2605 N N . GLY B 1 90 ? 9.43 23.859 -3.574 1 96.06 90 GLY B N 1
ATOM 2606 C CA . GLY B 1 90 ? 10.312 24.953 -3.975 1 96.06 90 GLY B CA 1
ATOM 2607 C C . GLY B 1 90 ? 10.703 25.859 -2.824 1 96.06 90 GLY B C 1
ATOM 2608 O O . GLY B 1 90 ? 10.047 25.859 -1.78 1 96.06 90 GLY B O 1
ATOM 2609 N N . ASP B 1 91 ? 11.703 26.75 -3.072 1 96.94 91 ASP B N 1
ATOM 2610 C CA . ASP B 1 91 ? 12.258 27.547 -1.981 1 96.94 91 ASP B CA 1
ATOM 2611 C C . ASP B 1 91 ? 11.625 28.922 -1.928 1 96.94 91 ASP B C 1
ATOM 2613 O O . ASP B 1 91 ? 11.539 29.531 -0.86 1 96.94 91 ASP B O 1
ATOM 2617 N N . SER B 1 92 ? 11.18 29.406 -3.018 1 98.12 92 SER B N 1
ATOM 2618 C CA . SER B 1 92 ? 10.75 30.797 -3.082 1 98.12 92 SER B CA 1
ATOM 2619 C C . SER B 1 92 ? 9.312 30.953 -2.59 1 98.12 92 SER B C 1
ATOM 2621 O O . SER B 1 92 ? 8.477 30.078 -2.809 1 98.12 92 SER B O 1
ATOM 2623 N N . PRO B 1 93 ? 9.016 32.094 -1.979 1 98.75 93 PRO B N 1
ATOM 2624 C CA . PRO B 1 93 ? 7.629 32.375 -1.621 1 98.75 93 PRO B CA 1
ATOM 2625 C C . PRO B 1 93 ? 6.676 32.25 -2.807 1 98.75 93 PRO B C 1
ATOM 2627 O O . PRO B 1 93 ? 5.562 31.75 -2.658 1 98.75 93 PRO B O 1
ATOM 2630 N N . ASP B 1 94 ? 7.125 32.625 -3.969 1 98.69 94 ASP B N 1
ATOM 2631 C CA . ASP B 1 94 ? 6.281 32.562 -5.16 1 98.69 94 ASP B CA 1
ATOM 2632 C C . ASP B 1 94 ? 5.938 31.094 -5.504 1 98.69 94 ASP B C 1
ATOM 2634 O O . ASP B 1 94 ? 4.809 30.797 -5.895 1 98.69 94 ASP B O 1
ATOM 2638 N N . THR B 1 95 ? 6.91 30.25 -5.422 1 98.56 95 THR B N 1
ATOM 2639 C CA . THR B 1 95 ? 6.68 28.844 -5.711 1 98.56 95 THR B CA 1
ATOM 2640 C C . THR B 1 95 ? 5.688 28.234 -4.715 1 98.56 95 THR B C 1
ATOM 2642 O O . THR B 1 95 ? 4.809 27.469 -5.098 1 98.56 95 THR B O 1
ATOM 2645 N N . VAL B 1 96 ? 5.828 28.594 -3.504 1 98.69 96 VAL B N 1
ATOM 2646 C CA . VAL B 1 96 ? 4.922 28.094 -2.475 1 98.69 96 VAL B CA 1
ATOM 2647 C C . VAL B 1 96 ? 3.502 28.578 -2.756 1 98.69 96 VAL B C 1
ATOM 2649 O O . VAL B 1 96 ? 2.547 27.812 -2.67 1 98.69 96 VAL B O 1
ATOM 2652 N N . ALA B 1 97 ? 3.383 29.859 -3.055 1 98.88 97 ALA B N 1
ATOM 2653 C CA . ALA B 1 97 ? 2.07 30.422 -3.377 1 98.88 97 ALA B CA 1
ATOM 2654 C C . ALA B 1 97 ? 1.431 29.672 -4.543 1 98.88 97 ALA B C 1
ATOM 2656 O O . ALA B 1 97 ? 0.242 29.344 -4.5 1 98.88 97 ALA B O 1
ATOM 2657 N N . GLU B 1 98 ? 2.223 29.422 -5.566 1 98.88 98 GLU B N 1
ATOM 2658 C CA . GLU B 1 98 ? 1.731 28.672 -6.715 1 98.88 98 GLU B CA 1
ATOM 2659 C C . GLU B 1 98 ? 1.298 27.266 -6.312 1 98.88 98 GLU B C 1
ATOM 2661 O O . GLU B 1 98 ? 0.267 26.766 -6.773 1 98.88 98 GLU B O 1
ATOM 2666 N N . THR B 1 99 ? 2.09 26.609 -5.516 1 98.88 99 THR B N 1
ATOM 2667 C CA . THR B 1 99 ? 1.767 25.266 -5.027 1 98.88 99 THR B CA 1
ATOM 2668 C C . THR B 1 99 ? 0.434 25.266 -4.281 1 98.88 99 THR B C 1
ATOM 2670 O O . THR B 1 99 ? -0.394 24.375 -4.477 1 98.88 99 THR B O 1
ATOM 2673 N N . VAL B 1 100 ? 0.204 26.25 -3.445 1 98.88 100 VAL B N 1
ATOM 2674 C CA . VAL B 1 100 ? -1.028 26.359 -2.67 1 98.88 100 VAL B CA 1
ATOM 2675 C C . VAL B 1 100 ? -2.217 26.531 -3.611 1 98.88 100 VAL B C 1
ATOM 2677 O O . VAL B 1 100 ? -3.262 25.906 -3.434 1 98.88 100 VAL B O 1
ATOM 2680 N N . ARG B 1 101 ? -2.049 27.391 -4.578 1 98.75 101 ARG B N 1
ATOM 2681 C CA . ARG B 1 101 ? -3.107 27.578 -5.562 1 98.75 101 ARG B CA 1
ATOM 2682 C C . ARG B 1 101 ? -3.441 26.281 -6.27 1 98.75 101 ARG B C 1
ATOM 2684 O O . ARG B 1 101 ? -4.613 25.922 -6.402 1 98.75 101 ARG B O 1
ATOM 2691 N N . LEU B 1 102 ? -2.404 25.562 -6.73 1 98.88 102 LEU B N 1
ATOM 2692 C CA . LEU B 1 102 ? -2.582 24.297 -7.426 1 98.88 102 LEU B CA 1
ATOM 2693 C C . LEU B 1 102 ? -3.209 23.25 -6.508 1 98.88 102 LEU B C 1
ATOM 2695 O O . LEU B 1 102 ? -3.982 22.406 -6.961 1 98.88 102 LEU B O 1
ATOM 2699 N N . ALA B 1 103 ? -2.859 23.297 -5.242 1 98.75 103 ALA B N 1
ATOM 2700 C CA . ALA B 1 103 ? -3.445 22.391 -4.254 1 98.75 103 ALA B CA 1
ATOM 2701 C C . ALA B 1 103 ? -4.961 22.547 -4.203 1 98.75 103 ALA B C 1
ATOM 2703 O O . ALA B 1 103 ? -5.695 21.547 -4.188 1 98.75 103 ALA B O 1
ATOM 2704 N N . ALA B 1 104 ? -5.43 23.766 -4.168 1 98.44 104 ALA B N 1
ATOM 2705 C CA . ALA B 1 104 ? -6.863 24.047 -4.18 1 98.44 104 ALA B CA 1
ATOM 2706 C C . ALA B 1 104 ? -7.512 23.5 -5.457 1 98.44 104 ALA B C 1
ATOM 2708 O O . ALA B 1 104 ? -8.594 22.922 -5.41 1 98.44 104 ALA B O 1
ATOM 2709 N N . GLU B 1 105 ? -6.828 23.703 -6.566 1 98.06 105 GLU B N 1
ATOM 2710 C CA . GLU B 1 105 ? -7.344 23.234 -7.852 1 98.06 105 GLU B CA 1
ATOM 2711 C C . GLU B 1 105 ? -7.441 21.703 -7.883 1 98.06 105 GLU B C 1
ATOM 2713 O O . GLU B 1 105 ? -8.312 21.141 -8.555 1 98.06 105 GLU B O 1
ATOM 2718 N N . ALA B 1 106 ? -6.57 21.047 -7.148 1 98.19 106 ALA B N 1
ATOM 2719 C CA . ALA B 1 106 ? -6.551 19.578 -7.09 1 98.19 106 ALA B CA 1
ATOM 2720 C C . ALA B 1 106 ? -7.695 19.062 -6.23 1 98.19 106 ALA B C 1
ATOM 2722 O O . ALA B 1 106 ? -7.922 17.844 -6.164 1 98.19 106 ALA B O 1
ATOM 2723 N N . GLY B 1 107 ? -8.398 19.906 -5.496 1 98.12 107 GLY B N 1
ATOM 2724 C CA . GLY B 1 107 ? -9.57 19.516 -4.727 1 98.12 107 GLY B CA 1
ATOM 2725 C C . GLY B 1 107 ? -9.32 19.5 -3.23 1 98.12 107 GLY B C 1
ATOM 2726 O O . GLY B 1 107 ? -10.219 19.172 -2.451 1 98.12 107 GLY B O 1
ATOM 2727 N N . LEU B 1 108 ? -8.172 19.906 -2.803 1 98.69 108 LEU B N 1
ATOM 2728 C CA . LEU B 1 108 ? -7.82 19.859 -1.389 1 98.69 108 LEU B CA 1
ATOM 2729 C C . LEU B 1 108 ? -8.562 20.938 -0.604 1 98.69 108 LEU B C 1
ATOM 2731 O O . LEU B 1 108 ? -8.742 22.062 -1.089 1 98.69 108 LEU B O 1
ATOM 2735 N N . ALA B 1 109 ? -8.984 20.562 0.603 1 98.81 109 ALA B N 1
ATOM 2736 C CA . ALA B 1 109 ? -9.617 21.516 1.521 1 98.81 109 ALA B CA 1
ATOM 2737 C C . ALA B 1 109 ? -8.578 22.266 2.342 1 98.81 109 ALA B C 1
ATOM 2739 O O . ALA B 1 109 ? -8.883 23.297 2.941 1 98.81 109 ALA B O 1
ATOM 2740 N N . GLY B 1 110 ? -7.418 21.75 2.381 1 98.75 110 GLY B N 1
ATOM 2741 C CA . GLY B 1 110 ? -6.297 22.344 3.082 1 98.75 110 GLY B CA 1
ATOM 2742 C C . GLY B 1 110 ? -4.949 21.844 2.604 1 98.75 110 GLY B C 1
ATOM 2743 O O . GLY B 1 110 ? -4.871 20.828 1.907 1 98.75 110 GLY B O 1
ATOM 2744 N N . VAL B 1 111 ? -3.904 22.562 2.984 1 98.88 111 VAL B N 1
ATOM 2745 C CA . VAL B 1 111 ? -2.555 22.188 2.584 1 98.88 111 VAL B CA 1
ATOM 2746 C C . VAL B 1 111 ? -1.563 22.578 3.682 1 98.88 111 VAL B C 1
ATOM 2748 O O . VAL B 1 111 ? -1.724 23.609 4.34 1 98.88 111 VAL B O 1
ATOM 2751 N N . SER B 1 112 ? -0.637 21.719 3.914 1 98.75 112 SER B N 1
ATOM 2752 C CA . SER B 1 112 ? 0.438 21.969 4.867 1 98.75 112 SER B CA 1
ATOM 2753 C C . SER B 1 112 ? 1.737 22.328 4.156 1 98.75 112 SER B C 1
ATOM 2755 O O . SER B 1 112 ? 2.102 21.688 3.162 1 98.75 112 SER B O 1
ATOM 2757 N N . ILE B 1 113 ? 2.436 23.328 4.688 1 98.62 113 ILE B N 1
ATOM 2758 C CA . ILE B 1 113 ? 3.727 23.781 4.18 1 98.62 113 ILE B CA 1
ATOM 2759 C C . ILE B 1 113 ? 4.754 23.781 5.309 1 98.62 113 ILE B C 1
ATOM 2761 O O . ILE B 1 113 ? 4.531 24.375 6.363 1 98.62 113 ILE B O 1
ATOM 2765 N N . GLU B 1 114 ? 5.789 23.094 5.109 1 97.56 114 GLU B N 1
ATOM 2766 C CA . GLU B 1 114 ? 6.785 22.984 6.172 1 97.56 114 GLU B CA 1
ATOM 2767 C C . GLU B 1 114 ? 7.949 23.953 5.93 1 97.56 114 GLU B C 1
ATOM 2769 O O . GLU B 1 114 ? 8.07 24.531 4.848 1 97.56 114 GLU B O 1
ATOM 2774 N N . ASP B 1 115 ? 8.789 24.109 6.895 1 98.12 115 ASP B N 1
ATOM 2775 C CA . ASP B 1 115 ? 9.898 25.047 6.844 1 98.12 115 ASP B CA 1
ATOM 2776 C C . ASP B 1 115 ? 11.227 24.344 6.641 1 98.12 115 ASP B C 1
ATOM 2778 O O . ASP B 1 115 ? 12.281 24.844 7.047 1 98.12 115 ASP B O 1
ATOM 2782 N N . THR B 1 116 ? 11.156 23.188 6.086 1 95.5 116 THR B N 1
ATOM 2783 C CA . THR B 1 116 ? 12.344 22.375 5.848 1 95.5 116 THR B CA 1
ATOM 2784 C C . THR B 1 116 ? 12.719 22.391 4.371 1 95.5 116 THR B C 1
ATOM 2786 O O . THR B 1 116 ? 11.867 22.172 3.506 1 95.5 116 THR B O 1
ATOM 2789 N N . MET B 1 117 ? 14.039 22.656 4.152 1 93.25 117 MET B N 1
ATOM 2790 C CA . MET B 1 117 ? 14.539 22.625 2.779 1 93.25 117 MET B CA 1
ATOM 2791 C C . MET B 1 117 ? 14.641 21.203 2.271 1 93.25 117 MET B C 1
ATOM 2793 O O . MET B 1 117 ? 15.055 20.297 3.008 1 93.25 117 MET B O 1
ATOM 2797 N N . MET B 1 118 ? 14.273 20.984 1.103 1 87.19 118 MET B N 1
ATOM 2798 C CA . MET B 1 118 ? 14.367 19.672 0.48 1 87.19 118 MET B CA 1
ATOM 2799 C C . MET B 1 118 ? 15.281 19.703 -0.736 1 87.19 118 MET B C 1
ATOM 2801 O O . MET B 1 118 ? 15.32 20.703 -1.466 1 87.19 118 MET B O 1
ATOM 2805 N N . PRO B 1 119 ? 16.109 18.75 -0.855 1 83.19 119 PRO B N 1
ATOM 2806 C CA . PRO B 1 119 ? 16.188 17.469 -0.143 1 83.19 119 PRO B CA 1
ATOM 2807 C C . PRO B 1 119 ? 17.172 17.5 1.024 1 83.19 119 PRO B C 1
ATOM 2809 O O . PRO B 1 119 ? 17.391 16.484 1.693 1 83.19 119 PRO B O 1
ATOM 2812 N N . SER B 1 120 ? 17.688 18.625 1.406 1 81.88 120 SER B N 1
ATOM 2813 C CA . SER B 1 120 ? 18.75 18.719 2.4 1 81.88 120 SER B CA 1
ATOM 2814 C C . SER B 1 120 ? 18.203 18.516 3.811 1 81.88 120 SER B C 1
ATOM 2816 O O . SER B 1 120 ? 18.969 18.188 4.73 1 81.88 120 SER B O 1
ATOM 2818 N N . LYS B 1 121 ? 17.219 18.719 4.172 1 83.75 121 LYS B N 1
ATOM 2819 C CA . LYS B 1 121 ? 16.547 18.609 5.461 1 83.75 121 LYS B CA 1
ATOM 2820 C C . LYS B 1 121 ? 16.938 19.75 6.395 1 83.75 121 LYS B C 1
ATOM 2822 O O . LYS B 1 121 ? 16.547 19.766 7.562 1 83.75 121 LYS B O 1
ATOM 2827 N N . GLU B 1 122 ? 17.656 20.625 5.855 1 91.81 122 GLU B N 1
ATOM 2828 C CA . GLU B 1 122 ? 17.922 21.859 6.59 1 91.81 122 GLU B CA 1
ATOM 2829 C C . GLU B 1 122 ? 16.672 22.734 6.66 1 91.81 122 GLU B C 1
ATOM 2831 O O . GLU B 1 122 ? 15.734 22.547 5.887 1 91.81 122 GLU B O 1
ATOM 2836 N N . PHE B 1 123 ? 16.703 23.625 7.699 1 96.5 123 PHE B N 1
ATOM 2837 C CA . PHE B 1 123 ? 15.547 24.5 7.844 1 96.5 123 PHE B CA 1
ATOM 2838 C C . PHE B 1 123 ? 15.812 25.859 7.211 1 96.5 123 PHE B C 1
ATOM 2840 O O . PHE B 1 123 ? 16.953 26.312 7.168 1 96.5 123 PHE B O 1
ATOM 2847 N N . TYR B 1 124 ? 14.836 26.578 6.676 1 97.94 124 TYR B N 1
ATOM 2848 C CA . TYR B 1 124 ? 14.961 27.922 6.141 1 97.94 124 TYR B CA 1
ATOM 2849 C C . TYR B 1 124 ? 15.305 28.922 7.246 1 97.94 124 TYR B C 1
ATOM 2851 O O . TYR B 1 124 ? 14.773 28.828 8.359 1 97.94 124 TYR B O 1
ATOM 2859 N N . PRO B 1 125 ? 16.109 29.938 6.914 1 97.88 125 PRO B N 1
ATOM 2860 C CA . PRO B 1 125 ? 16.219 31.062 7.848 1 97.88 125 PRO B CA 1
ATOM 2861 C C . PRO B 1 125 ? 14.852 31.656 8.195 1 97.88 125 PRO B C 1
ATOM 2863 O O . PRO B 1 125 ? 13.938 31.625 7.379 1 97.88 125 PRO B O 1
ATOM 2866 N N . PHE B 1 126 ? 14.789 32.219 9.43 1 98.38 126 PHE B N 1
ATOM 2867 C CA . PHE B 1 126 ? 13.516 32.656 10 1 98.38 126 PHE B CA 1
ATOM 2868 C C . PHE B 1 126 ? 12.789 33.594 9.039 1 98.38 126 PHE B C 1
ATOM 2870 O O . PHE B 1 126 ? 11.609 33.375 8.734 1 98.38 126 PHE B O 1
ATOM 2877 N N . ASP B 1 127 ? 13.492 34.562 8.516 1 98.62 127 ASP B N 1
ATOM 2878 C CA . ASP B 1 127 ? 12.852 35.594 7.676 1 98.62 127 ASP B CA 1
ATOM 2879 C C . ASP B 1 127 ? 12.312 34.969 6.391 1 98.62 127 ASP B C 1
ATOM 2881 O O . ASP B 1 127 ? 11.227 35.344 5.926 1 98.62 127 ASP B O 1
ATOM 2885 N N . LEU B 1 128 ? 13.031 34.062 5.816 1 98.69 128 LEU B N 1
ATOM 2886 C CA . LEU B 1 128 ? 12.578 33.406 4.598 1 98.69 128 LEU B CA 1
ATOM 2887 C C . LEU B 1 128 ? 11.414 32.469 4.895 1 98.69 128 LEU B C 1
ATOM 2889 O O . LEU B 1 128 ? 10.445 32.406 4.129 1 98.69 128 LEU B O 1
ATOM 2893 N N . ALA B 1 129 ? 11.531 31.703 5.961 1 98.81 129 ALA B N 1
ATOM 2894 C CA . ALA B 1 129 ? 10.422 30.844 6.363 1 98.81 129 ALA B CA 1
ATOM 2895 C C . ALA B 1 129 ? 9.133 31.641 6.523 1 98.81 129 ALA B C 1
ATOM 2897 O O . ALA B 1 129 ? 8.07 31.234 6.051 1 98.81 129 ALA B O 1
ATOM 2898 N N . LEU B 1 130 ? 9.242 32.781 7.199 1 98.88 130 LEU B N 1
ATOM 2899 C CA . LEU B 1 130 ? 8.086 33.625 7.418 1 98.88 130 LEU B CA 1
ATOM 2900 C C . LEU B 1 130 ? 7.539 34.156 6.098 1 98.88 130 LEU B C 1
ATOM 2902 O O . LEU B 1 130 ? 6.328 34.125 5.867 1 98.88 130 LEU B O 1
ATOM 2906 N N . ALA B 1 131 ? 8.406 34.625 5.211 1 98.88 131 ALA B N 1
ATOM 2907 C CA . ALA B 1 131 ? 7.98 35.125 3.91 1 98.88 131 ALA B CA 1
ATOM 2908 C C . ALA B 1 131 ? 7.254 34.062 3.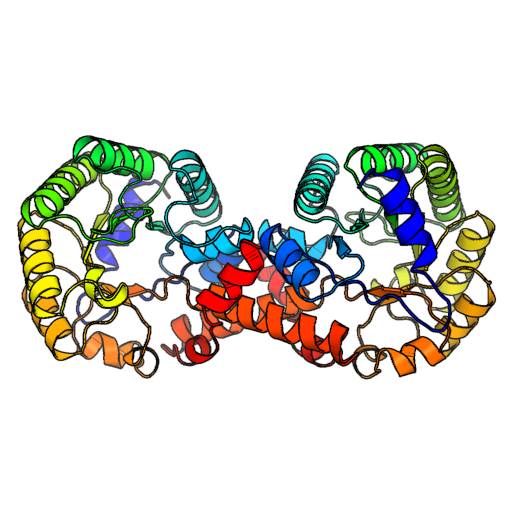107 1 98.88 131 ALA B C 1
ATOM 2910 O O . ALA B 1 131 ? 6.277 34.344 2.412 1 98.88 131 ALA B O 1
ATOM 2911 N N . ARG B 1 132 ? 7.742 32.844 3.154 1 98.88 132 ARG B N 1
ATOM 2912 C CA . ARG B 1 132 ? 7.117 31.719 2.477 1 98.88 132 ARG B CA 1
ATOM 2913 C C . ARG B 1 132 ? 5.715 31.453 3.02 1 98.88 132 ARG B C 1
ATOM 2915 O O . ARG B 1 132 ? 4.77 31.266 2.25 1 98.88 132 ARG B O 1
ATOM 2922 N N . ILE B 1 133 ? 5.547 31.469 4.32 1 98.94 133 ILE B N 1
ATOM 2923 C CA . ILE B 1 133 ? 4.25 31.234 4.941 1 98.94 133 ILE B CA 1
ATOM 2924 C C . ILE B 1 133 ? 3.307 32.375 4.641 1 98.94 133 ILE B C 1
ATOM 2926 O O . ILE B 1 133 ? 2.119 32.188 4.383 1 98.94 133 ILE B O 1
ATOM 2930 N N . GLU B 1 134 ? 3.818 33.625 4.66 1 98.94 134 GLU B N 1
ATOM 2931 C CA . GLU B 1 134 ? 2.986 34.781 4.293 1 98.94 134 GLU B CA 1
ATOM 2932 C C . GLU B 1 134 ? 2.443 34.625 2.875 1 98.94 134 GLU B C 1
ATOM 2934 O O . GLU B 1 134 ? 1.267 34.906 2.625 1 98.94 134 GLU B O 1
ATOM 2939 N N . ALA B 1 135 ? 3.297 34.219 1.975 1 98.94 135 ALA B N 1
ATOM 2940 C CA . ALA B 1 135 ? 2.867 33.969 0.6 1 98.94 135 ALA B CA 1
ATOM 2941 C C . ALA B 1 135 ? 1.826 32.844 0.539 1 98.94 135 ALA B C 1
ATOM 2943 O O . ALA B 1 135 ? 0.847 32.938 -0.206 1 98.94 135 ALA B O 1
ATOM 2944 N N . ALA B 1 136 ? 2.053 31.812 1.267 1 98.94 136 ALA B N 1
ATOM 2945 C CA . ALA B 1 136 ? 1.11 30.703 1.332 1 98.94 136 ALA B CA 1
ATOM 2946 C C . ALA B 1 136 ? -0.238 31.156 1.884 1 98.94 136 ALA B C 1
ATOM 2948 O O . ALA B 1 136 ? -1.289 30.75 1.378 1 98.94 136 ALA B O 1
ATOM 2949 N N . VAL B 1 137 ? -0.244 31.969 2.914 1 98.94 137 VAL B N 1
ATOM 2950 C CA . VAL B 1 137 ? -1.458 32.469 3.541 1 98.94 137 VAL B CA 1
ATOM 2951 C C . VAL B 1 137 ? -2.275 33.281 2.52 1 98.94 137 VAL B C 1
ATOM 2953 O O . VAL B 1 137 ? -3.482 33.062 2.379 1 98.94 137 VAL B O 1
ATOM 2956 N N . ALA B 1 138 ? -1.582 34.156 1.865 1 98.88 138 ALA B N 1
ATOM 2957 C CA . ALA B 1 138 ? -2.27 34.969 0.866 1 98.88 138 ALA B CA 1
ATOM 2958 C C . ALA B 1 138 ? -2.906 34.094 -0.209 1 98.88 138 ALA B C 1
ATOM 2960 O O . ALA B 1 138 ? -4.062 34.312 -0.584 1 98.88 138 ALA B O 1
ATOM 2961 N N . ALA B 1 139 ? -2.16 33.125 -0.724 1 98.88 139 ALA B N 1
ATOM 2962 C CA . ALA B 1 139 ? -2.66 32.219 -1.759 1 98.88 139 ALA B CA 1
ATOM 2963 C C . ALA B 1 139 ? -3.828 31.391 -1.24 1 98.88 139 ALA B C 1
ATOM 2965 O O . ALA B 1 139 ? -4.816 31.188 -1.949 1 98.88 139 ALA B O 1
ATOM 2966 N N . ALA B 1 140 ? -3.73 30.906 -0.044 1 98.81 140 ALA B N 1
ATOM 2967 C CA . ALA B 1 140 ? -4.777 30.078 0.555 1 98.81 140 ALA B CA 1
ATOM 2968 C C . ALA B 1 140 ? -6.062 30.875 0.741 1 98.81 140 ALA B C 1
ATOM 2970 O O . ALA B 1 140 ? -7.156 30.375 0.471 1 98.81 140 ALA B O 1
ATOM 2971 N N . ARG B 1 141 ? -5.891 32.094 1.229 1 98.31 141 ARG B N 1
ATOM 2972 C CA . ARG B 1 141 ? -7.047 32.969 1.394 1 98.31 141 ARG B CA 1
ATOM 2973 C C . ARG B 1 141 ? -7.742 33.219 0.058 1 98.31 141 ARG B C 1
ATOM 2975 O O . ARG B 1 141 ? -8.969 33.125 -0.033 1 98.31 141 ARG B O 1
ATOM 2982 N N . ALA B 1 142 ? -6.945 33.5 -0.899 1 98.44 142 ALA B N 1
ATOM 2983 C CA . ALA B 1 142 ? -7.496 33.75 -2.229 1 98.44 142 ALA B CA 1
ATOM 2984 C C . ALA B 1 142 ? -8.203 32.5 -2.77 1 98.44 142 ALA B C 1
ATOM 2986 O O . ALA B 1 142 ? -9.227 32.625 -3.443 1 98.44 142 ALA B O 1
ATOM 2987 N N . ALA B 1 143 ? -7.672 31.344 -2.5 1 98.06 143 ALA B N 1
ATOM 2988 C CA . ALA B 1 143 ? -8.203 30.078 -3.029 1 98.06 143 ALA B CA 1
ATOM 2989 C C . ALA B 1 143 ? -9.312 29.531 -2.135 1 98.06 143 ALA B C 1
ATOM 2991 O O . ALA B 1 143 ? -10.047 28.641 -2.533 1 98.06 143 ALA B O 1
ATOM 2992 N N . GLY B 1 144 ? -9.414 30 -0.91 1 97.88 144 GLY B N 1
ATOM 2993 C CA . GLY B 1 144 ? -10.445 29.578 0.02 1 97.88 144 GLY B CA 1
ATOM 2994 C C . GLY B 1 144 ? -10.141 28.25 0.688 1 97.88 144 GLY B C 1
ATOM 2995 O O . GLY B 1 144 ? -11.055 27.453 0.934 1 97.88 144 GLY B O 1
ATOM 2996 N N . ILE B 1 145 ? -8.859 27.906 0.901 1 98.56 145 ILE B N 1
ATOM 2997 C CA . ILE B 1 145 ? -8.539 26.641 1.561 1 98.56 145 ILE B CA 1
ATOM 2998 C C . ILE B 1 145 ? -7.773 26.906 2.855 1 98.56 145 ILE B C 1
ATOM 3000 O O . ILE B 1 145 ? -7.312 28.031 3.084 1 98.56 145 ILE B O 1
ATOM 3004 N N . VAL B 1 146 ? -7.691 25.906 3.723 1 98.81 146 VAL B N 1
ATOM 3005 C CA . VAL B 1 146 ? -7.074 26.016 5.043 1 98.81 146 VAL B CA 1
ATOM 3006 C C . VAL B 1 146 ? -5.562 25.844 4.922 1 98.81 146 VAL B C 1
ATOM 3008 O O . VAL B 1 146 ? -5.09 24.875 4.312 1 98.81 146 VAL B O 1
ATOM 3011 N N . LEU B 1 147 ? -4.805 26.766 5.469 1 98.94 147 LEU B N 1
ATOM 3012 C CA . LEU B 1 147 ? -3.352 26.656 5.453 1 98.94 147 LEU B CA 1
ATOM 3013 C C . LEU B 1 147 ? -2.828 26.203 6.812 1 98.94 147 LEU B C 1
ATOM 3015 O O . LEU B 1 147 ? -3.107 26.828 7.836 1 98.94 147 LEU B O 1
ATOM 3019 N N . THR B 1 148 ? -2.094 25.125 6.789 1 98.94 148 THR B N 1
ATOM 3020 C CA . THR B 1 148 ? -1.332 24.688 7.949 1 98.94 148 THR B CA 1
ATOM 3021 C C . THR B 1 148 ? 0.148 25.016 7.785 1 98.94 148 THR B C 1
ATOM 3023 O O . THR B 1 148 ? 0.794 24.562 6.84 1 98.94 148 THR B O 1
ATOM 3026 N N . ALA B 1 149 ? 0.647 25.797 8.641 1 98.94 149 ALA B N 1
ATOM 3027 C CA . ALA B 1 149 ? 2.064 26.156 8.641 1 98.94 149 ALA B CA 1
ATOM 3028 C C . ALA B 1 149 ? 2.852 25.281 9.617 1 98.94 149 ALA B C 1
ATOM 3030 O O . ALA B 1 149 ? 2.523 25.219 10.805 1 98.94 149 ALA B O 1
ATOM 3031 N N . ARG B 1 150 ? 3.885 24.656 9.117 1 98.75 150 ARG B N 1
ATOM 3032 C CA . ARG B 1 150 ? 4.625 23.688 9.914 1 98.75 150 ARG B CA 1
ATOM 3033 C C . ARG B 1 150 ? 6.023 24.203 10.242 1 98.75 150 ARG B C 1
ATOM 3035 O O . ARG B 1 150 ? 6.699 24.766 9.375 1 98.75 150 ARG B O 1
ATOM 3042 N N . ALA B 1 151 ? 6.391 24.047 11.445 1 98.62 151 ALA B N 1
ATOM 3043 C CA . ALA B 1 151 ? 7.766 24.188 11.914 1 98.62 151 ALA B CA 1
ATOM 3044 C C . ALA B 1 151 ? 8.359 22.844 12.297 1 98.62 151 ALA B C 1
ATOM 3046 O O . ALA B 1 151 ? 8.195 22.391 13.43 1 98.62 151 ALA B O 1
ATOM 3047 N N . ASP B 1 152 ? 9.156 22.25 11.414 1 96.94 152 ASP B N 1
ATOM 3048 C CA . ASP B 1 152 ? 9.5 20.844 11.492 1 96.94 152 ASP B CA 1
ATOM 3049 C C . ASP B 1 152 ? 10.867 20.641 12.141 1 96.94 152 ASP B C 1
ATOM 3051 O O . ASP B 1 152 ? 11.297 19.5 12.352 1 96.94 152 ASP B O 1
ATOM 3055 N N . GLY B 1 153 ? 11.523 21.625 12.547 1 96.88 153 GLY B N 1
ATOM 3056 C CA . GLY B 1 153 ? 12.93 21.547 12.93 1 96.88 153 GLY B CA 1
ATOM 3057 C C . GLY B 1 153 ? 13.164 20.656 14.141 1 96.88 153 GLY B C 1
ATOM 3058 O O . GLY B 1 153 ? 14.219 20.031 14.258 1 96.88 153 GLY B O 1
ATOM 3059 N N . CYS B 1 154 ? 12.258 20.594 15.109 1 96.38 154 CYS B N 1
ATOM 3060 C CA . CYS B 1 154 ? 12.414 19.688 16.234 1 96.38 154 CYS B CA 1
ATOM 3061 C C . CYS B 1 154 ? 12.383 18.234 15.781 1 96.38 154 CYS B C 1
ATOM 3063 O O . CYS B 1 154 ? 13.195 17.422 16.219 1 96.38 154 CYS B O 1
ATOM 3065 N N . MET B 1 155 ? 11.531 17.938 14.891 1 93.25 155 MET B N 1
ATOM 3066 C CA . MET B 1 155 ? 11.383 16.578 14.367 1 93.25 155 MET B CA 1
ATOM 3067 C C . MET B 1 155 ? 12.602 16.172 13.555 1 93.25 155 MET B C 1
ATOM 3069 O O . MET B 1 155 ? 13.039 15.016 13.625 1 93.25 155 MET B O 1
ATOM 3073 N N . THR B 1 156 ? 13.172 17.109 12.773 1 92.06 156 THR B N 1
ATOM 3074 C CA . THR B 1 156 ? 14.312 16.797 11.922 1 92.06 156 THR B CA 1
ATOM 3075 C C . THR B 1 156 ? 15.617 16.922 12.695 1 92.06 156 THR B C 1
ATOM 3077 O O . THR B 1 156 ? 16.688 16.609 12.172 1 92.06 156 THR B O 1
ATOM 3080 N N . GLY B 1 157 ? 15.531 17.438 13.93 1 93.62 157 GLY B N 1
ATOM 3081 C CA . GLY B 1 157 ? 16.703 17.594 14.773 1 93.62 157 GLY B CA 1
ATOM 3082 C C . GLY B 1 157 ? 17.516 18.828 14.445 1 93.62 157 GLY B C 1
ATOM 3083 O O . GLY B 1 157 ? 18.719 18.875 14.719 1 93.62 157 GLY B O 1
ATOM 3084 N N . ASN B 1 158 ? 16.906 19.828 13.891 1 95.94 158 ASN B N 1
ATOM 3085 C CA . ASN B 1 158 ? 17.656 20.953 13.344 1 95.94 158 ASN B CA 1
ATOM 3086 C C . ASN B 1 158 ? 17.578 22.188 14.242 1 95.94 158 ASN B C 1
ATOM 3088 O O . ASN B 1 158 ? 18.422 23.078 14.156 1 95.94 158 ASN B O 1
ATOM 3092 N N . TYR B 1 159 ? 16.531 22.344 15.047 1 97.06 159 TYR B N 1
ATOM 3093 C CA . TYR B 1 159 ? 16.438 23.406 16.031 1 97.06 159 TYR B CA 1
ATOM 3094 C C . TYR B 1 159 ? 15.609 22.969 17.234 1 97.06 159 TYR B C 1
ATOM 3096 O O . TYR B 1 159 ? 15.039 21.891 17.234 1 97.06 159 TYR B O 1
ATOM 3104 N N . ASP B 1 160 ? 15.57 23.781 18.297 1 97.5 160 ASP B N 1
ATOM 3105 C CA . ASP B 1 160 ? 14.938 23.359 19.547 1 97.5 160 ASP B CA 1
ATOM 3106 C C . ASP B 1 160 ? 13.492 23.859 19.625 1 97.5 160 ASP B C 1
ATOM 3108 O O . ASP B 1 160 ? 12.992 24.469 18.672 1 97.5 160 ASP B O 1
ATOM 3112 N N . GLN B 1 161 ? 12.828 23.578 20.719 1 98.12 161 GLN B N 1
ATOM 3113 C CA . GLN B 1 161 ? 11.406 23.875 20.875 1 98.12 161 GLN B CA 1
ATOM 3114 C C . GLN B 1 161 ? 11.156 25.375 20.969 1 98.12 161 GLN B C 1
ATOM 3116 O O . GLN B 1 161 ? 10.102 25.859 20.562 1 98.12 161 GLN B O 1
ATOM 3121 N N . ALA B 1 162 ? 12.117 26.078 21.531 1 98.31 162 ALA B N 1
ATOM 3122 C CA . ALA B 1 162 ? 11.977 27.531 21.609 1 98.31 162 ALA B CA 1
ATOM 3123 C C . ALA B 1 162 ? 11.875 28.141 20.203 1 98.31 162 ALA B C 1
ATOM 3125 O O . ALA B 1 162 ? 11.055 29.031 19.969 1 98.31 162 ALA B O 1
ATOM 3126 N N . GLU B 1 163 ? 12.734 27.625 19.344 1 98.56 163 GLU B N 1
ATOM 3127 C CA . GLU B 1 163 ? 12.703 28.109 17.969 1 98.56 163 GLU B CA 1
ATOM 3128 C C . GLU B 1 163 ? 11.414 27.672 17.266 1 98.56 163 GLU B C 1
ATOM 3130 O O . GLU B 1 163 ? 10.844 28.438 16.484 1 98.56 163 GLU B O 1
ATOM 3135 N N . ALA B 1 164 ? 10.969 26.484 17.469 1 98.69 164 ALA B N 1
ATOM 3136 C CA . ALA B 1 164 ? 9.695 26.031 16.906 1 98.69 164 ALA B CA 1
ATOM 3137 C C . ALA B 1 164 ? 8.547 26.938 17.344 1 98.69 164 ALA B C 1
ATOM 3139 O O . ALA B 1 164 ? 7.707 27.328 16.531 1 98.69 164 ALA B O 1
ATOM 3140 N N . LEU B 1 165 ? 8.555 27.25 18.641 1 98.69 165 LEU B N 1
ATOM 3141 C CA . LEU B 1 165 ? 7.523 28.141 19.188 1 98.69 165 LEU B CA 1
ATOM 3142 C C . LEU B 1 165 ? 7.598 29.516 18.547 1 98.69 165 LEU B C 1
ATOM 3144 O O . LEU B 1 165 ? 6.574 30.078 18.141 1 98.69 165 LEU B O 1
ATOM 3148 N N . ARG B 1 166 ? 8.828 30.078 18.469 1 98.75 166 ARG B N 1
ATOM 3149 C CA . ARG B 1 166 ? 9.031 31.375 17.844 1 98.75 166 ARG B CA 1
ATOM 3150 C C . ARG B 1 166 ? 8.461 31.391 16.422 1 98.75 166 ARG B C 1
ATOM 3152 O O . ARG B 1 166 ? 7.727 32.312 16.062 1 98.75 166 ARG B O 1
ATOM 3159 N N . ARG B 1 167 ? 8.695 30.422 15.664 1 98.88 167 ARG B N 1
ATOM 3160 C CA . ARG B 1 167 ? 8.242 30.344 14.273 1 98.88 167 ARG B CA 1
ATOM 3161 C C . ARG B 1 167 ? 6.727 30.188 14.203 1 98.88 167 ARG B C 1
ATOM 3163 O O . ARG B 1 167 ? 6.062 30.922 13.469 1 98.88 167 ARG B O 1
ATOM 3170 N N . CYS B 1 168 ? 6.207 29.312 14.992 1 98.88 168 CYS B N 1
ATOM 3171 C CA . CYS B 1 168 ? 4.77 29.078 14.953 1 98.88 168 CYS B CA 1
ATOM 3172 C C . CYS B 1 168 ? 4 30.328 15.359 1 98.88 168 CYS B C 1
ATOM 3174 O O . CYS B 1 168 ? 2.949 30.625 14.789 1 98.88 168 CYS B O 1
ATOM 3176 N N . ILE B 1 169 ? 4.5 31.062 16.359 1 98.81 169 ILE B N 1
ATOM 3177 C CA . ILE B 1 169 ? 3.873 32.312 16.766 1 98.81 169 ILE B CA 1
ATOM 3178 C C . ILE B 1 169 ? 3.867 33.281 15.586 1 98.81 169 ILE B C 1
ATOM 3180 O O . ILE B 1 169 ? 2.85 33.906 15.305 1 98.81 169 ILE B O 1
ATOM 3184 N N . ALA B 1 170 ? 4.996 33.406 14.914 1 98.94 170 ALA B N 1
ATOM 3185 C CA . ALA B 1 170 ? 5.098 34.281 13.75 1 98.94 170 ALA B CA 1
ATOM 3186 C C . ALA B 1 170 ? 4.156 33.844 12.633 1 98.94 170 ALA B C 1
ATOM 3188 O O . ALA B 1 170 ? 3.518 34.656 11.977 1 98.94 170 ALA B O 1
ATOM 3189 N N . PHE B 1 171 ? 4.07 32.531 12.367 1 98.94 171 PHE B N 1
ATOM 3190 C CA . PHE B 1 171 ? 3.191 31.969 11.344 1 98.94 171 PHE B CA 1
ATOM 3191 C C . PHE B 1 171 ? 1.731 32.25 11.672 1 98.94 171 PHE B C 1
ATOM 3193 O O . PHE B 1 171 ? 0.946 32.594 10.781 1 98.94 171 PHE B O 1
ATOM 3200 N N . ALA B 1 172 ? 1.396 32.094 12.945 1 98.81 172 ALA B N 1
ATOM 3201 C CA . ALA B 1 172 ? 0.045 32.438 13.391 1 98.81 172 ALA B CA 1
ATOM 3202 C C . ALA B 1 172 ? -0.287 33.906 13.133 1 98.81 172 ALA B C 1
ATOM 3204 O O . ALA B 1 172 ? -1.354 34.219 12.602 1 98.81 172 ALA B O 1
ATOM 3205 N N . ARG B 1 173 ? 0.592 34.75 13.492 1 98.75 173 ARG B N 1
ATOM 3206 C CA . ARG B 1 173 ? 0.396 36.188 13.289 1 98.75 173 ARG B CA 1
ATOM 3207 C C . ARG B 1 173 ? 0.269 36.531 11.812 1 98.75 173 ARG B C 1
ATOM 3209 O O . ARG B 1 173 ? -0.47 37.438 11.438 1 98.75 173 ARG B O 1
ATOM 3216 N N . ALA B 1 174 ? 1.013 35.75 11.023 1 98.81 174 ALA B N 1
ATOM 3217 C CA . ALA B 1 174 ? 0.965 35.938 9.57 1 98.81 174 ALA B CA 1
ATOM 3218 C C . ALA B 1 174 ? -0.383 35.5 9.008 1 98.81 174 ALA B C 1
ATOM 3220 O O . ALA B 1 174 ? -0.707 35.812 7.855 1 98.81 174 ALA B O 1
ATOM 3221 N N . GLY B 1 175 ? -1.134 34.75 9.75 1 98.75 175 GLY B N 1
ATOM 3222 C CA . GLY B 1 175 ? -2.49 34.438 9.336 1 98.75 175 GLY B CA 1
ATOM 3223 C C . GLY B 1 175 ? -2.691 32.969 9.008 1 98.75 175 GLY B C 1
ATOM 3224 O O . GLY B 1 175 ? -3.703 32.594 8.414 1 98.75 175 GLY B O 1
ATOM 3225 N N . ALA B 1 176 ? -1.721 32.094 9.328 1 98.88 176 ALA B N 1
ATOM 3226 C CA . ALA B 1 176 ? -1.95 30.672 9.156 1 98.88 176 ALA B CA 1
ATOM 3227 C C . ALA B 1 176 ? -3.207 30.234 9.898 1 98.88 176 ALA B C 1
ATOM 3229 O O . ALA B 1 176 ? -3.471 30.688 11.016 1 98.88 176 ALA B O 1
ATOM 3230 N N . ASP B 1 177 ? -4.012 29.328 9.266 1 98.81 177 ASP B N 1
ATOM 3231 C CA . ASP B 1 177 ? -5.246 28.844 9.875 1 98.81 177 ASP B CA 1
ATOM 3232 C C . ASP B 1 177 ? -4.953 27.828 10.977 1 98.81 177 ASP B C 1
ATOM 3234 O O . ASP B 1 177 ? -5.719 27.703 11.93 1 98.81 177 ASP B O 1
ATOM 3238 N N . VAL B 1 178 ? -3.93 27.047 10.805 1 98.94 178 VAL B N 1
ATOM 3239 C CA . VAL B 1 178 ? -3.463 26.016 11.727 1 98.94 178 VAL B CA 1
ATOM 3240 C C . VAL B 1 178 ? -1.941 26.094 11.852 1 98.94 178 VAL B C 1
ATOM 3242 O O . VAL B 1 178 ? -1.242 26.312 10.859 1 98.94 178 VAL B O 1
ATOM 3245 N N . ILE B 1 179 ? -1.404 25.938 13.016 1 98.94 179 ILE B N 1
ATOM 3246 C CA . ILE B 1 179 ? 0.038 25.828 13.211 1 98.94 179 ILE B CA 1
ATOM 3247 C C . ILE B 1 179 ? 0.39 24.438 13.727 1 98.94 179 ILE B C 1
ATOM 3249 O O . ILE B 1 179 ? -0.437 23.766 14.359 1 98.94 179 ILE B O 1
ATOM 3253 N N . TYR B 1 180 ? 1.56 23.984 13.367 1 98.88 180 TYR B N 1
ATOM 3254 C CA . TYR B 1 180 ? 1.99 22.609 13.531 1 98.88 180 TYR B CA 1
ATOM 3255 C C . TYR B 1 180 ? 3.488 22.516 13.797 1 98.88 180 TYR B C 1
ATOM 3257 O O . TYR B 1 180 ? 4.301 22.844 12.93 1 98.88 180 TYR B O 1
ATOM 3265 N N . ALA B 1 181 ? 3.846 22.156 14.984 1 98.62 181 ALA B N 1
ATOM 3266 C CA . ALA B 1 181 ? 5.223 21.844 15.359 1 98.62 181 ALA B CA 1
ATOM 3267 C C . ALA B 1 181 ? 5.348 20.406 15.836 1 98.62 181 ALA B C 1
ATOM 3269 O O . ALA B 1 181 ? 5.125 20.109 17.016 1 98.62 181 ALA B O 1
ATOM 3270 N N . PRO B 1 182 ? 5.758 19.484 14.938 1 97.25 182 PRO B N 1
ATOM 3271 C CA . PRO B 1 182 ? 5.797 18.062 15.312 1 97.25 182 PRO B CA 1
ATOM 3272 C C . PRO B 1 182 ? 6.852 17.766 16.375 1 97.25 182 PRO B C 1
ATOM 3274 O O . PRO B 1 182 ? 7.945 18.328 16.344 1 97.25 182 PRO B O 1
ATOM 3277 N N . LEU B 1 183 ? 6.477 16.906 17.375 1 96.44 183 LEU B N 1
ATOM 3278 C CA . LEU B 1 183 ? 7.348 16.281 18.359 1 96.44 183 LEU B CA 1
ATOM 3279 C C . LEU B 1 183 ? 7.809 17.297 19.406 1 96.44 183 LEU B C 1
ATOM 3281 O O . LEU B 1 183 ? 8.93 17.203 19.906 1 96.44 183 LEU B O 1
ATOM 3285 N N . VAL B 1 184 ? 7.074 18.328 19.625 1 96.94 184 VAL B N 1
ATOM 3286 C CA . VAL B 1 184 ? 7.305 19.188 20.766 1 96.94 184 VAL B CA 1
ATOM 3287 C C . VAL B 1 184 ? 6.598 18.625 22 1 96.94 184 VAL B C 1
ATOM 3289 O O . VAL B 1 184 ? 5.688 17.797 21.875 1 96.94 184 VAL B O 1
ATOM 3292 N N . ASP B 1 185 ? 7.016 19.031 23.188 1 96.19 185 ASP B N 1
ATOM 3293 C CA . ASP B 1 185 ? 6.457 18.453 24.406 1 96.19 185 ASP B CA 1
ATOM 3294 C C . ASP B 1 185 ? 5.148 19.141 24.781 1 96.19 185 ASP B C 1
ATOM 3296 O O . ASP B 1 185 ? 4.68 20.031 24.078 1 96.19 185 ASP B O 1
ATOM 3300 N N . ALA B 1 186 ? 4.543 18.766 25.859 1 96.5 186 ALA B N 1
ATOM 3301 C CA . ALA B 1 186 ? 3.238 19.234 26.312 1 96.5 186 ALA B CA 1
ATOM 3302 C C . ALA B 1 186 ? 3.281 20.734 26.641 1 96.5 186 ALA B C 1
ATOM 3304 O O . ALA B 1 186 ? 2.338 21.469 26.328 1 96.5 186 ALA B O 1
ATOM 3305 N N . ASP B 1 187 ? 4.32 21.156 27.266 1 97 187 ASP B N 1
ATOM 3306 C CA . ASP B 1 187 ? 4.438 22.578 27.641 1 97 187 ASP B CA 1
ATOM 3307 C C . ASP B 1 187 ? 4.492 23.453 26.391 1 97 187 ASP B C 1
ATOM 3309 O O . ASP B 1 187 ? 3.799 24.469 26.328 1 97 187 ASP B O 1
ATOM 3313 N N . THR B 1 188 ? 5.355 23.094 25.469 1 98.19 188 THR B N 1
ATOM 3314 C CA . THR B 1 188 ? 5.43 23.828 24.219 1 98.19 188 THR B CA 1
ATOM 3315 C C . THR B 1 188 ? 4.098 23.781 23.484 1 98.19 188 THR B C 1
ATOM 3317 O O . THR B 1 188 ? 3.674 24.766 22.875 1 98.19 188 THR B O 1
ATOM 3320 N N . THR B 1 189 ? 3.422 22.641 23.516 1 98.44 189 THR B N 1
ATOM 3321 C CA . THR B 1 189 ? 2.107 22.516 22.891 1 98.44 189 THR B CA 1
ATOM 3322 C C . THR B 1 189 ? 1.124 23.516 23.5 1 98.44 189 THR B C 1
ATOM 3324 O O . THR B 1 189 ? 0.408 24.203 22.781 1 98.44 189 THR B O 1
ATOM 3327 N N . ARG B 1 190 ? 1.115 23.641 24.812 1 98.19 190 ARG B N 1
ATOM 3328 C CA . ARG B 1 190 ? 0.232 24.594 25.469 1 98.19 190 ARG B CA 1
ATOM 3329 C C . ARG B 1 190 ? 0.565 26.016 25.078 1 98.19 190 ARG B C 1
ATOM 3331 O O . ARG B 1 190 ? -0.332 26.859 24.922 1 98.19 190 ARG B O 1
ATOM 3338 N N . ALA B 1 191 ? 1.832 26.266 24.969 1 98.62 191 ALA B N 1
ATOM 3339 C CA . ALA B 1 191 ? 2.25 27.594 24.547 1 98.62 191 ALA B CA 1
ATOM 3340 C C . ALA B 1 191 ? 1.758 27.891 23.125 1 98.62 191 ALA B C 1
ATOM 3342 O O . ALA B 1 191 ? 1.373 29.016 22.812 1 98.62 191 ALA B O 1
ATOM 3343 N N . LEU B 1 192 ? 1.803 26.906 22.25 1 98.88 192 LEU B N 1
ATOM 3344 C CA . LEU B 1 192 ? 1.267 27.062 20.906 1 98.88 192 LEU B CA 1
ATOM 3345 C C . LEU B 1 192 ? -0.234 27.328 20.938 1 98.88 192 LEU B C 1
ATOM 3347 O O . LEU B 1 192 ? -0.731 28.203 20.234 1 98.88 192 LEU B O 1
ATOM 3351 N N . VAL B 1 193 ? -0.916 26.609 21.766 1 98.75 193 VAL B N 1
ATOM 3352 C CA . VAL B 1 193 ? -2.363 26.75 21.891 1 98.75 193 VAL B CA 1
ATOM 3353 C C . VAL B 1 193 ? -2.705 28.156 22.375 1 98.75 193 VAL B C 1
ATOM 3355 O O . VAL B 1 193 ? -3.707 28.734 21.938 1 98.75 193 VAL B O 1
ATOM 3358 N N . ALA B 1 194 ? -1.889 28.688 23.156 1 98.25 194 ALA B N 1
ATOM 3359 C CA . ALA B 1 194 ? -2.117 30.016 23.75 1 98.25 194 ALA B CA 1
ATOM 3360 C C . ALA B 1 194 ? -2.057 31.109 22.688 1 98.25 194 ALA B C 1
ATOM 3362 O O . ALA B 1 194 ? -2.484 32.25 22.922 1 98.25 194 ALA B O 1
ATOM 3363 N N . THR B 1 195 ? -1.517 30.828 21.531 1 98.06 195 THR B N 1
ATOM 3364 C CA . THR B 1 195 ? -1.491 31.797 20.453 1 98.06 195 THR B CA 1
ATOM 3365 C C . THR B 1 195 ? -2.906 32.094 19.969 1 98.06 195 THR B C 1
ATOM 3367 O O . THR B 1 195 ? -3.133 33.125 19.312 1 98.06 195 THR B O 1
ATOM 3370 N N . GLY B 1 196 ? -3.834 31.188 20.203 1 98.31 196 GLY B N 1
ATOM 3371 C CA . GLY B 1 196 ? -5.207 31.344 19.75 1 98.31 196 GLY B CA 1
ATOM 3372 C C . GLY B 1 196 ? -5.477 30.719 18.406 1 98.31 196 GLY B C 1
ATOM 3373 O O . GLY B 1 196 ? -6.633 30.562 18.016 1 98.31 196 GLY B O 1
ATOM 3374 N N . THR B 1 197 ? -4.449 30.375 17.688 1 98.75 197 THR B N 1
ATOM 3375 C CA . THR B 1 197 ? -4.559 29.672 16.406 1 98.75 197 THR B CA 1
ATOM 3376 C C . THR B 1 197 ? -4.672 28.172 16.641 1 98.75 197 THR B C 1
ATOM 3378 O O . THR B 1 197 ? -3.967 27.609 17.484 1 98.75 197 THR B O 1
ATOM 3381 N N . PRO B 1 198 ? -5.645 27.484 15.922 1 98.88 198 PRO B N 1
ATOM 3382 C CA . PRO B 1 198 ? -5.734 26.016 16.062 1 98.88 198 PRO B CA 1
ATOM 3383 C C . PRO B 1 198 ? -4.379 25.328 15.922 1 98.88 198 PRO B C 1
ATOM 3385 O O . PRO B 1 198 ? -3.57 25.719 15.078 1 98.88 198 PRO B O 1
ATOM 3388 N N . VAL B 1 199 ? -4.117 24.297 16.75 1 98.94 199 VAL B N 1
ATOM 3389 C CA . VAL B 1 199 ? -2.85 23.578 16.75 1 98.94 199 VAL B CA 1
ATOM 3390 C C . VAL B 1 199 ? -3.072 22.141 16.312 1 98.94 199 VAL B C 1
ATOM 3392 O O . VAL B 1 199 ? -3.982 21.453 16.797 1 98.94 199 VAL B O 1
ATOM 3395 N N . ASN B 1 200 ? -2.311 21.703 15.32 1 98.88 200 ASN B N 1
ATOM 3396 C CA . ASN B 1 200 ? -2.209 20.281 14.992 1 98.88 200 ASN B CA 1
ATOM 3397 C C . ASN B 1 200 ? -1.143 19.594 15.836 1 98.88 200 ASN B C 1
ATOM 3399 O O . ASN B 1 200 ? -0.013 20.062 15.938 1 98.88 200 ASN B O 1
ATOM 3403 N N . LEU B 1 201 ? -1.509 18.547 16.469 1 98.69 201 LEU B N 1
ATOM 3404 C CA . LEU B 1 201 ? -0.573 17.703 17.188 1 98.69 201 LEU B CA 1
ATOM 3405 C C . LEU B 1 201 ? -0.32 16.391 16.438 1 98.69 201 LEU B C 1
ATOM 3407 O O . LEU B 1 201 ? -1.26 15.766 15.953 1 98.69 201 LEU B O 1
ATOM 3411 N N . LEU B 1 202 ? 0.927 16.016 16.281 1 98.25 202 LEU B N 1
ATOM 3412 C CA . LEU B 1 202 ? 1.298 14.734 15.688 1 98.25 202 LEU B CA 1
ATOM 3413 C C . LEU B 1 202 ? 1.306 13.641 16.75 1 98.25 202 LEU B C 1
ATOM 3415 O O . LEU B 1 202 ? 2.02 13.742 17.75 1 98.25 202 LEU B O 1
ATOM 3419 N N . ALA B 1 203 ? 0.526 12.594 16.562 1 97.69 203 ALA B N 1
ATOM 3420 C CA . ALA B 1 203 ? 0.573 11.438 17.453 1 97.69 203 ALA B CA 1
ATOM 3421 C C . ALA B 1 203 ? 1.812 10.586 17.172 1 97.69 203 ALA B C 1
ATOM 3423 O O . ALA B 1 203 ? 1.716 9.508 16.578 1 97.69 203 ALA B O 1
ATOM 3424 N N . ALA B 1 204 ? 2.906 10.984 17.688 1 95.88 204 ALA B N 1
ATOM 3425 C CA . ALA B 1 204 ? 4.211 10.344 17.562 1 95.88 204 ALA B CA 1
ATOM 3426 C C . ALA B 1 204 ? 5.012 10.477 18.859 1 95.88 204 ALA B C 1
ATOM 3428 O O . ALA B 1 204 ? 4.637 11.234 19.75 1 95.88 204 ALA B O 1
ATOM 3429 N N . GLY B 1 205 ? 6.121 9.695 18.906 1 93.19 205 GLY B N 1
ATOM 3430 C CA . GLY B 1 205 ? 6.891 9.727 20.141 1 93.19 205 GLY B CA 1
ATOM 3431 C C . GLY B 1 205 ? 6.055 9.43 21.375 1 93.19 205 GLY B C 1
ATOM 3432 O O . GLY B 1 205 ? 5.281 8.469 21.391 1 93.19 205 GLY B O 1
ATOM 3433 N N . GLU B 1 206 ? 6.148 10.281 22.359 1 92.19 206 GLU B N 1
ATOM 3434 C CA . GLU B 1 206 ? 5.445 10.078 23.625 1 92.19 206 GLU B CA 1
ATOM 3435 C C . GLU B 1 206 ? 3.955 10.367 23.484 1 92.19 206 GLU B C 1
ATOM 3437 O O . GLU B 1 206 ? 3.145 9.883 24.266 1 92.19 206 GLU B O 1
ATOM 3442 N N . MET B 1 207 ? 3.652 11.125 22.484 1 93.69 207 MET B N 1
ATOM 3443 C CA . MET B 1 207 ? 2.25 11.492 22.297 1 93.69 207 MET B CA 1
ATOM 3444 C C . MET B 1 207 ? 1.413 10.273 21.938 1 93.69 207 MET B C 1
ATOM 3446 O O . MET B 1 207 ? 0.19 10.281 22.094 1 93.69 207 MET B O 1
ATOM 3450 N N . ARG B 1 208 ? 2.012 9.156 21.516 1 95.56 208 ARG B N 1
ATOM 3451 C CA . ARG B 1 208 ? 1.297 7.934 21.172 1 95.56 208 ARG B CA 1
ATOM 3452 C C . ARG B 1 208 ? 0.718 7.262 22.406 1 95.56 208 ARG B C 1
ATOM 3454 O O . ARG B 1 208 ? -0.149 6.391 22.297 1 95.56 208 ARG B O 1
ATOM 3461 N N . ASP B 1 209 ? 1.173 7.695 23.516 1 96.69 209 ASP B N 1
ATOM 3462 C CA . ASP B 1 209 ? 0.697 7.109 24.766 1 96.69 209 ASP B CA 1
ATOM 3463 C C . ASP B 1 209 ? -0.541 7.844 25.281 1 96.69 209 ASP B C 1
ATOM 3465 O O . ASP B 1 209 ? -1.185 7.398 26.234 1 96.69 209 ASP B O 1
ATOM 3469 N N . LEU B 1 210 ? -0.858 8.977 24.672 1 97.5 210 LEU B N 1
ATOM 3470 C CA . LEU B 1 210 ? -2.012 9.766 25.078 1 97.5 210 LEU B CA 1
ATOM 3471 C C . LEU B 1 210 ? -3.229 9.438 24.219 1 97.5 210 LEU B C 1
ATOM 3473 O O . LEU B 1 210 ? -3.096 9.148 23.031 1 97.5 210 LEU B O 1
ATOM 3477 N N . THR B 1 211 ? -4.387 9.516 24.844 1 98.38 211 THR B N 1
ATOM 3478 C CA . THR B 1 211 ? -5.645 9.391 24.109 1 98.38 211 THR B CA 1
ATOM 3479 C C . THR B 1 211 ? -6.027 10.711 23.453 1 98.38 211 THR B C 1
ATOM 3481 O O . THR B 1 211 ? -5.445 11.758 23.766 1 98.38 211 THR B O 1
ATOM 3484 N N . THR B 1 212 ? -7.008 10.625 22.562 1 98.69 212 THR B N 1
ATOM 3485 C CA . THR B 1 212 ? -7.562 11.828 21.953 1 98.69 212 THR B CA 1
ATOM 3486 C C . THR B 1 212 ? -8.016 12.82 23.031 1 98.69 212 THR B C 1
ATOM 3488 O O . THR B 1 212 ? -7.746 14.016 22.922 1 98.69 212 THR B O 1
ATOM 3491 N N . GLU B 1 213 ? -8.656 12.328 24.047 1 98.31 213 GLU B N 1
ATOM 3492 C CA . GLU B 1 213 ? -9.156 13.172 25.125 1 98.31 213 GLU B CA 1
ATOM 3493 C C . GLU B 1 213 ? -8.008 13.859 25.859 1 98.31 213 GLU B C 1
ATOM 3495 O O . GLU B 1 213 ? -8.07 15.055 26.125 1 98.31 213 GLU B O 1
ATOM 3500 N N . GLN B 1 214 ? -6.961 13.078 26.125 1 98.31 214 GLN B N 1
ATOM 3501 C CA . GLN B 1 214 ? -5.805 13.633 26.828 1 98.31 214 GLN B CA 1
ATOM 3502 C C . GLN B 1 214 ? -5.082 14.664 25.969 1 98.31 214 GLN B C 1
ATOM 3504 O O . GLN B 1 214 ? -4.625 15.688 26.484 1 98.31 214 GLN B O 1
ATOM 3509 N N . MET B 1 215 ? -4.988 14.453 24.703 1 98.5 215 MET B N 1
ATOM 3510 C CA . MET B 1 215 ? -4.395 15.43 23.797 1 98.5 215 MET B CA 1
ATOM 3511 C C . MET B 1 215 ? -5.273 16.672 23.672 1 98.5 215 MET B C 1
ATOM 3513 O O . MET B 1 215 ? -4.77 17.797 23.641 1 98.5 215 MET B O 1
ATOM 3517 N N . GLY B 1 216 ? -6.586 16.422 23.656 1 98.69 216 GLY B N 1
ATOM 3518 C CA . GLY B 1 216 ? -7.523 17.531 23.688 1 98.69 216 GLY B CA 1
ATOM 3519 C C . GLY B 1 216 ? -7.367 18.422 24.906 1 98.69 216 GLY B C 1
ATOM 3520 O O . GLY B 1 216 ? -7.496 19.641 24.812 1 98.69 216 GLY B O 1
ATOM 3521 N N . ALA B 1 217 ? -7.062 17.828 25.984 1 98.5 217 ALA B N 1
ATOM 3522 C CA . ALA B 1 217 ? -6.895 18.562 27.234 1 98.5 217 ALA B CA 1
ATOM 3523 C C . ALA B 1 217 ? -5.715 19.531 27.156 1 98.5 217 ALA B C 1
ATOM 3525 O O . ALA B 1 217 ? -5.625 20.484 27.922 1 98.5 217 ALA B O 1
ATOM 3526 N N . LEU B 1 218 ? -4.809 19.281 26.219 1 98.38 218 LEU B N 1
ATOM 3527 C CA . LEU B 1 218 ? -3.723 20.219 25.969 1 98.38 218 LEU B CA 1
ATOM 3528 C C . LEU B 1 218 ? -4.219 21.422 25.172 1 98.38 218 LEU B C 1
ATOM 3530 O O . LEU B 1 218 ? -3.51 22.422 25.047 1 98.38 218 LEU B O 1
ATOM 3534 N N . GLY B 1 219 ? -5.414 21.312 24.609 1 98.81 219 GLY B N 1
ATOM 3535 C CA . GLY B 1 219 ? -6.035 22.422 23.906 1 98.81 219 GLY B CA 1
ATOM 3536 C C . GLY B 1 219 ? -5.902 22.312 22.406 1 98.81 219 GLY B C 1
ATOM 3537 O O . GLY B 1 219 ? -6.289 23.234 21.672 1 98.81 219 GLY B O 1
ATOM 3538 N N . VAL B 1 220 ? -5.398 21.234 21.891 1 98.81 220 VAL B N 1
ATOM 3539 C CA . VAL B 1 220 ? -5.133 21.125 20.469 1 98.81 220 VAL B CA 1
ATOM 3540 C C . VAL B 1 220 ? -6.449 20.938 19.703 1 98.81 220 VAL B C 1
ATOM 3542 O O . VAL B 1 220 ? -7.449 20.516 20.281 1 98.81 220 VAL B O 1
ATOM 3545 N N . ALA B 1 221 ? -6.477 21.328 18.438 1 98.88 221 ALA B N 1
ATOM 3546 C CA . ALA B 1 221 ? -7.688 21.312 17.625 1 98.88 221 ALA B CA 1
ATOM 3547 C C . ALA B 1 221 ? -7.664 20.172 16.609 1 98.88 221 ALA B C 1
ATOM 3549 O O . ALA B 1 221 ? -8.695 19.812 16.047 1 98.88 221 ALA B O 1
ATOM 3550 N N . ARG B 1 222 ? -6.527 19.562 16.359 1 98.88 222 ARG B N 1
ATOM 3551 C CA . ARG B 1 222 ? -6.32 18.531 15.352 1 98.88 222 ARG B CA 1
ATOM 3552 C C . ARG B 1 222 ? -5.223 17.562 15.773 1 98.88 222 ARG B C 1
ATOM 3554 O O . ARG B 1 222 ? -4.234 17.969 16.391 1 98.88 222 ARG B O 1
ATOM 3561 N N . ILE B 1 223 ? -5.426 16.312 15.539 1 98.81 223 ILE B N 1
ATOM 3562 C CA . ILE B 1 223 ? -4.43 15.258 15.742 1 98.81 223 ILE B CA 1
ATOM 3563 C C . ILE B 1 223 ? -4.172 14.531 14.43 1 98.81 223 ILE B C 1
ATOM 3565 O O . ILE B 1 223 ? -5.105 14.031 13.797 1 98.81 223 ILE B O 1
ATOM 3569 N N . SER B 1 224 ? -2.994 14.555 13.93 1 98.19 224 SER B N 1
ATOM 3570 C CA . SER B 1 224 ? -2.584 13.781 12.766 1 98.19 224 SER B CA 1
ATOM 3571 C C . SER B 1 224 ? -1.618 12.664 13.148 1 98.19 224 SER B C 1
ATOM 3573 O O . SER B 1 224 ? -1.076 12.664 14.258 1 98.19 224 SER B O 1
ATOM 3575 N N . ILE B 1 225 ? -1.436 11.695 12.219 1 98.19 225 ILE B N 1
ATOM 3576 C CA . ILE B 1 225 ? -0.553 10.578 12.531 1 98.19 225 ILE B CA 1
ATOM 3577 C C . ILE B 1 225 ? 0.56 10.492 11.492 1 98.19 225 ILE B C 1
ATOM 3579 O O . ILE B 1 225 ? 1.417 9.609 11.562 1 98.19 225 ILE B O 1
ATOM 3583 N N . GLY B 1 226 ? 0.551 11.398 10.531 1 96.19 226 GLY B N 1
ATOM 3584 C CA . GLY B 1 226 ? 1.554 11.367 9.477 1 96.19 226 GLY B CA 1
ATOM 3585 C C . GLY B 1 226 ? 1.693 10 8.836 1 96.19 226 GLY B C 1
ATOM 3586 O O . GLY B 1 226 ? 0.694 9.344 8.539 1 96.19 226 GLY B O 1
ATOM 3587 N N . GLY B 1 227 ? 2.936 9.641 8.602 1 96.12 227 GLY B N 1
ATOM 3588 C CA . GLY B 1 227 ? 3.201 8.359 7.977 1 96.12 227 GLY B CA 1
ATOM 3589 C C . GLY B 1 227 ? 3.166 7.203 8.961 1 96.12 227 GLY B C 1
ATOM 3590 O O . GLY B 1 227 ? 3.6 6.094 8.633 1 96.12 227 GLY B O 1
ATOM 3591 N N . GLY B 1 228 ? 2.631 7.445 10.172 1 97.44 228 GLY B N 1
ATOM 3592 C CA . GLY B 1 228 ? 2.734 6.465 11.242 1 97.44 228 GLY B CA 1
ATOM 3593 C C . GLY B 1 228 ? 2.115 5.129 10.883 1 97.44 228 GLY B C 1
ATOM 3594 O O . GLY B 1 228 ? 2.762 4.086 11.016 1 97.44 228 GLY B O 1
ATOM 3595 N N . LEU B 1 229 ? 0.87 5.156 10.469 1 98.62 229 LEU B N 1
ATOM 3596 C CA . LEU B 1 229 ? 0.18 3.9 10.18 1 98.62 229 LEU B CA 1
ATOM 3597 C C . LEU B 1 229 ? 0.77 3.227 8.945 1 98.62 229 LEU B C 1
ATOM 3599 O O . LEU B 1 229 ? 0.877 1.999 8.898 1 98.62 229 LEU B O 1
ATOM 3603 N N . ALA B 1 230 ? 1.149 4.012 7.91 1 98.12 230 ALA B N 1
ATOM 3604 C CA . ALA B 1 230 ? 1.863 3.451 6.766 1 98.12 230 ALA B CA 1
ATOM 3605 C C . ALA B 1 230 ? 3.135 2.732 7.211 1 98.12 230 ALA B C 1
ATOM 3607 O O . ALA B 1 230 ? 3.455 1.654 6.703 1 98.12 230 ALA B O 1
ATOM 3608 N N . ARG B 1 231 ? 3.826 3.299 8.164 1 97.81 231 ARG B N 1
ATOM 3609 C CA . ARG B 1 231 ? 5.066 2.703 8.648 1 97.81 231 ARG B CA 1
ATOM 3610 C C . ARG B 1 231 ? 4.793 1.425 9.43 1 97.81 231 ARG B C 1
ATOM 3612 O O . ARG B 1 231 ? 5.617 0.51 9.445 1 97.81 231 ARG B O 1
ATOM 3619 N N . VAL B 1 232 ? 3.676 1.387 10.141 1 98.69 232 VAL B N 1
ATOM 3620 C CA . VAL B 1 232 ? 3.316 0.137 10.797 1 98.69 232 VAL B CA 1
ATOM 3621 C C . VAL B 1 232 ? 3.131 -0.964 9.758 1 98.69 232 VAL B C 1
ATOM 3623 O O . VAL B 1 232 ? 3.57 -2.1 9.961 1 98.69 232 VAL B O 1
ATOM 3626 N N . THR B 1 233 ? 2.506 -0.667 8.609 1 98.56 233 THR B N 1
ATOM 3627 C CA . THR B 1 233 ? 2.334 -1.663 7.559 1 98.56 233 THR B CA 1
ATOM 3628 C C . THR B 1 233 ? 3.684 -2.072 6.973 1 98.56 233 THR B C 1
ATOM 3630 O O . THR B 1 233 ? 3.869 -3.223 6.574 1 98.56 233 THR B O 1
ATOM 3633 N N . GLN B 1 234 ? 4.625 -1.106 6.91 1 98.31 234 GLN B N 1
ATOM 3634 C CA . GLN B 1 234 ? 5.965 -1.461 6.461 1 98.31 234 GLN B CA 1
ATOM 3635 C C . GLN B 1 234 ? 6.613 -2.475 7.402 1 98.31 234 GLN B C 1
ATOM 3637 O O . GLN B 1 234 ? 7.34 -3.367 6.957 1 98.31 234 GLN B O 1
ATOM 3642 N N . GLN B 1 235 ? 6.387 -2.277 8.695 1 98.75 235 GLN B N 1
ATOM 3643 C CA . GLN B 1 235 ? 6.934 -3.248 9.633 1 98.75 235 GLN B CA 1
ATOM 3644 C C . GLN B 1 235 ? 6.363 -4.641 9.383 1 98.75 235 GLN B C 1
ATOM 3646 O O . GLN B 1 235 ? 7.086 -5.637 9.469 1 98.75 235 GLN B O 1
ATOM 3651 N N . ILE B 1 236 ? 5.094 -4.762 9.062 1 98.75 236 ILE B N 1
ATOM 3652 C CA . ILE B 1 236 ? 4.445 -6.031 8.742 1 98.75 236 ILE B CA 1
ATOM 3653 C C . ILE B 1 236 ? 5.055 -6.621 7.473 1 98.75 236 ILE B C 1
ATOM 3655 O O . ILE B 1 236 ? 5.316 -7.824 7.402 1 98.75 236 ILE B O 1
ATOM 3659 N N . LEU B 1 237 ? 5.285 -5.77 6.473 1 98.62 237 LEU B N 1
ATOM 3660 C CA . LEU B 1 237 ? 5.941 -6.176 5.234 1 98.62 237 LEU B CA 1
ATOM 3661 C C . LEU B 1 237 ? 7.312 -6.777 5.516 1 98.62 237 LEU B C 1
ATOM 3663 O O . LEU B 1 237 ? 7.637 -7.859 5.02 1 98.62 237 LEU B O 1
ATOM 3667 N N . LEU B 1 238 ? 8.086 -6.086 6.383 1 98.56 238 LEU B N 1
ATOM 3668 C CA . LEU B 1 238 ? 9.414 -6.555 6.758 1 98.56 238 LEU B CA 1
ATOM 3669 C C . LEU B 1 238 ? 9.336 -7.891 7.484 1 98.56 238 LEU B C 1
ATOM 3671 O O . LEU B 1 238 ? 9.992 -8.859 7.094 1 98.56 238 LEU B O 1
ATOM 3675 N N . ASP B 1 239 ? 8.477 -7.957 8.5 1 98.69 239 ASP B N 1
ATOM 3676 C CA . ASP B 1 239 ? 8.367 -9.148 9.328 1 98.69 239 ASP B CA 1
ATOM 3677 C C . ASP B 1 239 ? 7.891 -10.352 8.508 1 98.69 239 ASP B C 1
ATOM 3679 O O . ASP B 1 239 ? 8.461 -11.438 8.609 1 98.69 239 ASP B O 1
ATOM 3683 N N . GLY B 1 240 ? 6.855 -10.133 7.715 1 98.69 240 GLY B N 1
ATOM 3684 C CA . GLY B 1 240 ? 6.301 -11.211 6.914 1 98.69 240 GLY B CA 1
ATOM 3685 C C . GLY B 1 240 ? 7.273 -11.75 5.879 1 98.69 240 GLY B C 1
ATOM 3686 O O . GLY B 1 240 ? 7.402 -12.961 5.715 1 98.69 240 GLY B O 1
ATOM 3687 N N . THR B 1 241 ? 7.938 -10.836 5.203 1 98.75 241 THR B N 1
ATOM 3688 C CA . THR B 1 241 ? 8.891 -11.242 4.176 1 98.75 241 THR B CA 1
ATOM 3689 C C . THR B 1 241 ? 10.062 -11.992 4.793 1 98.75 241 THR B C 1
ATOM 3691 O O . THR B 1 241 ? 10.453 -13.055 4.305 1 98.75 241 THR B O 1
ATOM 3694 N N . ARG B 1 242 ? 10.609 -11.516 5.922 1 98.62 242 ARG B N 1
ATOM 3695 C CA . ARG B 1 242 ? 11.711 -12.18 6.602 1 98.62 242 ARG B CA 1
ATOM 3696 C C . ARG B 1 242 ? 11.289 -13.555 7.117 1 98.62 242 ARG B C 1
ATOM 3698 O O . ARG B 1 242 ? 12.031 -14.531 6.973 1 98.62 242 ARG B O 1
ATOM 3705 N N . ALA B 1 243 ? 10.07 -13.617 7.691 1 98.69 243 ALA B N 1
ATOM 3706 C CA . ALA B 1 243 ? 9.578 -14.883 8.219 1 98.69 243 ALA B CA 1
ATOM 3707 C C . ALA B 1 243 ? 9.523 -15.953 7.133 1 98.69 243 ALA B C 1
ATOM 3709 O O . ALA B 1 243 ? 9.969 -17.078 7.336 1 98.69 243 ALA B O 1
ATOM 3710 N N . MET B 1 244 ? 9.039 -15.617 5.945 1 98.38 244 MET B N 1
ATOM 3711 C CA . MET B 1 244 ? 8.852 -16.625 4.902 1 98.38 244 MET B CA 1
ATOM 3712 C C . MET B 1 244 ? 10.172 -16.953 4.219 1 98.38 244 MET B C 1
ATOM 3714 O O . MET B 1 244 ? 10.461 -18.109 3.928 1 98.38 244 MET B O 1
ATOM 3718 N N . LEU B 1 245 ? 11.039 -15.961 3.98 1 98.56 245 LEU B N 1
ATOM 3719 C CA . LEU B 1 245 ? 12.234 -16.172 3.182 1 98.56 245 LEU B CA 1
ATOM 3720 C C . LEU B 1 245 ? 13.367 -16.719 4.043 1 98.56 245 LEU B C 1
ATOM 3722 O O . LEU B 1 245 ? 14.148 -17.562 3.588 1 98.56 245 LEU B O 1
ATOM 3726 N N . GLU B 1 246 ? 13.469 -16.266 5.32 1 97.81 246 GLU B N 1
ATOM 3727 C CA . GLU B 1 246 ? 14.578 -16.656 6.184 1 97.81 246 GLU B CA 1
ATOM 3728 C C . GLU B 1 246 ? 14.219 -17.891 7.012 1 97.81 246 GLU B C 1
ATOM 3730 O O . GLU B 1 246 ? 15.086 -18.719 7.301 1 97.81 246 GLU B O 1
ATOM 3735 N N . ARG B 1 247 ? 12.93 -18.047 7.363 1 97.69 247 ARG B N 1
ATOM 3736 C CA . ARG B 1 247 ? 12.594 -19.078 8.336 1 97.69 247 ARG B CA 1
ATOM 3737 C C . ARG B 1 247 ? 11.586 -20.062 7.762 1 97.69 247 ARG B C 1
ATOM 3739 O O . ARG B 1 247 ? 11.25 -21.062 8.406 1 97.69 247 ARG B O 1
ATOM 3746 N N . GLY B 1 248 ? 11.102 -19.797 6.551 1 98.38 248 GLY B N 1
ATOM 3747 C CA . GLY B 1 248 ? 10.086 -20.656 5.98 1 98.38 248 GLY B CA 1
ATOM 3748 C C . GLY B 1 248 ? 8.797 -20.672 6.785 1 98.38 248 GLY B C 1
ATOM 3749 O O . GLY B 1 248 ? 8.148 -21.719 6.898 1 98.38 248 GLY B O 1
ATOM 3750 N N . ASP B 1 249 ? 8.492 -19.578 7.441 1 98.69 249 ASP B N 1
ATOM 3751 C CA . ASP B 1 249 ? 7.367 -19.438 8.367 1 98.69 249 ASP B CA 1
ATOM 3752 C C . ASP B 1 249 ? 6.266 -18.562 7.773 1 98.69 249 ASP B C 1
ATOM 3754 O O . ASP B 1 249 ? 6.508 -17.422 7.402 1 98.69 249 ASP B O 1
ATOM 3758 N N . PHE B 1 250 ? 5.031 -19.062 7.672 1 98.75 250 PHE B N 1
ATOM 3759 C CA . PHE B 1 250 ? 3.926 -18.359 7.027 1 98.75 250 PHE B CA 1
ATOM 3760 C C . PHE B 1 250 ? 2.836 -18.031 8.039 1 98.75 250 PHE B C 1
ATOM 3762 O O . PHE B 1 250 ? 1.743 -17.594 7.664 1 98.75 250 PHE B O 1
ATOM 3769 N N . THR B 1 251 ? 3.119 -18.156 9.305 1 98.5 251 THR B N 1
ATOM 3770 C CA . THR B 1 251 ? 2.123 -18.031 10.367 1 98.5 251 THR B CA 1
ATOM 3771 C C . THR B 1 251 ? 1.6 -16.594 10.445 1 98.5 251 THR B C 1
ATOM 3773 O O . THR B 1 251 ? 0.452 -16.375 10.836 1 98.5 251 THR B O 1
ATOM 3776 N N . LEU B 1 252 ? 2.445 -15.625 10.094 1 98.5 252 LEU B N 1
ATOM 3777 C CA . LEU B 1 252 ? 2.023 -14.227 10.125 1 98.5 252 LEU B CA 1
ATOM 3778 C C . LEU B 1 252 ? 0.811 -14.008 9.234 1 98.5 252 LEU B C 1
ATOM 3780 O O . LEU B 1 252 ? -0.029 -13.148 9.516 1 98.5 252 LEU B O 1
ATOM 3784 N N . LEU B 1 253 ? 0.658 -14.805 8.188 1 98.56 253 LEU B N 1
ATOM 3785 C CA . LEU B 1 253 ? -0.427 -14.656 7.227 1 98.56 253 LEU B CA 1
ATOM 3786 C C . LEU B 1 253 ? -1.775 -14.953 7.875 1 98.56 253 LEU B C 1
ATOM 3788 O O . LEU B 1 253 ? -2.824 -14.617 7.32 1 98.56 253 LEU B O 1
ATOM 3792 N N . LYS B 1 254 ? -1.797 -15.641 9.031 1 98 254 LYS B N 1
ATOM 3793 C CA . LYS B 1 254 ? -3.031 -15.938 9.75 1 98 254 LYS B CA 1
ATOM 3794 C C . LYS B 1 254 ? -3.715 -14.664 10.227 1 98 254 LYS B C 1
ATOM 3796 O O . LYS B 1 254 ? -4.898 -14.68 10.57 1 98 254 LYS B O 1
ATOM 3801 N N . GLY B 1 255 ? -2.992 -13.555 10.258 1 97.94 255 GLY B N 1
ATOM 3802 C CA . GLY B 1 255 ? -3.543 -12.273 10.68 1 97.94 255 GLY B CA 1
ATOM 3803 C C . GLY B 1 255 ? -4.199 -11.508 9.547 1 97.94 255 GLY B C 1
ATOM 3804 O O . GLY B 1 255 ? -4.578 -10.344 9.711 1 97.94 255 GLY B O 1
ATOM 3805 N N . ALA B 1 256 ? -4.348 -12.133 8.391 1 97.69 256 ALA B N 1
ATOM 3806 C CA . ALA B 1 256 ? -4.91 -11.469 7.219 1 97.69 256 ALA B CA 1
ATOM 3807 C C . ALA B 1 256 ? -6.367 -11.078 7.457 1 97.69 256 ALA B C 1
ATOM 3809 O O . ALA B 1 256 ? -7.121 -11.82 8.086 1 97.69 256 ALA B O 1
ATOM 3810 N N . ALA B 1 257 ? -6.738 -9.914 6.965 1 97.44 257 ALA B N 1
ATOM 3811 C CA . ALA B 1 257 ? -8.117 -9.438 7.062 1 97.44 257 ALA B CA 1
ATOM 3812 C C . ALA B 1 257 ? -9.07 -10.352 6.293 1 97.44 257 ALA B C 1
ATOM 3814 O O . ALA B 1 257 ? -8.672 -10.992 5.32 1 97.44 257 ALA B O 1
ATOM 3815 N N . ASN B 1 258 ? -10.297 -10.367 6.801 1 94.19 258 ASN B N 1
ATOM 3816 C CA . ASN B 1 258 ? -11.359 -10.977 6.008 1 94.19 258 ASN B CA 1
ATOM 3817 C C . ASN B 1 258 ? -11.602 -10.211 4.711 1 94.19 258 ASN B C 1
ATOM 3819 O O . ASN B 1 258 ? -11.945 -9.031 4.738 1 94.19 258 ASN B O 1
ATOM 3823 N N . VAL B 1 259 ? -11.414 -10.891 3.635 1 89.81 259 VAL B N 1
ATOM 3824 C CA . VAL B 1 259 ? -11.484 -10.258 2.324 1 89.81 259 VAL B CA 1
A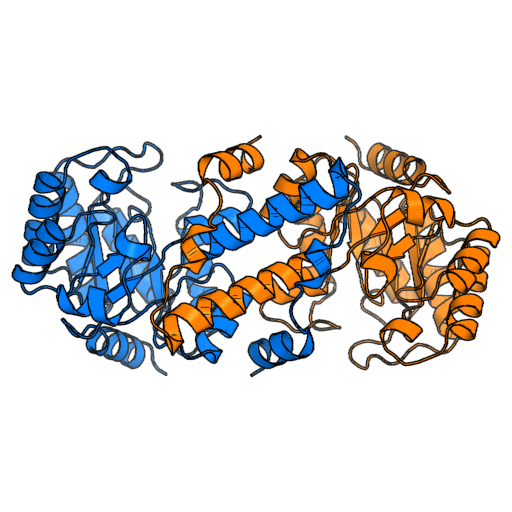TOM 3825 C C . VAL B 1 259 ? -12.852 -9.602 2.139 1 89.81 259 VAL B C 1
ATOM 3827 O O . VAL B 1 259 ? -12.945 -8.492 1.603 1 89.81 259 VAL B O 1
ATOM 3830 N N . ALA B 1 260 ? -13.867 -10.25 2.529 1 89.56 260 ALA B N 1
ATOM 3831 C CA . ALA B 1 260 ? -15.227 -9.734 2.389 1 89.56 260 ALA B CA 1
ATOM 3832 C C . ALA B 1 260 ? -15.391 -8.414 3.148 1 89.56 260 ALA B C 1
ATOM 3834 O O . ALA B 1 260 ? -16.078 -7.508 2.68 1 89.56 260 ALA B O 1
ATOM 3835 N N . GLU B 1 261 ? -14.836 -8.305 4.273 1 92.62 261 GLU B N 1
ATOM 3836 C CA . GLU B 1 261 ? -14.914 -7.074 5.051 1 92.62 261 GLU B CA 1
ATOM 3837 C C . GLU B 1 261 ? -14.211 -5.926 4.332 1 92.62 261 GLU B C 1
ATOM 3839 O O . GLU B 1 261 ? -14.758 -4.824 4.223 1 92.62 261 GLU B O 1
ATOM 3844 N N . VAL B 1 262 ? -13.023 -6.207 3.848 1 94.25 262 VAL B N 1
ATOM 3845 C CA . VAL B 1 262 ? -12.258 -5.18 3.146 1 94.25 262 VAL B CA 1
ATOM 3846 C C . VAL B 1 262 ? -13.016 -4.727 1.902 1 94.25 262 VAL B C 1
ATOM 3848 O O . VAL B 1 262 ? -13.188 -3.527 1.674 1 94.25 262 VAL B O 1
ATOM 3851 N N . GLU B 1 263 ? -13.5 -5.688 1.19 1 91.5 263 GLU B N 1
ATOM 3852 C CA . GLU B 1 263 ? -14.188 -5.387 -0.059 1 91.5 263 GLU B CA 1
ATOM 3853 C C . GLU B 1 263 ? -15.461 -4.582 0.196 1 91.5 263 GLU B C 1
ATOM 3855 O O . GLU B 1 263 ? -15.82 -3.713 -0.601 1 91.5 263 GLU B O 1
ATOM 3860 N N . ALA B 1 264 ? -16.141 -4.836 1.272 1 93.06 264 ALA B N 1
ATOM 3861 C CA . ALA B 1 264 ? -17.328 -4.078 1.628 1 93.06 264 ALA B CA 1
ATOM 3862 C C . ALA B 1 264 ? -17 -2.609 1.873 1 93.06 264 ALA B C 1
ATOM 3864 O O . ALA B 1 264 ? -17.781 -1.724 1.533 1 93.06 264 ALA B O 1
ATOM 3865 N N . LEU B 1 265 ? -15.883 -2.348 2.389 1 94.44 265 LEU B N 1
ATOM 3866 C CA . LEU B 1 265 ? -15.453 -0.985 2.688 1 94.44 265 LEU B CA 1
ATOM 3867 C C . LEU B 1 265 ? -14.977 -0.276 1.426 1 94.44 265 LEU B C 1
ATOM 3869 O O . LEU B 1 265 ? -15.07 0.949 1.322 1 94.44 265 LEU B O 1
ATOM 3873 N N . LEU B 1 266 ? -14.516 -1.021 0.466 1 93.5 266 LEU B N 1
ATOM 3874 C CA . LEU B 1 266 ? -13.984 -0.435 -0.762 1 93.5 266 LEU B CA 1
ATOM 3875 C C . LEU B 1 266 ? -15.117 -0.109 -1.735 1 93.5 266 LEU B C 1
ATOM 3877 O O . LEU B 1 266 ? -15 0.827 -2.531 1 93.5 266 LEU B O 1
ATOM 3881 N N . ASN B 1 267 ? -16.203 -0.877 -1.785 1 83.88 267 ASN B N 1
ATOM 3882 C CA . ASN B 1 267 ? -17.297 -0.741 -2.734 1 83.88 267 ASN B CA 1
ATOM 3883 C C . ASN B 1 267 ? -18.406 0.164 -2.189 1 83.88 267 ASN B C 1
ATOM 3885 O O . ASN B 1 267 ? -19.328 0.521 -2.914 1 83.88 267 ASN B O 1
ATOM 3889 N N . GLY B 1 268 ? -18.406 0.463 -0.962 1 69.12 268 GLY B N 1
ATOM 3890 C CA . GLY B 1 268 ? -19.5 1.215 -0.391 1 69.12 268 GLY B CA 1
ATOM 3891 C C . GLY B 1 268 ? -19.375 2.713 -0.598 1 69.12 268 GLY B C 1
ATOM 3892 O O . GLY B 1 268 ? -18.312 3.205 -0.963 1 69.12 268 GLY B O 1
#

Radius of gyration: 25.16 Å; Cα contacts (8 Å, |Δi|>4): 1240; chains: 2; bounding box: 40×73×56 Å

Organism: Ruegeria pomeroyi (strain ATCC 700808 / DSM 15171 / DSS-3) (NCBI:txid246200)

Nearest PDB structures (foldseek):
  4mg4-assembly1_A  TM=8.834E-01  e=3.200E-22  Burkholderia cenocepacia J2315
  4mg4-assembly4_D  TM=9.122E-01  e=5.742E-21  Burkholderia cenocepacia J2315
  4mg4-assembly1_H  TM=8.850E-01  e=4.061E-21  Burkholderia cenocepacia J2315
  4mg4-assembly2_F  TM=9.057E-01  e=1.148E-20  Burkholderia cenocepacia J2315
  4iqe-assembly1_B  TM=8.621E-01  e=1.544E-19  Bacillus anthracis

Sequence (536 aa):
MGRDKLTERFRTLHVPGNPLVMPNPWDIGSAKVMARLGAQALATTSSGYGFTLGLADGGQISRDIALQHAADICAAVDLPVNGDFENGFGDSPDTVAETVRLAAEAGLAGVSIEDTMMPSKEFYPFDLALARIEAAVAAARAAGIVLTARADGCMTGNYDQAEALRRCIAFARAGADVIYAPLVDADTTRALVATGTPVNLLAAGEMRDLTTEQMGALGVARISIGGGLARVTQQILLDGTRAMLERGDFTLLKGAANVAEVEALLNGMGRDKLTERFRTLHVPGNPLVMPNPWDIGSAKVMARLGAQALATTSSGYGFTLGLADGGQISRDIALQHAADICAAVDLPVNGDFENGFGDSPDTVAETVRLAAEAGLAGVSIEDTMMPSKEFYPFDLALARIEAAVAAARAAGIVLTARADGCMTGNYDQAEALRRCIAFARAGADVIYAPLVDADTTRALVATGTPVNLLAAGEMRDLTTEQMGALGVARISIGGGLARVTQQILLDGTRAMLERGDFTLLKGAANVAEVEALLNG

InterPro domains:
  IPR015813 Pyruvate/Phosphoenolpyruvate kinase-like domain superfamily [SSF51621] (5-253)
  IPR039556 ICL/PEPM domain [cd00377] (10-243)
  IPR040442 Pyruvate kinase-like domain superfamily [G3DSA:3.20.20.60] (2-226)